Protein AF-0000000075408792 (afdb_homodimer)

Radius of gyration: 26.98 Å; Cα contacts (8 Å, |Δi|>4): 1187; chains: 2; bounding box: 41×78×59 Å

pLDDT: mean 95.24, std 8.14, range [31.41, 98.94]

Sequence (552 aa):
MAISDLHLSSAANRDALAALPGFADDWLIVAGDVAERFDHLALAFETFTRRFAQVIWVPGNHELWSVPEQDGQPPLRGAARYQAQVALARSFGVLTPEDSFPLWPGPGGPCVIAPLFLLYDYSFRPSAIAREDVVAWATEQRSVCADEMLLDPAPFASREDWCASRLDWTEQRLLALDPSLPTVLINHFPLRDDLIHIPRAPRFTPWCGTKATDDWHRRFRARVVVSGHLHVRRTDWRDGCRFEEVSLGHPRQWNHAQGMASYLRQILPNPPNGPTMAISDLHLSSAANRDALAALPGFADDWLIVAGDVAERFDHLALAFETFTRRFAQVIWVPGNHELWSVPEQDGQPPLRGAARYQAQVALARSFGVLTPEDSFPLWPGPGGPCVIAPLFLLYDYSFRPSAIAREDVVAWATEQRSVCADEMLLDPAPFASREDWCASRLDWTEQRLLALDPSLPTVLINHFPLRDDLIHIPRAPRFTPWCGTKATDDWHRRFRARVVVSGHLHVRRTDWRDGCRFEEVSLGHPRQWNHAQGMASYLRQILPNPPNGPT

Solvent-accessible surface area (backbone atoms only — not comparable to full-atom values): 29008 Å² total; per-residue (Å²): 60,31,34,14,22,44,41,41,83,36,65,68,42,41,52,36,57,72,65,44,76,74,41,64,87,37,46,35,38,36,28,13,24,45,21,58,43,68,70,50,40,48,50,49,48,55,52,47,50,74,22,25,63,41,38,37,37,24,62,24,68,42,47,38,30,47,52,73,43,96,82,65,48,81,48,57,44,18,56,61,32,48,51,51,49,50,52,52,37,47,75,61,66,31,45,40,51,87,49,84,67,47,72,41,78,54,72,74,46,69,28,37,42,38,46,33,60,47,66,32,52,42,55,44,36,60,86,88,53,53,80,91,43,45,61,65,61,11,43,77,71,40,20,25,62,60,52,80,74,31,47,45,38,40,92,38,94,34,50,47,51,42,18,50,54,29,44,54,57,50,48,55,57,61,69,68,48,67,86,86,50,38,22,33,42,33,26,11,41,42,48,42,69,90,73,66,68,44,86,87,47,69,63,41,39,24,77,41,9,36,64,88,35,59,54,45,50,68,77,54,41,24,53,34,37,43,20,18,86,66,60,50,64,44,78,48,77,56,95,86,17,38,36,37,32,29,24,50,33,54,76,92,63,50,66,72,89,65,39,56,64,71,56,51,37,75,62,65,41,70,65,84,84,50,93,130,61,30,34,14,22,44,43,40,83,36,64,69,40,42,52,36,57,70,65,45,75,75,41,64,87,36,47,35,38,38,28,13,24,45,20,59,43,69,68,50,41,49,49,49,46,56,53,47,50,74,21,24,64,41,38,37,39,25,64,24,67,42,47,38,29,46,52,73,44,94,83,65,48,81,49,55,45,18,54,61,33,47,52,52,48,51,52,52,36,47,76,60,64,32,44,37,52,86,49,83,69,49,70,42,77,53,72,73,46,68,28,35,42,37,45,32,59,47,65,32,51,42,55,44,36,58,87,89,52,52,81,90,42,46,62,65,60,13,41,78,71,39,21,24,62,59,52,82,72,32,47,46,36,40,90,38,93,34,50,47,51,41,18,51,52,30,44,54,58,50,48,56,56,60,67,68,47,68,86,86,50,38,22,33,41,31,26,10,40,41,48,42,67,90,72,67,68,44,86,85,46,72,61,42,40,25,75,40,9,36,64,90,37,58,56,47,49,67,77,56,40,25,52,33,37,41,20,19,84,65,61,51,64,45,79,48,77,57,95,86,19,38,36,37,34,30,24,50,31,55,75,92,63,50,66,72,90,66,39,57,66,71,57,50,37,72,64,65,40,70,66,84,85,49,93,128

Organism: Magnetospirillum gryphiswaldense (strain DSM 6361 / JCM 21280 / NBRC 15271 / MSR-1) (NCBI:txid431944)

Secondary structure (DSSP, 8-state):
-EEB---TTSHHHHHHHHT---EEEEEEEE-S---SSHHHHHHHHHHHHHHEEEEEE---HHHHB----TT-PPPP-HHHHHHHHHHHHHHTT-B-TTSPPPEE-STT--EEEEE------STTS-TTS-GGGHHHHHHTTT-B-THHHHB--TTSSSHHHHHHHHHHHHHHHHHTS-TTS-EEEE-SS-S-GGG---TT-GGGGGGS--GGGTTHHHHTTEEEEEE-SSS--EEEEETTEEEEE-B--SGGGS-GGG-GGGGPBP-SSPPS-S--/-EEB---TTSHHHHHHHHT---EEEEEEEE-S---SSHHHHHHHHHHHHHHEEEEEE---HHHHB----TT-PPPP-HHHHHHHHHHHHHHTT-B-TTSPPPEE-STT--EEEEE------STTS-TTS-GGGHHHHHHTTT-B-THHHHB--TTSSSHHHHHHHHHHHHHHHHHTS-TTS-EEEE-SS-S-GGG---TT-GGGGGGS--GGGTTHHHHTTEEEEEE-SS---EEEEETTEEEEE-B--SGGGS-GGG-GGGGPBP-SSPPS-S--

Foldseek 3Di:
DEEEQLAVVDVLSLVLLVVDAADAAAEYEYQENQALELVSLLSNLQSNLVRYNAYEYEYDQSQQFFDAYPVRDGGDHAPRSVVVSCVSNVVSVHHYQVDQFDFDDDFQDRATEHEAEQFAQLALADPVADPVCLQVVLVVLPQHDCCVPTHDNPPDPDSNRSNVVRCVVRVVSLVPDDLVHEYEYRHAADLASVPQDQVSRVSNSRRRHYPVRHCVCVVNRYQEYEYEDRLDFDWDDDPNHIYTHQYPHDPVSHDPVVGPNVSGDDDPPDDPVDPD/DEEEQLAVVDVLSLVLLVVDAADAAAEYEYQENQYLELVSLLSNLQSNLVRYNAYEYEYDQSQQFFDAYPVRDGGDHAPRSVVVSVVSNVVSPHHYQVDAFDFDDDFQDRATEHEAEQFAQLALADPVADPVCLQVVLVVLPQHDCCVPTHDNPPDPDSNRSNVVRCVVRVVSLVPDDQVHEYEYRHAADLASVPQDQVSRVSNSSRRHYPVRHCVCVVNRYQEYEYEDRLDFDWDDDPNHIYTHQYPHDPVSHDPVVGPNVSGDDDPPPDPVDPD

Structure (mmCIF, N/CA/C/O backbone):
data_AF-0000000075408792-model_v1
#
loop_
_entity.id
_entity.type
_entity.pdbx_description
1 polymer Metallophosphoesterase
#
loop_
_atom_site.group_PDB
_atom_site.id
_atom_site.type_symbol
_atom_site.label_atom_id
_atom_site.label_alt_id
_atom_site.label_comp_id
_atom_site.label_asym_id
_atom_site.label_entity_id
_atom_site.label_seq_id
_atom_site.pdbx_PDB_ins_code
_atom_site.Cartn_x
_atom_site.Cartn_y
_atom_site.Cartn_z
_atom_site.occupancy
_atom_site.B_iso_or_equiv
_atom_site.auth_seq_id
_atom_site.auth_comp_id
_atom_site.auth_asym_id
_atom_site.auth_atom_id
_atom_site.pdbx_PDB_model_num
ATOM 1 N N . MET A 1 1 ? -2.664 -26.344 -20 1 96.69 1 MET A N 1
ATOM 2 C CA . MET A 1 1 ? -3.219 -25 -19.844 1 96.69 1 MET A CA 1
ATOM 3 C C . MET A 1 1 ? -2.762 -24.375 -18.516 1 96.69 1 MET A C 1
ATOM 5 O O . MET A 1 1 ? -2.279 -25.094 -17.625 1 96.69 1 MET A O 1
ATOM 9 N N . ALA A 1 2 ? -2.828 -23.016 -18.438 1 98.69 2 ALA A N 1
ATOM 10 C CA . ALA A 1 2 ? -2.412 -22.359 -17.203 1 98.69 2 ALA A CA 1
ATOM 11 C C . ALA A 1 2 ? -3.287 -21.141 -16.906 1 98.69 2 ALA A C 1
ATOM 13 O O . ALA A 1 2 ? -3.727 -20.453 -17.828 1 98.69 2 ALA A O 1
ATOM 14 N N . ILE A 1 3 ? -3.539 -20.844 -15.664 1 98.81 3 ILE A N 1
ATOM 15 C CA . ILE A 1 3 ? -4.219 -19.656 -15.172 1 98.81 3 ILE A CA 1
ATOM 16 C C . ILE A 1 3 ? -3.783 -19.359 -13.742 1 98.81 3 ILE A C 1
ATOM 18 O O . ILE A 1 3 ? -3.275 -20.25 -13.047 1 98.81 3 ILE A O 1
ATOM 22 N N . SER A 1 4 ? -3.826 -18.141 -13.305 1 98.81 4 SER A N 1
ATOM 23 C CA . SER A 1 4 ? -3.484 -17.75 -11.945 1 98.81 4 SER A CA 1
ATOM 24 C C . SER A 1 4 ? -4.348 -16.594 -11.461 1 98.81 4 SER A C 1
ATOM 26 O O . SER A 1 4 ? -5.188 -16.078 -12.211 1 98.81 4 SER A O 1
ATOM 28 N N . ASP A 1 5 ? -4.207 -16.219 -10.203 1 98.56 5 ASP A N 1
ATOM 29 C CA . ASP A 1 5 ? -4.82 -15.031 -9.625 1 98.56 5 ASP A CA 1
ATOM 30 C C . ASP A 1 5 ? -6.332 -15.047 -9.82 1 98.56 5 ASP A C 1
ATOM 32 O O . ASP A 1 5 ? -6.91 -14.078 -10.32 1 98.56 5 ASP A O 1
ATOM 36 N N . LEU A 1 6 ? -6.902 -16.125 -9.367 1 98.69 6 LEU A N 1
ATOM 37 C CA . LEU A 1 6 ? -8.344 -16.281 -9.5 1 98.69 6 LEU A CA 1
ATOM 38 C C . LEU A 1 6 ? -9.078 -15.414 -8.484 1 98.69 6 LEU A C 1
ATOM 40 O O . LEU A 1 6 ? -10.211 -14.992 -8.727 1 98.69 6 LEU A O 1
ATOM 44 N N . HIS A 1 7 ? -8.43 -15.234 -7.305 1 97.38 7 HIS A N 1
ATOM 45 C CA . HIS A 1 7 ? -9.008 -14.375 -6.277 1 97.38 7 HIS A CA 1
ATOM 46 C C . HIS A 1 7 ? -10.461 -14.742 -6.008 1 97.38 7 HIS A C 1
ATOM 48 O O . HIS A 1 7 ? -11.352 -13.906 -6.125 1 97.38 7 HIS A O 1
ATOM 54 N N . LEU A 1 8 ? -10.688 -15.867 -5.445 1 97.62 8 LEU A N 1
ATOM 55 C CA . LEU A 1 8 ? -12.016 -16.469 -5.316 1 97.62 8 LEU A CA 1
ATOM 56 C C . LEU A 1 8 ? -12.742 -15.898 -4.102 1 97.62 8 LEU A C 1
ATOM 58 O O . LEU A 1 8 ? -13.859 -16.312 -3.793 1 97.62 8 LEU A O 1
ATOM 62 N N . SER A 1 9 ? -12.156 -15.023 -3.418 1 92.94 9 SER A N 1
ATOM 63 C CA . SER A 1 9 ? -12.93 -14.273 -2.438 1 92.94 9 SER A CA 1
ATOM 64 C C . SER A 1 9 ? -14.07 -13.516 -3.102 1 92.94 9 SER A C 1
ATOM 66 O O . SER A 1 9 ? -15.062 -13.172 -2.449 1 92.94 9 SER A O 1
ATOM 68 N N . SER A 1 10 ? -13.953 -13.242 -4.34 1 93.81 10 SER A N 1
ATOM 69 C CA . SER A 1 10 ? -14.992 -12.578 -5.121 1 93.81 10 SER A CA 1
ATOM 70 C C . SER A 1 10 ? -16.047 -13.562 -5.59 1 93.81 10 SER A C 1
ATOM 72 O O . SER A 1 10 ? -15.734 -14.57 -6.223 1 93.81 10 SER A O 1
ATOM 74 N N . ALA A 1 11 ? -17.234 -13.195 -5.418 1 94.88 11 ALA A N 1
ATOM 75 C CA . ALA A 1 11 ? -18.344 -14.047 -5.844 1 94.88 11 ALA A CA 1
ATOM 76 C C . ALA A 1 11 ? -18.375 -14.172 -7.363 1 94.88 11 ALA A C 1
ATOM 78 O O . ALA A 1 11 ? -18.672 -15.25 -7.895 1 94.88 11 ALA A O 1
ATOM 79 N N . ALA A 1 12 ? -18.094 -13.094 -7.984 1 96.06 12 ALA A N 1
ATOM 80 C CA . ALA A 1 12 ? -18.094 -13.102 -9.445 1 96.06 12 ALA A CA 1
ATOM 81 C C . ALA A 1 12 ? -17.094 -14.094 -10 1 96.06 12 ALA A C 1
ATOM 83 O O . ALA A 1 12 ? -17.375 -14.805 -10.969 1 96.06 12 ALA A O 1
ATOM 84 N N . ASN A 1 13 ? -15.938 -14.141 -9.383 1 98 13 ASN A N 1
ATOM 85 C CA . ASN A 1 13 ? -14.914 -15.07 -9.844 1 98 13 ASN A CA 1
ATOM 86 C C . ASN A 1 13 ? -15.273 -16.516 -9.492 1 98 13 ASN A C 1
ATOM 88 O O . ASN A 1 13 ? -14.961 -17.438 -10.242 1 98 13 ASN A O 1
ATOM 92 N N . ARG A 1 14 ? -15.961 -16.703 -8.391 1 98.25 14 ARG A N 1
ATOM 93 C CA . ARG A 1 14 ? -16.438 -18.047 -8.062 1 98.25 14 ARG A CA 1
ATOM 94 C C . ARG A 1 14 ? -17.484 -18.516 -9.062 1 98.25 14 ARG A C 1
ATOM 96 O O . ARG A 1 14 ? -17.484 -19.688 -9.469 1 98.25 14 ARG A O 1
ATOM 103 N N . ASP A 1 15 ? -18.328 -17.594 -9.43 1 98 15 ASP A N 1
ATOM 104 C CA . ASP A 1 15 ? -19.328 -17.938 -10.438 1 98 15 ASP A CA 1
ATOM 105 C C . ASP A 1 15 ? -18.672 -18.328 -11.758 1 98 15 ASP A C 1
ATOM 107 O O . ASP A 1 15 ? -19.094 -19.281 -12.406 1 98 15 ASP A O 1
ATOM 111 N N . ALA A 1 16 ? -17.703 -17.578 -12.133 1 98.19 16 ALA A N 1
ATOM 112 C CA . ALA A 1 16 ? -16.984 -17.875 -13.367 1 98.19 16 ALA A CA 1
ATOM 113 C C . ALA A 1 16 ? -16.312 -19.234 -13.297 1 98.19 16 ALA A C 1
ATOM 115 O O . ALA A 1 16 ? -16.312 -19.984 -14.273 1 98.19 16 ALA A O 1
ATOM 116 N N . LEU A 1 17 ? -15.758 -19.562 -12.156 1 98.56 17 LEU A N 1
ATOM 117 C CA . LEU A 1 17 ? -15.141 -20.859 -11.953 1 98.56 17 LEU A CA 1
ATOM 118 C C . LEU A 1 17 ? -16.172 -21.984 -12.109 1 98.56 17 LEU A C 1
ATOM 120 O O . LEU A 1 17 ? -15.898 -23 -12.758 1 98.56 17 LEU A O 1
ATOM 124 N N . ALA A 1 18 ? -17.297 -21.781 -11.531 1 97.88 18 ALA A N 1
ATOM 125 C CA . ALA A 1 18 ? -18.375 -22.781 -11.594 1 97.88 18 ALA A CA 1
ATOM 126 C C . ALA A 1 18 ? -18.797 -23.031 -13.031 1 97.88 18 ALA A C 1
ATOM 128 O O . ALA A 1 18 ? -19.203 -24.141 -13.375 1 97.88 18 ALA A O 1
ATOM 129 N N . ALA A 1 19 ? -18.672 -22.047 -13.82 1 97.75 19 ALA A N 1
ATOM 130 C CA . ALA A 1 19 ? -19.141 -22.125 -15.203 1 97.75 19 ALA A CA 1
ATOM 131 C C . ALA A 1 19 ? -18.047 -22.688 -16.125 1 97.75 19 ALA A C 1
ATOM 133 O O . ALA A 1 19 ? -18.281 -22.891 -17.312 1 97.75 19 ALA A O 1
ATOM 134 N N . LEU A 1 20 ? -16.922 -22.906 -15.648 1 97.62 20 LEU A N 1
ATOM 135 C CA . LEU A 1 20 ? -15.805 -23.422 -16.453 1 97.62 20 LEU A CA 1
ATOM 136 C C . LEU A 1 20 ? -16.156 -24.781 -17.062 1 97.62 20 LEU A C 1
ATOM 138 O O . LEU A 1 20 ? -16.547 -25.703 -16.344 1 97.62 20 LEU A O 1
ATOM 142 N N . PRO A 1 21 ? -16.031 -24.938 -18.344 1 96.94 21 PRO A N 1
ATOM 143 C CA . PRO A 1 21 ? -16.297 -26.25 -18.953 1 96.94 21 PRO A CA 1
ATOM 144 C C . PRO A 1 21 ? -15.211 -27.266 -18.641 1 96.94 21 PRO A C 1
ATOM 146 O O . PRO A 1 21 ? -14.203 -26.938 -18.016 1 96.94 21 PRO A O 1
ATOM 149 N N . GLY A 1 22 ? -15.391 -28.531 -19.141 1 96.19 22 GLY A N 1
ATOM 150 C CA . GLY A 1 22 ? -14.43 -29.594 -18.906 1 96.19 22 GLY A CA 1
ATOM 151 C C . GLY A 1 22 ? -13.359 -29.688 -19.984 1 96.19 22 GLY A C 1
ATOM 152 O O . GLY A 1 22 ? -13.641 -29.484 -21.172 1 96.19 22 GLY A O 1
ATOM 153 N N . PHE A 1 23 ? -12.195 -29.953 -19.516 1 95.69 23 PHE A N 1
ATOM 154 C CA . PHE A 1 23 ? -11.031 -30.219 -20.359 1 95.69 23 PHE A CA 1
ATOM 155 C C . PHE A 1 23 ? -10.344 -31.516 -19.938 1 95.69 23 PHE A C 1
ATOM 157 O O . PHE A 1 23 ? -9.172 -31.516 -19.578 1 95.69 23 PHE A O 1
ATOM 164 N N . ALA A 1 24 ? -10.953 -32.656 -20.125 1 93.94 24 ALA A N 1
ATOM 165 C CA . ALA A 1 24 ? -10.656 -33.906 -19.453 1 93.94 24 ALA A CA 1
ATOM 166 C C . ALA A 1 24 ? -9.297 -34.469 -19.875 1 93.94 24 ALA A C 1
ATOM 168 O O . ALA A 1 24 ? -8.688 -35.25 -19.156 1 93.94 24 ALA A O 1
ATOM 169 N N . ASP A 1 25 ? -8.789 -34.062 -21.016 1 94.38 25 ASP A N 1
ATOM 170 C CA . ASP A 1 25 ? -7.523 -34.594 -21.5 1 94.38 25 ASP A CA 1
ATOM 171 C C . ASP A 1 25 ? -6.367 -33.656 -21.203 1 94.38 25 ASP A C 1
ATOM 173 O O . ASP A 1 25 ? -5.211 -33.969 -21.484 1 94.38 25 ASP A O 1
ATOM 177 N N . ASP A 1 26 ? -6.676 -32.469 -20.688 1 96.12 26 ASP A N 1
ATOM 178 C CA . ASP A 1 26 ? -5.664 -31.453 -20.484 1 96.12 26 ASP A CA 1
ATOM 179 C C . ASP A 1 26 ? -5.219 -31.391 -19.031 1 96.12 26 ASP A C 1
ATOM 181 O O . ASP A 1 26 ? -5.98 -31.75 -18.125 1 96.12 26 ASP A O 1
ATOM 185 N N . TRP A 1 27 ? -3.912 -31.062 -18.859 1 98.44 27 TRP A N 1
ATOM 186 C CA . TRP A 1 27 ? -3.434 -30.672 -17.531 1 98.44 27 TRP A CA 1
ATOM 187 C C . TRP A 1 27 ? -3.658 -29.188 -17.297 1 98.44 27 TRP A C 1
ATOM 189 O O . TRP A 1 27 ? -3.738 -28.406 -18.234 1 98.44 27 TRP A O 1
ATOM 199 N N . LEU A 1 28 ? -3.814 -28.797 -16.047 1 98.75 28 LEU A N 1
ATOM 200 C CA . LEU A 1 28 ? -4.004 -27.406 -15.695 1 98.75 28 LEU A CA 1
ATOM 201 C C . LEU A 1 28 ? -2.975 -26.953 -14.664 1 98.75 28 LEU A C 1
ATOM 203 O O . LEU A 1 28 ? -2.842 -27.578 -13.602 1 98.75 28 LEU A O 1
ATOM 207 N N . ILE A 1 29 ? -2.23 -25.969 -15.039 1 98.88 29 ILE A N 1
ATOM 208 C CA . ILE A 1 29 ? -1.378 -25.25 -14.094 1 98.88 29 ILE A CA 1
ATOM 209 C C . ILE A 1 29 ? -2.176 -24.141 -13.422 1 98.88 29 ILE A C 1
ATOM 211 O O . ILE A 1 29 ? -2.709 -23.25 -14.094 1 98.88 29 ILE A O 1
ATOM 215 N N . VAL A 1 30 ? -2.293 -24.188 -12.141 1 98.94 30 VAL A N 1
ATOM 216 C CA . VAL A 1 30 ? -2.85 -23.109 -11.32 1 98.94 30 VAL A CA 1
ATOM 217 C C . VAL A 1 30 ? -1.724 -22.375 -10.594 1 98.94 30 VAL A C 1
ATOM 219 O O . VAL A 1 30 ? -1.256 -22.828 -9.547 1 98.94 30 VAL A O 1
ATOM 222 N N . ALA A 1 31 ? -1.373 -21.188 -11.086 1 98.88 31 ALA A N 1
ATOM 223 C CA . ALA A 1 31 ? -0.095 -20.578 -10.727 1 98.88 31 ALA A CA 1
ATOM 224 C C . ALA A 1 31 ? -0.27 -19.562 -9.602 1 98.88 31 ALA A C 1
ATOM 226 O O . ALA A 1 31 ? 0.251 -18.438 -9.688 1 98.88 31 ALA A O 1
ATOM 227 N N . GLY A 1 32 ? -1.076 -19.812 -8.664 1 98.75 32 GLY A N 1
ATOM 228 C CA . GLY A 1 32 ? -1.073 -19.094 -7.406 1 98.75 32 GLY A CA 1
ATOM 229 C C . GLY A 1 32 ? -2.104 -17.984 -7.359 1 98.75 32 GLY A C 1
ATOM 230 O O . GLY A 1 32 ? -2.688 -17.625 -8.383 1 98.75 32 GLY A O 1
ATOM 231 N N . ASP A 1 33 ? -2.342 -17.484 -6.121 1 98.62 33 ASP A N 1
ATOM 232 C CA . ASP A 1 33 ? -3.312 -16.438 -5.789 1 98.62 33 ASP A CA 1
ATOM 233 C C . ASP A 1 33 ? -4.727 -16.859 -6.191 1 98.62 33 ASP A C 1
ATOM 235 O O . ASP A 1 33 ? -5.438 -16.094 -6.852 1 98.62 33 ASP A O 1
ATOM 239 N N . VAL A 1 34 ? -5.027 -18.047 -5.77 1 98.75 34 VAL A N 1
ATOM 240 C CA . VAL A 1 34 ? -6.363 -18.609 -5.969 1 98.75 34 VAL A CA 1
ATOM 241 C C . VAL A 1 34 ? -7.332 -18 -4.961 1 98.75 34 VAL A C 1
ATOM 243 O O . VAL A 1 34 ? -8.383 -17.469 -5.336 1 98.75 34 VAL A O 1
ATOM 246 N N . ALA A 1 35 ? -6.918 -18.109 -3.719 1 97.06 35 ALA A N 1
ATOM 247 C CA . ALA A 1 35 ? -7.754 -17.609 -2.627 1 97.06 35 ALA A CA 1
ATOM 248 C C . ALA A 1 35 ? -6.945 -17.453 -1.345 1 97.06 35 ALA A C 1
ATOM 250 O O . ALA A 1 35 ? -5.879 -18.062 -1.199 1 97.06 35 ALA A O 1
ATOM 251 N N . GLU A 1 36 ? -7.504 -16.672 -0.418 1 94.44 36 GLU A N 1
ATOM 252 C CA . GLU A 1 36 ? -6.902 -16.516 0.901 1 94.44 36 GLU A CA 1
ATOM 253 C C . GLU A 1 36 ? -7.375 -17.594 1.865 1 94.44 36 GLU A C 1
ATOM 255 O O . GLU A 1 36 ? -6.609 -18.062 2.711 1 94.44 36 GLU A O 1
ATOM 260 N N . ARG A 1 37 ? -8.57 -18.016 1.655 1 94.06 37 ARG A N 1
ATOM 261 C CA . ARG A 1 37 ? -9.156 -18.953 2.604 1 94.06 37 ARG A CA 1
ATOM 262 C C . ARG A 1 37 ? -9.078 -20.391 2.086 1 94.06 37 ARG A C 1
ATOM 264 O O . ARG A 1 37 ? -9.188 -20.625 0.88 1 94.06 37 ARG A O 1
ATOM 271 N N . PHE A 1 38 ? -9.094 -21.328 3.01 1 96.25 38 PHE A N 1
ATOM 272 C CA . PHE A 1 38 ? -8.953 -22.75 2.686 1 96.25 38 PHE A CA 1
ATOM 273 C C . PHE A 1 38 ? -10.195 -23.266 1.978 1 96.25 38 PHE A C 1
ATOM 275 O O . PHE A 1 38 ? -10.102 -24.109 1.082 1 96.25 38 PHE A O 1
ATOM 282 N N . ASP A 1 39 ? -11.359 -22.766 2.385 1 95.94 39 ASP A N 1
ATOM 283 C CA . ASP A 1 39 ? -12.586 -23.266 1.773 1 95.94 39 ASP A CA 1
ATOM 284 C C . ASP A 1 39 ? -12.664 -22.875 0.298 1 95.94 39 ASP A C 1
ATOM 286 O O . ASP A 1 39 ? -13.086 -23.672 -0.539 1 95.94 39 ASP A O 1
ATOM 290 N N . HIS A 1 40 ? -12.242 -21.703 -0.003 1 97.31 40 HIS A N 1
ATOM 291 C CA . HIS A 1 40 ? -12.219 -21.266 -1.398 1 97.31 40 HIS A CA 1
ATOM 292 C C . HIS A 1 40 ? -11.156 -22.031 -2.189 1 97.31 40 HIS A C 1
ATOM 294 O O . HIS A 1 40 ? -11.359 -22.344 -3.365 1 97.31 40 HIS A O 1
ATOM 300 N N . LEU A 1 41 ? -10.062 -22.25 -1.571 1 98.31 41 LEU A N 1
ATOM 301 C CA . LEU A 1 41 ? -9.023 -23.062 -2.217 1 98.31 41 LEU A CA 1
ATOM 302 C C . LEU A 1 41 ? -9.531 -24.469 -2.498 1 98.31 41 LEU A C 1
ATOM 304 O O . LEU A 1 41 ? -9.32 -25 -3.59 1 98.31 41 LEU A O 1
ATOM 308 N N . ALA A 1 42 ? -10.188 -25.047 -1.557 1 98.56 42 ALA A N 1
ATOM 309 C CA . ALA A 1 42 ? -10.773 -26.375 -1.72 1 98.56 42 ALA A CA 1
ATOM 310 C C . ALA A 1 42 ? -11.789 -26.391 -2.861 1 98.56 42 ALA A C 1
ATOM 312 O O . ALA A 1 42 ? -11.828 -27.328 -3.654 1 98.56 42 ALA A O 1
ATOM 313 N N . LEU A 1 43 ? -12.547 -25.359 -2.873 1 98.62 43 LEU A N 1
ATOM 314 C CA . LEU A 1 43 ? -13.523 -25.219 -3.949 1 98.62 43 LEU A CA 1
ATOM 315 C C . LEU A 1 43 ? -12.836 -25.25 -5.312 1 98.62 43 LEU A C 1
ATOM 317 O O . LEU A 1 43 ? -13.312 -25.906 -6.242 1 98.62 43 LEU A O 1
ATOM 321 N N . ALA A 1 44 ? -11.82 -24.5 -5.41 1 98.88 44 ALA A N 1
ATOM 322 C CA . ALA A 1 44 ? -11.07 -24.469 -6.664 1 98.88 44 ALA A CA 1
ATOM 323 C C . ALA A 1 44 ? -10.531 -25.859 -7.012 1 98.88 44 ALA A C 1
ATOM 325 O O . ALA A 1 44 ? -10.688 -26.328 -8.141 1 98.88 44 ALA A O 1
ATOM 326 N N . PHE A 1 45 ? -9.859 -26.531 -6.062 1 98.88 45 PHE A N 1
ATOM 327 C CA . PHE A 1 45 ? -9.266 -27.844 -6.305 1 98.88 45 PHE A CA 1
ATOM 328 C C . PHE A 1 45 ? -10.328 -28.859 -6.707 1 98.88 45 PHE A C 1
ATOM 330 O O . PHE A 1 45 ? -10.148 -29.609 -7.668 1 98.88 45 PHE A O 1
ATOM 337 N N . GLU A 1 46 ? -11.422 -28.828 -6.008 1 98.75 46 GLU A N 1
ATOM 338 C CA . GLU A 1 46 ? -12.516 -29.734 -6.332 1 98.75 46 GLU A CA 1
ATOM 339 C C . GLU A 1 46 ? -13.008 -29.516 -7.762 1 98.75 46 GLU A C 1
ATOM 341 O O . GLU A 1 46 ? -13.188 -30.469 -8.516 1 98.75 46 GLU A O 1
ATOM 346 N N . THR A 1 47 ? -13.188 -28.312 -8.07 1 98.75 47 THR A N 1
ATOM 347 C CA . THR A 1 47 ? -13.703 -27.969 -9.398 1 98.75 47 THR A CA 1
ATOM 348 C C . THR A 1 47 ? -12.703 -28.359 -10.477 1 98.75 47 THR A C 1
ATOM 350 O O . THR A 1 47 ? -13.062 -29.031 -11.453 1 98.75 47 THR A O 1
ATOM 353 N N . PHE A 1 48 ? -11.469 -27.984 -10.305 1 98.81 48 PHE A N 1
ATOM 354 C CA . PHE A 1 48 ? -10.453 -28.188 -11.328 1 98.81 48 PHE A CA 1
ATOM 355 C C . PHE A 1 48 ? -10.188 -29.688 -11.523 1 98.81 48 PHE A C 1
ATOM 357 O O . PHE A 1 48 ? -10.016 -30.141 -12.648 1 98.81 48 PHE A O 1
ATOM 364 N N . THR A 1 49 ? -10.148 -30.484 -10.453 1 98.62 49 THR A N 1
ATOM 365 C CA . THR A 1 49 ? -9.789 -31.891 -10.57 1 98.62 49 THR A CA 1
ATOM 366 C C . THR A 1 49 ? -10.914 -32.688 -11.234 1 98.62 49 THR A C 1
ATOM 368 O O . THR A 1 49 ? -10.695 -33.781 -11.742 1 98.62 49 THR A O 1
ATOM 371 N N . ARG A 1 50 ? -12.094 -32.125 -11.289 1 98.12 50 ARG A N 1
ATOM 372 C CA . ARG A 1 50 ? -13.211 -32.75 -12 1 98.12 50 ARG A CA 1
ATOM 373 C C . ARG A 1 50 ? -13.172 -32.406 -13.484 1 98.12 50 ARG A C 1
ATOM 375 O O . ARG A 1 50 ? -13.789 -33.094 -14.297 1 98.12 50 ARG A O 1
ATOM 382 N N . ARG A 1 51 ? -12.445 -31.375 -13.789 1 98.06 51 ARG A N 1
ATOM 383 C CA . ARG A 1 51 ? -12.539 -30.844 -15.141 1 98.06 51 ARG A CA 1
ATOM 384 C C . ARG A 1 51 ? -11.258 -31.094 -15.93 1 98.06 51 ARG A C 1
ATOM 386 O O . ARG A 1 51 ? -11.242 -31 -17.156 1 98.06 51 ARG A O 1
ATOM 393 N N . PHE A 1 52 ? -10.156 -31.375 -15.336 1 98.44 52 PHE A N 1
ATOM 394 C CA . PHE A 1 52 ? -8.859 -31.578 -15.969 1 98.44 52 PHE A CA 1
ATOM 395 C C . PHE A 1 52 ? -8.258 -32.906 -15.562 1 98.44 52 PHE A C 1
ATOM 397 O O . PHE A 1 52 ? -8.562 -33.438 -14.492 1 98.44 52 PHE A O 1
ATOM 404 N N . ALA A 1 53 ? -7.367 -33.5 -16.438 1 98 53 ALA A N 1
ATOM 405 C CA . ALA A 1 53 ? -6.75 -34.781 -16.188 1 98 53 ALA A CA 1
ATOM 406 C C . ALA A 1 53 ? -5.785 -34.719 -15.008 1 98 53 ALA A C 1
ATOM 408 O O . ALA A 1 53 ? -5.656 -35.688 -14.25 1 98 53 ALA A O 1
ATOM 409 N N . GLN A 1 54 ? -5.082 -33.656 -14.883 1 98.5 54 GLN A N 1
ATOM 410 C CA . GLN A 1 54 ? -4.125 -33.406 -13.812 1 98.5 54 GLN A CA 1
ATOM 411 C C . GLN A 1 54 ? -4.043 -31.906 -13.492 1 98.5 54 GLN A C 1
ATOM 413 O O . GLN A 1 54 ? -3.99 -31.078 -14.398 1 98.5 54 GLN A O 1
ATOM 418 N N . VAL A 1 55 ? -4.125 -31.594 -12.234 1 98.81 55 VAL A N 1
ATOM 419 C CA . VAL A 1 55 ? -4 -30.203 -11.781 1 98.81 55 VAL A CA 1
ATOM 420 C C . VAL A 1 55 ? -2.678 -30.031 -11.039 1 98.81 55 VAL A C 1
ATOM 422 O O . VAL A 1 55 ? -2.295 -30.859 -10.227 1 98.81 55 VAL A O 1
ATOM 425 N N . ILE A 1 56 ? -1.904 -28.984 -11.352 1 98.94 56 ILE A N 1
ATOM 426 C CA . ILE A 1 56 ? -0.648 -28.594 -10.719 1 98.94 56 ILE A CA 1
ATOM 427 C C . ILE A 1 56 ? -0.786 -27.203 -10.109 1 98.94 56 ILE A C 1
ATOM 429 O O . ILE A 1 56 ? -1.172 -26.25 -10.805 1 98.94 56 ILE A O 1
ATOM 433 N N . TRP A 1 57 ? -0.464 -27.047 -8.852 1 98.94 57 TRP A N 1
ATOM 434 C CA . TRP A 1 57 ? -0.689 -25.797 -8.133 1 98.94 57 TRP A CA 1
ATOM 435 C C . TRP A 1 57 ? 0.598 -25.297 -7.477 1 98.94 57 TRP A C 1
ATOM 437 O O . TRP A 1 57 ? 1.377 -26.094 -6.949 1 98.94 57 TRP A O 1
ATOM 447 N N . VAL A 1 58 ? 0.809 -24.031 -7.527 1 98.94 58 VAL A N 1
ATOM 448 C CA . VAL A 1 58 ? 1.826 -23.375 -6.711 1 98.94 58 VAL A CA 1
ATOM 449 C C . VAL A 1 58 ? 1.188 -22.266 -5.883 1 98.94 58 VAL A C 1
ATOM 451 O O . VAL A 1 58 ? 0.183 -21.672 -6.289 1 98.94 58 VAL A O 1
ATOM 454 N N . PRO A 1 59 ? 1.72 -21.922 -4.707 1 98.88 59 PRO A N 1
ATOM 455 C CA . PRO A 1 59 ? 1.132 -20.859 -3.885 1 98.88 59 PRO A CA 1
ATOM 456 C C . PRO A 1 59 ? 1.515 -19.469 -4.363 1 98.88 59 PRO A C 1
ATOM 458 O O . PRO A 1 59 ? 2.617 -19.266 -4.879 1 98.88 59 PRO A O 1
ATOM 461 N N . GLY A 1 60 ? 0.611 -18.578 -4.285 1 98.62 60 GLY A N 1
ATOM 462 C CA . GLY A 1 60 ? 0.919 -17.156 -4.312 1 98.62 60 GLY A CA 1
ATOM 463 C C . GLY A 1 60 ? 0.855 -16.5 -2.943 1 98.62 60 GLY A C 1
ATOM 464 O O . GLY A 1 60 ? 0.688 -17.188 -1.932 1 98.62 60 GLY A O 1
ATOM 465 N N . ASN A 1 61 ? 1.05 -15.242 -2.873 1 97.94 61 ASN A N 1
ATOM 466 C CA . ASN A 1 61 ? 1.082 -14.586 -1.571 1 97.94 61 ASN A CA 1
ATOM 467 C C . ASN A 1 61 ? -0.292 -14.586 -0.908 1 97.94 61 ASN A C 1
ATOM 469 O O . ASN A 1 61 ? -0.393 -14.625 0.32 1 97.94 61 ASN A O 1
ATOM 473 N N . HIS A 1 62 ? -1.359 -14.578 -1.635 1 97.25 62 HIS A N 1
ATOM 474 C CA . HIS A 1 62 ? -2.691 -14.609 -1.042 1 97.25 62 HIS A CA 1
ATOM 475 C C . HIS A 1 62 ? -2.916 -15.898 -0.257 1 97.25 62 HIS A C 1
ATOM 477 O O . HIS A 1 62 ? -3.561 -15.883 0.795 1 97.25 62 HIS A O 1
ATOM 483 N N . GLU A 1 63 ? -2.414 -16.953 -0.767 1 97.81 63 GLU A N 1
ATOM 484 C CA . GLU A 1 63 ? -2.504 -18.219 -0.043 1 97.81 63 GLU A CA 1
ATOM 485 C C . GLU A 1 63 ? -1.734 -18.172 1.272 1 97.81 63 GLU A C 1
ATOM 487 O O . GLU A 1 63 ? -2.113 -18.812 2.25 1 97.81 63 GLU A O 1
ATOM 492 N N . LEU A 1 64 ? -0.732 -17.344 1.322 1 97.94 64 LEU A N 1
ATOM 493 C CA . LEU A 1 64 ? 0.183 -17.344 2.459 1 97.94 64 LEU A CA 1
ATOM 494 C C . LEU A 1 64 ? -0.247 -16.312 3.496 1 97.94 64 LEU A C 1
ATOM 496 O O . LEU A 1 64 ? 0.335 -16.234 4.582 1 97.94 64 LEU A O 1
ATOM 500 N N . TRP A 1 65 ? -1.213 -15.547 3.207 1 95.44 65 TRP A N 1
ATOM 501 C CA . TRP A 1 65 ? -1.692 -14.531 4.141 1 95.44 65 TRP A CA 1
ATOM 502 C C . TRP A 1 65 ? -2.348 -15.18 5.355 1 95.44 65 TRP A C 1
ATOM 504 O O . TRP A 1 65 ? -3.176 -16.078 5.215 1 95.44 65 TRP A O 1
ATOM 514 N N . SER A 1 66 ? -1.962 -14.703 6.508 1 92.94 66 SER A N 1
ATOM 515 C CA . SER A 1 66 ? -2.586 -15.133 7.754 1 92.94 66 SER A CA 1
ATOM 516 C C . SER A 1 66 ? -3.895 -14.391 8 1 92.94 66 SER A C 1
ATOM 518 O O . SER A 1 66 ? -3.906 -13.344 8.648 1 92.94 66 SER A O 1
ATOM 520 N N . VAL A 1 67 ? -4.969 -14.875 7.492 1 86.88 67 VAL A N 1
ATOM 521 C CA . VAL A 1 67 ? -6.281 -14.266 7.66 1 86.88 67 VAL A CA 1
ATOM 522 C C . VAL A 1 67 ? -7.211 -15.242 8.391 1 86.88 67 VAL A C 1
ATOM 524 O O . VAL A 1 67 ? -7.016 -16.453 8.328 1 86.88 67 VAL A O 1
ATOM 527 N N . PRO A 1 68 ? -8.125 -14.68 9.102 1 82.38 68 PRO A N 1
ATOM 528 C CA . PRO A 1 68 ? -9.055 -15.57 9.812 1 82.38 68 PRO A CA 1
ATOM 529 C C . PRO A 1 68 ? -9.859 -16.453 8.859 1 82.38 68 PRO A C 1
ATOM 531 O O . PRO A 1 68 ? -10.25 -16.016 7.777 1 82.38 68 PRO A O 1
ATOM 534 N N . GLU A 1 69 ? -10.047 -17.641 9.359 1 85.62 69 GLU A N 1
ATOM 535 C CA . GLU A 1 69 ? -10.891 -18.562 8.609 1 85.62 69 GLU A CA 1
ATOM 536 C C . GLU A 1 69 ? -12.359 -18.375 8.961 1 85.62 69 GLU A C 1
ATOM 538 O O . GLU A 1 69 ? -12.695 -17.578 9.836 1 85.62 69 GLU A O 1
ATOM 543 N N . GLN A 1 70 ? -13.242 -18.953 8.211 1 76.38 70 GLN A N 1
ATOM 544 C CA . GLN A 1 70 ? -14.672 -18.797 8.406 1 76.38 70 GLN A CA 1
ATOM 545 C C . GLN A 1 70 ? -15.086 -19.25 9.805 1 76.38 70 GLN A C 1
ATOM 547 O O . GLN A 1 70 ? -16 -18.672 10.398 1 76.38 70 GLN A O 1
ATOM 552 N N . ASP A 1 71 ? -14.453 -20.125 10.375 1 75.38 71 ASP A N 1
ATOM 553 C CA . ASP A 1 71 ? -14.875 -20.688 11.656 1 75.38 71 ASP A CA 1
ATOM 554 C C . ASP A 1 71 ? -14.281 -19.891 12.82 1 75.38 71 ASP A C 1
ATOM 556 O O . ASP A 1 71 ? -14.5 -20.234 13.984 1 75.38 71 ASP A O 1
ATOM 560 N N . GLY A 1 72 ? -13.617 -18.969 12.555 1 72.38 72 GLY A N 1
ATOM 561 C CA . GLY A 1 72 ? -13.102 -18.094 13.586 1 72.38 72 GLY A CA 1
ATOM 562 C C . GLY A 1 72 ? -11.812 -18.594 14.211 1 72.38 72 GLY A C 1
ATOM 563 O O . GLY A 1 72 ? -11.273 -17.953 15.125 1 72.38 72 GLY A O 1
ATOM 564 N N . GLN A 1 73 ? -11.375 -19.719 13.852 1 73.06 73 GLN A N 1
ATOM 565 C CA . GLN A 1 73 ? -10.125 -20.266 14.383 1 73.06 73 GLN A CA 1
ATOM 566 C C . GLN A 1 73 ? -8.945 -19.375 14.008 1 73.06 73 GLN A C 1
ATOM 568 O O . GLN A 1 73 ? -8.953 -18.719 12.969 1 73.06 73 GLN A O 1
ATOM 573 N N . PRO A 1 74 ? -7.973 -19.375 14.922 1 80.62 74 PRO A N 1
ATOM 574 C CA . PRO A 1 74 ? -6.77 -18.609 14.602 1 80.62 74 PRO A CA 1
ATOM 575 C C . PRO A 1 74 ? -6.113 -19.047 13.297 1 80.62 74 PRO A C 1
ATOM 577 O O . PRO A 1 74 ? -6.094 -20.234 12.984 1 80.62 74 PRO A O 1
ATOM 580 N N . PRO A 1 75 ? -5.719 -18.125 12.641 1 84.81 75 PRO A N 1
ATOM 581 C CA . PRO A 1 75 ? -5.133 -18.453 11.336 1 84.81 75 PRO A CA 1
ATOM 582 C C . PRO A 1 75 ? -3.791 -19.172 11.453 1 84.81 75 PRO A C 1
ATOM 584 O O . PRO A 1 75 ? -2.986 -18.844 12.336 1 84.81 75 PRO A O 1
ATOM 587 N N . LEU A 1 76 ? -3.615 -20.219 10.695 1 92.62 76 LEU A N 1
ATOM 588 C CA . LEU A 1 76 ? -2.264 -20.719 10.477 1 92.62 76 LEU A CA 1
ATOM 589 C C . LEU A 1 76 ? -1.383 -19.656 9.828 1 92.62 76 LEU A C 1
ATOM 591 O O . LEU A 1 76 ? -1.886 -18.75 9.164 1 92.62 76 LEU A O 1
ATOM 595 N N . ARG A 1 77 ? -0.102 -19.797 10.07 1 95.31 77 ARG A N 1
ATOM 596 C CA . ARG A 1 77 ? 0.814 -18.781 9.562 1 95.31 77 ARG A CA 1
ATOM 597 C C . ARG A 1 77 ? 2.045 -19.422 8.93 1 95.31 77 ARG A C 1
ATOM 599 O O . ARG A 1 77 ? 2.389 -20.562 9.25 1 95.31 77 ARG A O 1
ATOM 606 N N . GLY A 1 78 ? 2.68 -18.656 8.039 1 97.56 78 GLY A N 1
ATOM 607 C CA . GLY A 1 78 ? 3.99 -19 7.516 1 97.56 78 GLY A CA 1
ATOM 608 C C . GLY A 1 78 ? 4.039 -20.391 6.898 1 97.56 78 GLY A C 1
ATOM 609 O O . GLY A 1 78 ? 3.133 -20.781 6.152 1 97.56 78 GLY A O 1
ATOM 610 N N . ALA A 1 79 ? 5.141 -21.078 7.203 1 98.12 79 ALA A N 1
ATOM 611 C CA . ALA A 1 79 ? 5.398 -22.391 6.613 1 98.12 79 ALA A CA 1
ATOM 612 C C . ALA A 1 79 ? 4.312 -23.391 6.996 1 98.12 79 ALA A C 1
ATOM 614 O O . ALA A 1 79 ? 3.957 -24.266 6.207 1 98.12 79 ALA A O 1
ATOM 615 N N . ALA A 1 80 ? 3.762 -23.25 8.219 1 97.75 80 ALA A N 1
ATOM 616 C CA . ALA A 1 80 ? 2.705 -24.156 8.648 1 97.75 80 ALA A CA 1
ATOM 617 C C . ALA A 1 80 ? 1.453 -24 7.793 1 97.75 80 ALA A C 1
ATOM 619 O O . ALA A 1 80 ? 0.798 -24.984 7.449 1 97.75 80 ALA A O 1
ATOM 620 N N . ARG A 1 81 ? 1.129 -22.812 7.5 1 97.62 81 ARG A N 1
ATOM 621 C CA . ARG A 1 81 ? -0.013 -22.547 6.633 1 97.62 81 ARG A CA 1
ATOM 622 C C . ARG A 1 81 ? 0.207 -23.141 5.242 1 97.62 81 ARG A C 1
ATOM 624 O O . ARG A 1 81 ? -0.679 -23.797 4.695 1 97.62 81 ARG A O 1
ATOM 631 N N . TYR A 1 82 ? 1.383 -22.906 4.75 1 98.44 82 TYR A N 1
ATOM 632 C CA . TYR A 1 82 ? 1.728 -23.469 3.441 1 98.44 82 TYR A CA 1
ATOM 633 C C . TYR A 1 82 ? 1.595 -24.984 3.438 1 98.44 82 TYR A C 1
ATOM 635 O O . TYR A 1 82 ? 0.974 -25.562 2.539 1 98.44 82 TYR A O 1
ATOM 643 N N . GLN A 1 83 ? 2.109 -25.625 4.418 1 98.62 83 GLN A N 1
ATOM 644 C CA . GLN A 1 83 ? 2.076 -27.078 4.484 1 98.62 83 GLN A CA 1
ATOM 645 C C . GLN A 1 83 ? 0.644 -27.594 4.59 1 98.62 83 GLN A C 1
ATOM 647 O O . GLN A 1 83 ? 0.314 -28.641 4.039 1 98.62 83 GLN A O 1
ATOM 652 N N . ALA A 1 84 ? -0.165 -26.844 5.293 1 98.06 84 ALA A N 1
ATOM 653 C CA . ALA A 1 84 ? -1.572 -27.234 5.379 1 98.06 84 ALA A CA 1
ATOM 654 C C . ALA A 1 84 ? -2.246 -27.156 4.012 1 98.06 84 ALA A C 1
ATOM 656 O O . ALA A 1 84 ? -3.107 -27.969 3.688 1 98.06 84 ALA A O 1
ATOM 657 N N . GLN A 1 85 ? -1.86 -26.219 3.244 1 98.38 85 GLN A N 1
ATOM 658 C CA . GLN A 1 85 ? -2.418 -26.078 1.903 1 98.38 85 GLN A CA 1
ATOM 659 C C . GLN A 1 85 ? -1.906 -27.188 0.98 1 98.38 85 GLN A C 1
ATOM 661 O O . GLN A 1 85 ? -2.641 -27.672 0.118 1 98.38 85 GLN A O 1
ATOM 666 N N . VAL A 1 86 ? -0.671 -27.531 1.146 1 98.81 86 VAL A N 1
ATOM 667 C CA . VAL A 1 86 ? -0.114 -28.656 0.402 1 98.81 86 VAL A CA 1
ATOM 668 C C . VAL A 1 86 ? -0.913 -29.922 0.704 1 98.81 86 VAL A C 1
ATOM 670 O O . VAL A 1 86 ? -1.285 -30.656 -0.209 1 98.81 86 VAL A O 1
ATOM 673 N N . ALA A 1 87 ? -1.188 -30.109 1.973 1 98.81 87 ALA A N 1
ATOM 674 C CA . ALA A 1 87 ? -1.974 -31.266 2.371 1 98.81 87 ALA A CA 1
ATOM 675 C C . ALA A 1 87 ? -3.367 -31.234 1.753 1 98.81 87 ALA A C 1
ATOM 677 O O . ALA A 1 87 ? -3.873 -32.25 1.279 1 98.81 87 ALA A O 1
ATOM 678 N N . LEU A 1 88 ? -3.898 -30.078 1.781 1 98.62 88 LEU A N 1
ATOM 679 C CA . LEU A 1 88 ? -5.211 -29.906 1.167 1 98.62 88 LEU A CA 1
ATOM 680 C C . LEU A 1 88 ? -5.16 -30.234 -0.321 1 98.62 88 LEU A C 1
ATOM 682 O O . LEU A 1 88 ? -6.008 -30.969 -0.824 1 98.62 88 LEU A O 1
ATOM 686 N N . ALA A 1 89 ? -4.246 -29.672 -1.006 1 98.94 89 ALA A N 1
ATOM 687 C CA . ALA A 1 89 ? -4.09 -29.938 -2.434 1 98.94 89 ALA A CA 1
ATOM 688 C C . ALA A 1 89 ? -3.957 -31.438 -2.701 1 98.94 89 ALA A C 1
ATOM 690 O O . ALA A 1 89 ? -4.641 -31.984 -3.572 1 98.94 89 ALA A O 1
ATOM 691 N N . ARG A 1 90 ? -3.127 -32.125 -1.929 1 98.81 90 ARG A N 1
ATOM 692 C CA . ARG A 1 90 ? -2.873 -33.562 -2.082 1 98.81 90 ARG A CA 1
ATOM 693 C C . ARG A 1 90 ? -4.152 -34.375 -1.897 1 98.81 90 ARG A C 1
ATOM 695 O O . ARG A 1 90 ? -4.355 -35.375 -2.568 1 98.81 90 ARG A O 1
ATOM 702 N N . SER A 1 91 ? -4.98 -33.875 -1.032 1 98.75 91 SER A N 1
ATOM 703 C CA . SER A 1 91 ? -6.227 -34.594 -0.77 1 98.75 91 SER A CA 1
ATOM 704 C C . SER A 1 91 ? -7.137 -34.594 -1.991 1 98.75 91 SER A C 1
ATOM 706 O O . SER A 1 91 ? -8.039 -35.438 -2.107 1 98.75 91 SER A O 1
ATOM 708 N N . PHE A 1 92 ? -6.875 -33.719 -2.936 1 98.81 92 PHE A N 1
ATOM 709 C CA . PHE A 1 92 ? -7.652 -33.656 -4.168 1 98.81 92 PHE A CA 1
ATOM 710 C C . PHE A 1 92 ? -6.855 -34.219 -5.336 1 98.81 92 PHE A C 1
ATOM 712 O O . PHE A 1 92 ? -7.297 -34.156 -6.488 1 98.81 92 PHE A O 1
ATOM 719 N N . GLY A 1 93 ? -5.633 -34.719 -5.062 1 98.69 93 GLY A N 1
ATOM 720 C CA . GLY A 1 93 ? -4.781 -35.25 -6.121 1 98.69 93 GLY A CA 1
ATOM 721 C C . GLY A 1 93 ? -4.059 -34.156 -6.898 1 98.69 93 GLY A C 1
ATOM 722 O O . GLY A 1 93 ? -3.588 -34.375 -8.016 1 98.69 93 GLY A O 1
ATOM 723 N N . VAL A 1 94 ? -3.998 -32.969 -6.363 1 98.94 94 VAL A N 1
ATOM 724 C CA . VAL A 1 94 ? -3.312 -31.859 -6.988 1 98.94 94 VAL A CA 1
ATOM 725 C C . VAL A 1 94 ? -1.819 -31.922 -6.676 1 98.94 94 VAL A C 1
ATOM 727 O O . VAL A 1 94 ? -1.43 -32.156 -5.527 1 98.94 94 VAL A O 1
ATOM 730 N N . LEU A 1 95 ? -0.975 -31.797 -7.699 1 98.94 95 LEU A N 1
ATOM 731 C CA . LEU A 1 95 ? 0.47 -31.781 -7.5 1 98.94 95 LEU A CA 1
ATOM 732 C C . LEU A 1 95 ? 0.949 -30.422 -7.027 1 98.94 95 LEU A C 1
ATOM 734 O O . LEU A 1 95 ? 0.424 -29.391 -7.461 1 98.94 95 LEU A O 1
ATOM 738 N N . THR A 1 96 ? 1.959 -30.438 -6.168 1 98.94 96 THR A N 1
ATOM 739 C CA . THR A 1 96 ? 2.451 -29.234 -5.516 1 98.94 96 THR A CA 1
ATOM 740 C C . THR A 1 96 ? 3.969 -29.125 -5.637 1 98.94 96 THR A C 1
ATOM 742 O O . THR A 1 96 ? 4.625 -30.062 -6.102 1 98.94 96 THR A O 1
ATOM 745 N N . PRO A 1 97 ? 4.562 -27.984 -5.188 1 98.81 97 PRO A N 1
ATOM 746 C CA . PRO A 1 97 ? 6.02 -27.828 -5.215 1 98.81 97 PRO A CA 1
ATOM 747 C C . PRO A 1 97 ? 6.734 -28.844 -4.328 1 98.81 97 PRO A C 1
ATOM 749 O O . PRO A 1 97 ? 7.953 -29 -4.43 1 98.81 97 PRO A O 1
ATOM 752 N N . GLU A 1 98 ? 5.98 -29.516 -3.51 1 98.81 98 GLU A N 1
ATOM 753 C CA . GLU A 1 98 ? 6.59 -30.453 -2.57 1 98.81 98 GLU A CA 1
ATOM 754 C C . GLU A 1 98 ? 6.566 -31.875 -3.117 1 98.81 98 GLU A C 1
ATOM 756 O O . GLU A 1 98 ? 7.121 -32.781 -2.506 1 98.81 98 GLU A O 1
ATOM 761 N N . ASP A 1 99 ? 6.027 -32.094 -4.227 1 98.69 99 ASP A N 1
ATOM 762 C CA . ASP A 1 99 ? 5.898 -33.406 -4.84 1 98.69 99 ASP A CA 1
ATOM 763 C C . ASP A 1 99 ? 6.941 -33.625 -5.941 1 98.69 99 ASP A C 1
ATOM 765 O O . ASP A 1 99 ? 7.613 -32.656 -6.344 1 98.69 99 ASP A O 1
ATOM 769 N N . SER A 1 100 ? 7.062 -34.875 -6.406 1 98.12 100 SER A N 1
ATOM 770 C CA . SER A 1 100 ? 7.922 -35.156 -7.551 1 98.12 100 SER A CA 1
ATOM 771 C C . SER A 1 100 ? 7.422 -34.406 -8.797 1 98.12 100 SER A C 1
ATOM 773 O O . SER A 1 100 ? 6.215 -34.312 -9.023 1 98.12 100 SER A O 1
ATOM 775 N N . PHE A 1 101 ? 8.352 -33.969 -9.578 1 98.69 101 PHE A N 1
ATOM 776 C CA . PHE A 1 101 ? 7.984 -33.281 -10.812 1 98.69 101 PHE A CA 1
ATOM 777 C C . PHE A 1 101 ? 7.445 -34.281 -11.836 1 98.69 101 PHE A C 1
ATOM 779 O O . PHE A 1 101 ? 8.109 -35.281 -12.156 1 98.69 101 PHE A O 1
ATOM 786 N N . PRO A 1 102 ? 6.301 -34 -12.375 1 98.31 102 PRO A N 1
ATOM 787 C CA . PRO A 1 102 ? 5.77 -34.906 -13.383 1 98.31 102 PRO A CA 1
ATOM 788 C C . PRO A 1 102 ? 6.336 -34.656 -14.773 1 98.31 102 PRO A C 1
ATOM 790 O O . PRO A 1 102 ? 6.879 -33.562 -15.031 1 98.31 102 PRO A O 1
ATOM 793 N N . LEU A 1 103 ? 6.207 -35.688 -15.656 1 97.69 103 LEU A N 1
ATOM 794 C CA . LEU A 1 103 ? 6.582 -35.562 -17.062 1 97.69 103 LEU A CA 1
ATOM 795 C C . LEU A 1 103 ? 5.348 -35.438 -17.953 1 97.69 103 LEU A C 1
ATOM 797 O O . LEU A 1 103 ? 4.453 -36.281 -17.891 1 97.69 103 LEU A O 1
ATOM 801 N N . TRP A 1 104 ? 5.27 -34.375 -18.609 1 96.12 104 TRP A N 1
ATOM 802 C CA . TRP A 1 104 ? 4.215 -34.25 -19.609 1 96.12 104 TRP A CA 1
ATOM 803 C C . TRP A 1 104 ? 4.527 -35.062 -20.844 1 96.12 104 TRP A C 1
ATOM 805 O O . TRP A 1 104 ? 5.527 -34.844 -21.531 1 96.12 104 TRP A O 1
ATOM 815 N N . PRO A 1 105 ? 3.625 -35.969 -21.172 1 89.88 105 PRO A N 1
ATOM 816 C CA . PRO A 1 105 ? 3.908 -36.875 -22.297 1 89.88 105 PRO A CA 1
ATOM 817 C C . PRO A 1 105 ? 3.189 -36.469 -23.578 1 89.88 105 PRO A C 1
ATOM 819 O O . PRO A 1 105 ? 3.33 -37.156 -24.609 1 89.88 105 PRO A O 1
ATOM 822 N N . GLY A 1 106 ? 2.432 -35.438 -23.547 1 91.06 106 GLY A N 1
ATOM 823 C CA . GLY A 1 106 ? 1.57 -35.094 -24.656 1 91.06 106 GLY A CA 1
ATOM 824 C C . GLY A 1 106 ? 2.264 -34.219 -25.688 1 91.06 106 GLY A C 1
ATOM 825 O O . GLY A 1 106 ? 3.494 -34.188 -25.766 1 91.06 106 GLY A O 1
ATOM 826 N N . PRO A 1 107 ? 1.51 -33.656 -26.578 1 91.25 107 PRO A N 1
ATOM 827 C CA . PRO A 1 107 ? 2.082 -32.812 -27.625 1 91.25 107 PRO A CA 1
ATOM 828 C C . PRO A 1 107 ? 3.01 -31.734 -27.078 1 91.25 107 PRO A C 1
ATOM 830 O O . PRO A 1 107 ? 2.676 -31.078 -26.094 1 91.25 107 PRO A O 1
ATOM 833 N N . GLY A 1 108 ? 4.18 -31.625 -27.766 1 91.06 108 GLY A N 1
ATOM 834 C CA . GLY A 1 108 ? 5.156 -30.641 -27.328 1 91.06 108 GLY A CA 1
ATOM 835 C C . GLY A 1 108 ? 6.113 -31.188 -26.281 1 91.06 108 GLY A C 1
ATOM 836 O O . GLY A 1 108 ? 7.059 -30.5 -25.891 1 91.06 108 GLY A O 1
ATOM 837 N N . GLY A 1 109 ? 5.77 -32.406 -25.828 1 90.38 109 GLY A N 1
ATOM 838 C CA . GLY A 1 109 ? 6.641 -33.062 -24.875 1 90.38 109 GLY A CA 1
ATOM 839 C C . GLY A 1 109 ? 7.617 -34.031 -25.516 1 90.38 109 GLY A C 1
ATOM 840 O O . GLY A 1 109 ? 7.766 -34.031 -26.75 1 90.38 109 GLY A O 1
ATOM 841 N N . PRO A 1 110 ? 8.367 -34.719 -24.594 1 95.38 110 PRO A N 1
ATOM 842 C CA . PRO A 1 110 ? 8.305 -34.781 -23.141 1 95.38 110 PRO A CA 1
ATOM 843 C C . PRO A 1 110 ? 8.922 -33.531 -22.484 1 95.38 110 PRO A C 1
ATOM 845 O O . PRO A 1 110 ? 9.914 -33 -22.984 1 95.38 110 PRO A O 1
ATOM 848 N N . CYS A 1 111 ? 8.367 -33.031 -21.516 1 96.88 111 CYS A N 1
ATOM 849 C CA . CYS A 1 111 ? 8.828 -31.891 -20.734 1 96.88 111 CYS A CA 1
ATOM 850 C C . CYS A 1 111 ? 8.539 -32.094 -19.25 1 96.88 111 CYS A C 1
ATOM 852 O O . CYS A 1 111 ? 7.449 -32.531 -18.875 1 96.88 111 CYS A O 1
ATOM 854 N N . VAL A 1 112 ? 9.539 -31.859 -18.406 1 98.69 112 VAL A N 1
ATOM 855 C CA . VAL A 1 112 ? 9.32 -31.922 -16.969 1 98.69 112 VAL A CA 1
ATOM 856 C C . VAL A 1 112 ? 8.531 -30.703 -16.516 1 98.69 112 VAL A C 1
ATOM 858 O O . VAL A 1 112 ? 8.906 -29.562 -16.812 1 98.69 112 VAL A O 1
ATOM 861 N N . ILE A 1 113 ? 7.41 -30.875 -15.898 1 98.75 113 ILE A N 1
ATOM 862 C CA . ILE A 1 113 ? 6.629 -29.797 -15.312 1 98.75 113 ILE A CA 1
ATOM 863 C C . ILE A 1 113 ? 7.066 -29.562 -13.875 1 98.75 113 ILE A C 1
ATOM 865 O O . ILE A 1 113 ? 6.898 -30.438 -13.016 1 98.75 113 ILE A O 1
ATOM 869 N N . ALA A 1 114 ? 7.645 -28.406 -13.562 1 98.94 114 ALA A N 1
ATOM 870 C CA . ALA A 1 114 ? 8.258 -28.141 -12.258 1 98.94 114 ALA A CA 1
ATOM 871 C C . ALA A 1 114 ? 7.535 -27.031 -11.523 1 98.94 114 ALA A C 1
ATOM 873 O O . ALA A 1 114 ? 7.867 -25.844 -11.68 1 98.94 114 ALA A O 1
ATOM 874 N N . PRO A 1 115 ? 6.488 -27.344 -10.727 1 98.94 115 PRO A N 1
ATOM 875 C CA . PRO A 1 115 ? 5.934 -26.344 -9.82 1 98.94 115 PRO A CA 1
ATOM 876 C C . PRO A 1 115 ? 6.926 -25.922 -8.742 1 98.94 115 PRO A C 1
ATOM 878 O O . PRO A 1 115 ? 7.504 -26.766 -8.062 1 98.94 115 PRO A O 1
ATOM 881 N N . LEU A 1 116 ? 7.102 -24.609 -8.609 1 98.94 116 LEU A N 1
ATOM 882 C CA . LEU A 1 116 ? 8.062 -24.047 -7.664 1 98.94 116 LEU A CA 1
ATOM 883 C C . LEU A 1 116 ? 7.363 -23.156 -6.645 1 98.94 116 LEU A C 1
ATOM 885 O O . LEU A 1 116 ? 6.32 -22.562 -6.938 1 98.94 116 LEU A O 1
ATOM 889 N N . PHE A 1 117 ? 7.867 -23.109 -5.461 1 98.88 117 PHE A N 1
ATOM 890 C CA . PHE A 1 117 ? 7.559 -22.094 -4.461 1 98.88 117 PHE A CA 1
ATOM 891 C C . PHE A 1 117 ? 8.828 -21.391 -3.986 1 98.88 117 PHE A C 1
ATOM 893 O O . PHE A 1 117 ? 9.57 -21.938 -3.17 1 98.88 117 PHE A O 1
ATOM 900 N N . LEU A 1 118 ? 8.977 -20.125 -4.48 1 98.75 118 LEU A N 1
ATOM 901 C CA . LEU A 1 118 ? 10.242 -19.438 -4.203 1 98.75 118 LEU A CA 1
ATOM 902 C C . LEU A 1 118 ? 10 -18.188 -3.369 1 98.75 118 LEU A C 1
ATOM 904 O O . LEU A 1 118 ? 10.93 -17.672 -2.738 1 98.75 118 LEU A O 1
ATOM 908 N N . LEU A 1 119 ? 8.836 -17.719 -3.363 1 98.25 119 LEU A N 1
ATOM 909 C CA . LEU A 1 119 ? 8.531 -16.469 -2.662 1 98.25 119 LEU A CA 1
ATOM 910 C C . LEU A 1 119 ? 9.281 -15.297 -3.279 1 98.25 119 LEU A C 1
ATOM 912 O O . LEU A 1 119 ? 9.281 -15.125 -4.5 1 98.25 119 LEU A O 1
ATOM 916 N N . TYR A 1 120 ? 9.711 -14.289 -2.467 1 98.75 120 TYR A N 1
ATOM 917 C CA . TYR A 1 120 ? 10.484 -13.133 -2.895 1 98.75 120 TYR A CA 1
ATOM 918 C C . TYR A 1 120 ? 11.414 -12.656 -1.785 1 98.75 120 TYR A C 1
ATOM 920 O O . TYR A 1 120 ? 11.305 -13.102 -0.64 1 98.75 120 TYR A O 1
ATOM 928 N N . ASP A 1 121 ? 12.398 -11.734 -2.158 1 98.75 121 ASP A N 1
ATOM 929 C CA . ASP A 1 121 ? 13.367 -11.305 -1.155 1 98.75 121 ASP A CA 1
ATOM 930 C C . ASP A 1 121 ? 13.664 -9.812 -1.287 1 98.75 121 ASP A C 1
ATOM 932 O O . ASP A 1 121 ? 14.766 -9.359 -0.962 1 98.75 121 ASP A O 1
ATOM 936 N N . TYR A 1 122 ? 12.828 -9.078 -1.947 1 98.44 122 TYR A N 1
ATOM 937 C CA . TYR A 1 122 ? 12.867 -7.625 -2.094 1 98.44 122 TYR A CA 1
ATOM 938 C C . TYR A 1 122 ? 13.984 -7.203 -3.043 1 98.44 122 TYR A C 1
ATOM 940 O O . TYR A 1 122 ? 14.227 -6.008 -3.234 1 98.44 122 TYR A O 1
ATOM 948 N N . SER A 1 123 ? 14.688 -8.117 -3.627 1 98.56 123 SER A N 1
ATOM 949 C CA . SER A 1 123 ? 15.875 -7.785 -4.402 1 98.56 123 SER A CA 1
ATOM 950 C C . SER A 1 123 ? 15.5 -7.18 -5.754 1 98.56 123 SER A C 1
ATOM 952 O O . SER A 1 123 ? 16.359 -6.609 -6.441 1 98.56 123 SER A O 1
ATOM 954 N N . PHE A 1 124 ? 14.203 -7.273 -6.156 1 98.44 124 PHE A N 1
ATOM 955 C CA . PHE A 1 124 ? 13.773 -6.605 -7.379 1 98.44 124 PHE A CA 1
ATOM 956 C C . PHE A 1 124 ? 13.609 -5.109 -7.148 1 98.44 124 PHE A C 1
ATOM 958 O O . PHE A 1 124 ? 13.242 -4.371 -8.062 1 98.44 124 PHE A O 1
ATOM 965 N N . ARG A 1 125 ? 13.898 -4.602 -5.945 1 97.5 125 ARG A N 1
ATOM 966 C CA . ARG A 1 125 ? 13.898 -3.166 -5.684 1 97.5 125 ARG A CA 1
ATOM 967 C C . ARG A 1 125 ? 14.992 -2.465 -6.484 1 97.5 125 ARG A C 1
ATOM 969 O O . ARG A 1 125 ? 16 -3.074 -6.832 1 97.5 125 ARG A O 1
ATOM 976 N N . PRO A 1 126 ? 14.805 -1.158 -6.832 1 95.5 126 PRO A N 1
ATOM 977 C CA . PRO A 1 126 ? 15.922 -0.433 -7.453 1 95.5 126 PRO A CA 1
ATOM 978 C C . PRO A 1 126 ? 17.188 -0.439 -6.594 1 95.5 126 PRO A C 1
ATOM 980 O O . PRO A 1 126 ? 17.094 -0.367 -5.363 1 95.5 126 PRO A O 1
ATOM 983 N N . SER A 1 127 ? 18.281 -0.469 -7.254 1 95 127 SER A N 1
ATOM 984 C CA . SER A 1 127 ? 19.562 -0.588 -6.562 1 95 127 SER A CA 1
ATOM 985 C C . SER A 1 127 ? 19.797 0.592 -5.625 1 95 127 SER A C 1
ATOM 987 O O . SER A 1 127 ? 20.469 0.453 -4.598 1 95 127 SER A O 1
ATOM 989 N N . ALA A 1 128 ? 19.234 1.721 -5.934 1 94.31 128 ALA A N 1
ATOM 990 C CA . ALA A 1 128 ? 19.453 2.945 -5.168 1 94.31 128 ALA A CA 1
ATOM 991 C C . ALA A 1 128 ? 18.641 2.934 -3.875 1 94.31 128 ALA A C 1
ATOM 993 O O . ALA A 1 128 ? 18.875 3.752 -2.982 1 94.31 128 ALA A O 1
ATOM 994 N N . ILE A 1 129 ? 17.766 1.952 -3.725 1 95.19 129 ILE A N 1
ATOM 995 C CA . ILE A 1 129 ? 16.906 1.898 -2.555 1 95.19 129 ILE A CA 1
ATOM 996 C C . ILE A 1 129 ? 17.391 0.808 -1.602 1 95.19 129 ILE A C 1
ATOM 998 O O . ILE A 1 129 ? 17.406 -0.373 -1.957 1 95.19 129 ILE A O 1
ATOM 1002 N N . ALA A 1 130 ? 17.797 1.205 -0.438 1 94.5 130 ALA A N 1
ATOM 1003 C CA . ALA A 1 130 ? 18.188 0.228 0.577 1 94.5 130 ALA A CA 1
ATOM 1004 C C . ALA A 1 130 ? 16.984 -0.61 1.015 1 94.5 130 ALA A C 1
ATOM 1006 O O . ALA A 1 130 ? 15.852 -0.141 0.98 1 94.5 130 ALA A O 1
ATOM 1007 N N . ARG A 1 131 ? 17.266 -1.844 1.445 1 95.5 131 ARG A N 1
ATOM 1008 C CA . ARG A 1 131 ? 16.219 -2.768 1.858 1 95.5 131 ARG A CA 1
ATOM 1009 C C . ARG A 1 131 ? 15.336 -2.148 2.939 1 95.5 131 ARG A C 1
ATOM 1011 O O . ARG A 1 131 ? 14.109 -2.264 2.891 1 95.5 131 ARG A O 1
ATOM 1018 N N . GLU A 1 132 ? 15.914 -1.481 3.891 1 89.56 132 GLU A N 1
ATOM 1019 C CA . GLU A 1 132 ? 15.195 -0.925 5.035 1 89.56 132 GLU A CA 1
ATOM 1020 C C . GLU A 1 132 ? 14.32 0.253 4.617 1 89.56 132 GLU A C 1
ATOM 1022 O O . GLU A 1 132 ? 13.438 0.672 5.367 1 89.56 132 GLU A O 1
ATOM 1027 N N . ASP A 1 133 ? 14.547 0.766 3.385 1 90.69 133 ASP A N 1
ATOM 1028 C CA . ASP A 1 133 ? 13.844 1.956 2.926 1 90.69 133 ASP A CA 1
ATOM 1029 C C . ASP A 1 133 ? 12.703 1.585 1.981 1 90.69 133 ASP A C 1
ATOM 1031 O O . ASP A 1 133 ? 11.953 2.455 1.534 1 90.69 133 ASP A O 1
ATOM 1035 N N . VAL A 1 134 ? 12.492 0.317 1.696 1 94.62 134 VAL A N 1
ATOM 1036 C CA . VAL A 1 134 ? 11.578 -0.148 0.661 1 94.62 134 VAL A CA 1
ATOM 1037 C C . VAL A 1 134 ? 10.156 0.317 0.98 1 94.62 134 VAL A C 1
ATOM 1039 O O . VAL A 1 134 ? 9.469 0.872 0.119 1 94.62 134 VAL A O 1
ATOM 1042 N N . VAL A 1 135 ? 9.727 0.133 2.172 1 92.62 135 VAL A N 1
ATOM 1043 C CA . VAL A 1 135 ? 8.359 0.472 2.549 1 92.62 135 VAL A CA 1
ATOM 1044 C C . VAL A 1 135 ? 8.156 1.98 2.441 1 92.62 135 VAL A C 1
ATOM 1046 O O . VAL A 1 135 ? 7.172 2.438 1.849 1 92.62 135 VAL A O 1
ATOM 1049 N N . ALA A 1 136 ? 9.086 2.742 3.021 1 87.5 136 ALA A N 1
ATOM 1050 C CA . ALA A 1 136 ? 9 4.199 2.936 1 87.5 136 ALA A CA 1
ATOM 1051 C C . ALA A 1 136 ? 8.992 4.66 1.482 1 87.5 136 ALA A C 1
ATOM 1053 O O . ALA A 1 136 ? 8.211 5.543 1.112 1 87.5 136 ALA A O 1
ATOM 1054 N N . TRP A 1 137 ? 9.859 4.082 0.656 1 91.94 137 TRP A N 1
ATOM 1055 C CA . TRP A 1 137 ? 9.953 4.414 -0.762 1 91.94 137 TRP A CA 1
ATOM 1056 C C . TRP A 1 137 ? 8.641 4.129 -1.478 1 91.94 137 TRP A C 1
ATOM 1058 O O . TRP A 1 137 ? 8.133 4.973 -2.221 1 91.94 137 TRP A O 1
ATOM 1068 N N . ALA A 1 138 ? 8.062 2.979 -1.23 1 94 138 ALA A N 1
ATOM 1069 C CA . ALA A 1 138 ? 6.805 2.592 -1.867 1 94 138 ALA A CA 1
ATOM 1070 C C . ALA A 1 138 ? 5.656 3.479 -1.396 1 94 138 ALA A C 1
ATOM 1072 O O . ALA A 1 138 ? 4.734 3.768 -2.162 1 94 138 ALA A O 1
ATOM 1073 N N . THR A 1 139 ? 5.719 3.932 -0.168 1 91 139 THR A N 1
ATOM 1074 C CA . THR A 1 139 ? 4.691 4.773 0.434 1 91 139 THR A CA 1
ATOM 1075 C C . THR A 1 139 ? 4.539 6.078 -0.34 1 91 139 THR A C 1
ATOM 1077 O O . THR A 1 139 ? 3.439 6.625 -0.438 1 91 139 THR A O 1
ATOM 1080 N N . GLU A 1 140 ? 5.637 6.555 -0.911 1 89.25 140 GLU A N 1
ATOM 1081 C CA . GLU A 1 140 ? 5.613 7.816 -1.646 1 89.25 140 GLU A CA 1
ATOM 1082 C C . GLU A 1 140 ? 4.566 7.785 -2.758 1 89.25 140 GLU A C 1
ATOM 1084 O O . GLU A 1 140 ? 4.051 8.828 -3.162 1 89.25 140 GLU A O 1
ATOM 1089 N N . GLN A 1 141 ? 4.258 6.598 -3.184 1 88.25 141 GLN A N 1
ATOM 1090 C CA . GLN A 1 141 ? 3.242 6.465 -4.223 1 88.25 141 GLN A CA 1
ATOM 1091 C C . GLN A 1 141 ? 2.08 5.594 -3.75 1 88.25 141 GLN A C 1
ATOM 1093 O O . GLN A 1 141 ? 1.357 5.02 -4.566 1 88.25 141 GLN A O 1
ATOM 1098 N N . ARG A 1 142 ? 1.995 5.395 -2.465 1 89.12 142 ARG A N 1
ATOM 1099 C CA . ARG A 1 142 ? 0.882 4.691 -1.836 1 89.12 142 ARG A CA 1
ATOM 1100 C C . ARG A 1 142 ? 0.764 3.268 -2.369 1 89.12 142 ARG A C 1
ATOM 1102 O O . ARG A 1 142 ? -0.338 2.797 -2.66 1 89.12 142 ARG A O 1
ATOM 1109 N N . SER A 1 143 ? 1.93 2.568 -2.525 1 89.44 143 SER A N 1
ATOM 1110 C CA . SER A 1 143 ? 1.967 1.265 -3.182 1 89.44 143 SER A CA 1
ATOM 1111 C C . SER A 1 143 ? 2.57 0.203 -2.27 1 89.44 143 SER A C 1
ATOM 1113 O O . SER A 1 143 ? 3.348 -0.641 -2.719 1 89.44 143 SER A O 1
ATOM 1115 N N . VAL A 1 144 ? 2.264 0.253 -1.032 1 93.44 144 VAL A N 1
ATOM 1116 C CA . VAL A 1 144 ? 2.826 -0.75 -0.134 1 93.44 144 VAL A CA 1
ATOM 1117 C C . VAL A 1 144 ? 2.055 -2.061 -0.274 1 93.44 144 VAL A C 1
ATOM 1119 O O . VAL A 1 144 ? 0.828 -2.055 -0.405 1 93.44 144 VAL A O 1
ATOM 1122 N N . CYS A 1 145 ? 2.783 -3.127 -0.267 1 95.69 145 CYS A N 1
ATOM 1123 C CA . CYS A 1 145 ? 2.197 -4.453 -0.414 1 95.69 145 CYS A CA 1
ATOM 1124 C C . CYS A 1 145 ? 1.604 -4.938 0.904 1 95.69 145 CYS A C 1
ATOM 1126 O O . CYS A 1 145 ? 2.234 -4.809 1.956 1 95.69 145 CYS A O 1
ATOM 1128 N N . ALA A 1 146 ? 0.453 -5.539 0.854 1 94.62 146 ALA A N 1
ATOM 1129 C CA . ALA A 1 146 ? -0.224 -6.07 2.035 1 94.62 146 ALA A CA 1
ATOM 1130 C C . ALA A 1 146 ? 0.594 -7.184 2.68 1 94.62 146 ALA A C 1
ATOM 1132 O O . ALA A 1 146 ? 0.393 -7.512 3.852 1 94.62 146 ALA A O 1
ATOM 1133 N N . ASP A 1 147 ? 1.521 -7.742 1.945 1 96.81 147 ASP A N 1
ATOM 1134 C CA . ASP A 1 147 ? 2.387 -8.797 2.471 1 96.81 147 ASP A CA 1
ATOM 1135 C C . ASP A 1 147 ? 3.105 -8.336 3.736 1 96.81 147 ASP A C 1
ATOM 1137 O O . ASP A 1 147 ? 3.402 -9.141 4.617 1 96.81 147 ASP A O 1
ATOM 1141 N N . GLU A 1 148 ? 3.365 -7.09 3.785 1 94.31 148 GLU A N 1
ATOM 1142 C CA . GLU A 1 148 ? 4.098 -6.543 4.926 1 94.31 148 GLU A CA 1
ATOM 1143 C C . GLU A 1 148 ? 3.33 -6.758 6.227 1 94.31 148 GLU A C 1
ATOM 1145 O O . GLU A 1 148 ? 3.932 -6.871 7.297 1 94.31 148 GLU A O 1
ATOM 1150 N N . MET A 1 149 ? 2.033 -6.898 6.109 1 91.19 149 MET A N 1
ATOM 1151 C CA . MET A 1 149 ? 1.182 -7.051 7.285 1 91.19 149 MET A CA 1
ATOM 1152 C C . MET A 1 149 ? 0.693 -8.484 7.422 1 91.19 149 MET A C 1
ATOM 1154 O O . MET A 1 149 ? 0.558 -9 8.531 1 91.19 149 MET A O 1
ATOM 1158 N N . LEU A 1 150 ? 0.483 -9.117 6.258 1 94.25 150 LEU A N 1
ATOM 1159 C CA . LEU A 1 150 ? -0.356 -10.312 6.297 1 94.25 150 LEU A CA 1
ATOM 1160 C C . LEU A 1 150 ? 0.476 -11.57 6.07 1 94.25 150 LEU A C 1
ATOM 1162 O O . LEU A 1 150 ? 0.015 -12.68 6.344 1 94.25 150 LEU A O 1
ATOM 1166 N N . LEU A 1 151 ? 1.652 -11.406 5.52 1 97.06 151 LEU A N 1
ATOM 1167 C CA . LEU A 1 151 ? 2.473 -12.57 5.215 1 97.06 151 LEU A CA 1
ATOM 1168 C C . LEU A 1 151 ? 3.531 -12.789 6.293 1 97.06 151 LEU A C 1
ATOM 1170 O O . LEU A 1 151 ? 4.562 -12.109 6.301 1 97.06 151 LEU A O 1
ATOM 1174 N N . ASP A 1 152 ? 3.268 -13.766 7.16 1 96.31 152 ASP A N 1
ATOM 1175 C CA . ASP A 1 152 ? 4.152 -14.117 8.266 1 96.31 152 ASP A CA 1
ATOM 1176 C C . ASP A 1 152 ? 5.211 -15.125 7.828 1 96.31 152 ASP A C 1
ATOM 1178 O O . ASP A 1 152 ? 4.879 -16.188 7.305 1 96.31 152 ASP A O 1
ATOM 1182 N N . PRO A 1 153 ? 6.461 -14.82 8 1 97.62 153 PRO A N 1
ATOM 1183 C CA . PRO A 1 153 ? 7.523 -15.711 7.523 1 97.62 153 PRO A CA 1
ATOM 1184 C C . PRO A 1 153 ? 7.828 -16.844 8.5 1 97.62 153 PRO A C 1
ATOM 1186 O O . PRO A 1 153 ? 8.711 -17.672 8.234 1 97.62 153 PRO A O 1
ATOM 1189 N N . ALA A 1 154 ? 7.094 -17.016 9.594 1 97.38 154 ALA A N 1
ATOM 1190 C CA . ALA A 1 154 ? 7.398 -18.016 10.609 1 97.38 154 ALA A CA 1
ATOM 1191 C C . ALA A 1 154 ? 7.555 -19.406 9.969 1 97.38 154 ALA A C 1
ATOM 1193 O O . ALA A 1 154 ? 6.785 -19.766 9.078 1 97.38 154 ALA A O 1
ATOM 1194 N N . PRO A 1 155 ? 8.5 -20.188 10.398 1 97.94 155 PRO A N 1
ATOM 1195 C CA . PRO A 1 155 ? 9.391 -19.984 11.539 1 97.94 155 PRO A CA 1
ATOM 1196 C C . PRO A 1 155 ? 10.672 -19.234 11.164 1 97.94 155 PRO A C 1
ATOM 1198 O O . PRO A 1 155 ? 11.578 -19.094 11.992 1 97.94 155 PRO A O 1
ATOM 1201 N N . PHE A 1 156 ? 10.828 -18.812 9.945 1 98.44 156 PHE A N 1
ATOM 1202 C CA . PHE A 1 156 ? 12.016 -18.094 9.508 1 98.44 156 PHE A CA 1
ATOM 1203 C C . PHE A 1 156 ? 12.062 -16.703 10.102 1 98.44 156 PHE A C 1
ATOM 1205 O O . PHE A 1 156 ? 11.016 -16.109 10.406 1 98.44 156 PHE A O 1
ATOM 1212 N N . ALA A 1 157 ? 13.188 -16.141 10.227 1 97.69 157 ALA A N 1
ATOM 1213 C CA . ALA A 1 157 ? 13.359 -14.82 10.828 1 97.69 157 ALA A CA 1
ATOM 1214 C C . ALA A 1 157 ? 12.797 -13.719 9.93 1 97.69 157 ALA A C 1
ATOM 1216 O O . ALA A 1 157 ? 12.359 -12.672 10.414 1 97.69 157 ALA A O 1
ATOM 1217 N N . SER A 1 158 ? 12.828 -13.914 8.617 1 97.69 158 SER A N 1
ATOM 1218 C CA . SER A 1 158 ? 12.359 -12.93 7.645 1 97.69 158 SER A CA 1
ATOM 1219 C C . SER A 1 158 ? 11.844 -13.602 6.375 1 97.69 158 SER A C 1
ATOM 1221 O O . SER A 1 158 ? 12.055 -14.805 6.176 1 97.69 158 SER A O 1
ATOM 1223 N N . ARG A 1 159 ? 11.141 -12.883 5.566 1 98.25 159 ARG A N 1
ATOM 1224 C CA . ARG A 1 159 ? 10.711 -13.391 4.266 1 98.25 159 ARG A CA 1
ATOM 1225 C C . ARG A 1 159 ? 11.906 -13.68 3.369 1 98.25 159 ARG A C 1
ATOM 1227 O O . ARG A 1 159 ? 11.883 -14.625 2.58 1 98.25 159 ARG A O 1
ATOM 1234 N N . GLU A 1 160 ? 12.914 -12.891 3.52 1 98.69 160 GLU A N 1
ATOM 1235 C CA . GLU A 1 160 ? 14.164 -13.125 2.799 1 98.69 160 GLU A CA 1
ATOM 1236 C C . GLU A 1 160 ? 14.758 -14.484 3.164 1 98.69 160 GLU A C 1
ATOM 1238 O O . GLU A 1 160 ? 15.219 -15.219 2.289 1 98.69 160 GLU A O 1
ATOM 1243 N N . ASP A 1 161 ? 14.727 -14.781 4.469 1 98.75 161 ASP A N 1
ATOM 1244 C CA . ASP A 1 161 ? 15.258 -16.062 4.922 1 98.75 161 ASP A CA 1
ATOM 1245 C C . ASP A 1 161 ? 14.414 -17.219 4.398 1 98.75 161 ASP A C 1
ATOM 1247 O O . ASP A 1 161 ? 14.945 -18.281 4.035 1 98.75 161 ASP A O 1
ATOM 1251 N N . TRP A 1 162 ? 13.148 -17.047 4.441 1 98.81 162 TRP A N 1
ATOM 1252 C CA . TRP A 1 162 ? 12.266 -18.062 3.885 1 98.81 162 TRP A CA 1
ATOM 1253 C C . TRP A 1 162 ? 12.531 -18.266 2.398 1 98.81 162 TRP A C 1
ATOM 1255 O O . TRP A 1 162 ? 12.648 -19.406 1.935 1 98.81 162 TRP A O 1
ATOM 1265 N N . CYS A 1 163 ? 12.688 -17.203 1.646 1 98.88 163 CYS A N 1
ATOM 1266 C CA . CYS A 1 163 ? 13 -17.266 0.224 1 98.88 163 CYS A CA 1
ATOM 1267 C C . CYS A 1 163 ? 14.305 -18.016 -0.018 1 98.88 163 CYS A C 1
ATOM 1269 O O . CYS A 1 163 ? 14.383 -18.875 -0.894 1 98.88 163 CYS A O 1
ATOM 1271 N N . ALA A 1 164 ? 15.273 -17.672 0.782 1 98.88 164 ALA A N 1
ATOM 1272 C CA . ALA A 1 164 ? 16.562 -18.328 0.642 1 98.88 164 ALA A CA 1
ATOM 1273 C C . ALA A 1 164 ? 16.438 -19.844 0.835 1 98.88 164 ALA A C 1
ATOM 1275 O O . ALA A 1 164 ? 17.031 -20.625 0.083 1 98.88 164 ALA A O 1
ATOM 1276 N N . SER A 1 165 ? 15.734 -20.203 1.838 1 98.81 165 SER A N 1
ATOM 1277 C CA . SER A 1 165 ? 15.523 -21.625 2.1 1 98.81 165 SER A CA 1
ATOM 1278 C C . SER A 1 165 ? 14.82 -22.297 0.927 1 98.81 165 SER A C 1
ATOM 1280 O O . SER A 1 165 ? 15.195 -23.406 0.53 1 98.81 165 SER A O 1
ATOM 1282 N N . ARG A 1 166 ? 13.859 -21.672 0.393 1 98.88 166 ARG A N 1
ATOM 1283 C CA . ARG A 1 166 ? 13.102 -22.219 -0.731 1 98.88 166 ARG A CA 1
ATOM 1284 C C . ARG A 1 166 ? 13.969 -22.312 -1.979 1 98.88 166 ARG A C 1
ATOM 1286 O O . ARG A 1 166 ? 13.867 -23.281 -2.74 1 98.88 166 ARG A O 1
ATOM 1293 N N . LEU A 1 167 ? 14.773 -21.297 -2.197 1 98.88 167 LEU A N 1
ATOM 1294 C CA . LEU A 1 167 ? 15.695 -21.297 -3.328 1 98.88 167 LEU A CA 1
ATOM 1295 C C . LEU A 1 167 ? 16.625 -22.516 -3.26 1 98.88 167 LEU A C 1
ATOM 1297 O O . LEU A 1 167 ? 16.766 -23.234 -4.242 1 98.88 167 LEU A O 1
ATOM 1301 N N . ASP A 1 168 ? 17.188 -22.688 -2.1 1 98.69 168 ASP A N 1
ATOM 1302 C CA . ASP A 1 168 ? 18.125 -23.797 -1.917 1 98.69 168 ASP A CA 1
ATOM 1303 C C . ASP A 1 168 ? 17.453 -25.141 -2.176 1 98.69 168 ASP A C 1
ATOM 1305 O O . ASP A 1 168 ? 17.969 -25.953 -2.939 1 98.69 168 ASP A O 1
ATOM 1309 N N . TRP A 1 169 ? 16.344 -25.312 -1.564 1 98.44 169 TRP A N 1
ATOM 1310 C CA . TRP A 1 169 ? 15.586 -26.547 -1.691 1 98.44 169 TRP A CA 1
ATOM 1311 C C . TRP A 1 169 ? 15.211 -26.812 -3.146 1 98.44 169 TRP A C 1
ATOM 1313 O O . TRP A 1 169 ? 15.414 -27.922 -3.654 1 98.44 169 TRP A O 1
ATOM 1323 N N . THR A 1 170 ? 14.727 -25.859 -3.818 1 98.75 170 THR A N 1
ATOM 1324 C CA . THR A 1 170 ? 14.234 -25.984 -5.184 1 98.75 170 THR A CA 1
ATOM 1325 C C . THR A 1 170 ? 15.383 -26.203 -6.164 1 98.75 170 THR A C 1
ATOM 1327 O O . THR A 1 170 ? 15.281 -27 -7.09 1 98.75 170 THR A O 1
ATOM 1330 N N . GLU A 1 171 ? 16.422 -25.453 -5.969 1 98.69 171 GLU A N 1
ATOM 1331 C CA . GLU A 1 171 ? 17.562 -25.578 -6.855 1 98.69 171 GLU A CA 1
ATOM 1332 C C . GLU A 1 171 ? 18.109 -27 -6.855 1 98.69 171 GLU A C 1
ATOM 1334 O O . GLU A 1 171 ? 18.422 -27.547 -7.914 1 98.69 171 GLU A O 1
ATOM 1339 N N . GLN A 1 172 ? 18.266 -27.594 -5.723 1 98.5 172 GLN A N 1
ATOM 1340 C CA . GLN A 1 172 ? 18.766 -28.953 -5.613 1 98.5 172 GLN A CA 1
ATOM 1341 C C . GLN A 1 172 ? 17.875 -29.938 -6.375 1 98.5 172 GLN A C 1
ATOM 1343 O O . GLN A 1 172 ? 18.375 -30.828 -7.051 1 98.5 172 GLN A O 1
ATOM 1348 N N . ARG A 1 173 ? 16.656 -29.766 -6.281 1 98.56 173 ARG A N 1
ATOM 1349 C CA . ARG A 1 173 ? 15.711 -30.641 -6.957 1 98.56 173 ARG A CA 1
ATOM 1350 C C . ARG A 1 173 ? 15.805 -30.484 -8.469 1 98.56 173 ARG A C 1
ATOM 1352 O O . ARG A 1 173 ? 15.719 -31.469 -9.211 1 98.56 173 ARG A O 1
ATOM 1359 N N . LEU A 1 174 ? 15.938 -29.266 -8.898 1 98.75 174 LEU A N 1
ATOM 1360 C CA . LEU A 1 174 ? 16.047 -29.016 -10.328 1 98.75 174 LEU A CA 1
ATOM 1361 C C . LEU A 1 174 ? 17.359 -29.562 -10.875 1 98.75 174 LEU A C 1
ATOM 1363 O O . LEU A 1 174 ? 17.406 -30.078 -12 1 98.75 174 LEU A O 1
ATOM 1367 N N . LEU A 1 175 ? 18.406 -29.453 -10.102 1 98.12 175 LEU A N 1
ATOM 1368 C CA . LEU A 1 175 ? 19.719 -29.938 -10.508 1 98.12 175 LEU A CA 1
ATOM 1369 C C . LEU A 1 175 ? 19.719 -31.469 -10.664 1 98.12 175 LEU A C 1
ATOM 1371 O O . LEU A 1 175 ? 20.5 -32 -11.438 1 98.12 175 LEU A O 1
ATOM 1375 N N . ALA A 1 176 ? 18.844 -32.125 -9.977 1 98.19 176 ALA A N 1
ATOM 1376 C CA . ALA A 1 176 ? 18.797 -33.594 -9.977 1 98.19 176 ALA A CA 1
ATOM 1377 C C . ALA A 1 176 ? 18.047 -34.125 -11.203 1 98.19 176 ALA A C 1
ATOM 1379 O O . ALA A 1 176 ? 18.047 -35.312 -11.469 1 98.19 176 ALA A O 1
ATOM 1380 N N . LEU A 1 177 ? 17.469 -33.281 -11.938 1 98 177 LEU A N 1
ATOM 1381 C CA . LEU A 1 177 ? 16.688 -33.688 -13.109 1 98 177 LEU A CA 1
ATOM 1382 C C . LEU A 1 177 ? 17.594 -34.188 -14.211 1 98 177 LEU A C 1
ATOM 1384 O O . LEU A 1 177 ? 18.766 -33.812 -14.297 1 98 177 LEU A O 1
ATOM 1388 N N . ASP A 1 178 ? 17.047 -35.156 -15.062 1 96.88 178 ASP A N 1
ATOM 1389 C CA . ASP A 1 178 ? 17.719 -35.562 -16.281 1 96.88 178 ASP A CA 1
ATOM 1390 C C . ASP A 1 178 ? 18.078 -34.344 -17.156 1 96.88 178 ASP A C 1
ATOM 1392 O O . ASP A 1 178 ? 17.188 -33.625 -17.609 1 96.88 178 ASP A O 1
ATOM 1396 N N . PRO A 1 179 ? 19.344 -34.062 -17.391 1 96 179 PRO A N 1
ATOM 1397 C CA . PRO A 1 179 ? 19.766 -32.875 -18.125 1 96 179 PRO A CA 1
ATOM 1398 C C . PRO A 1 179 ? 19.328 -32.875 -19.578 1 96 179 PRO A C 1
ATOM 1400 O O . PRO A 1 179 ? 19.453 -31.875 -20.281 1 96 179 PRO A O 1
ATOM 1403 N N . SER A 1 180 ? 18.844 -33.969 -20.031 1 96.94 180 SER A N 1
ATOM 1404 C CA . SER A 1 180 ? 18.422 -34.031 -21.438 1 96.94 180 SER A CA 1
ATOM 1405 C C . SER A 1 180 ? 16.984 -33.562 -21.609 1 96.94 180 SER A C 1
ATOM 1407 O O . SER A 1 180 ? 16.531 -33.344 -22.734 1 96.94 180 SER A O 1
ATOM 1409 N N . LEU A 1 181 ? 16.297 -33.406 -20.5 1 97.31 181 LEU A N 1
ATOM 1410 C CA . LEU A 1 181 ? 14.875 -33.094 -20.578 1 97.31 181 LEU A CA 1
ATOM 1411 C C . LEU A 1 181 ? 14.656 -31.578 -20.391 1 97.31 181 LEU A C 1
ATOM 1413 O O . LEU A 1 181 ? 15.227 -30.984 -19.484 1 97.31 181 LEU A O 1
ATOM 1417 N N . PRO A 1 182 ? 13.867 -30.969 -21.266 1 97.75 182 PRO A N 1
ATOM 1418 C CA . PRO A 1 182 ? 13.43 -29.594 -21.016 1 97.75 182 PRO A CA 1
ATOM 1419 C C . PRO A 1 182 ? 12.422 -29.484 -19.875 1 97.75 182 PRO A C 1
ATOM 1421 O O . PRO A 1 182 ? 11.898 -30.5 -19.406 1 97.75 182 PRO A O 1
ATOM 1424 N N . THR A 1 183 ? 12.234 -28.25 -19.406 1 98.69 183 THR A N 1
ATOM 1425 C CA . THR A 1 183 ? 11.328 -28.062 -18.281 1 98.69 183 THR A CA 1
ATOM 1426 C C . THR A 1 183 ? 10.289 -27 -18.594 1 98.69 183 THR A C 1
ATOM 1428 O O . THR A 1 183 ? 10.438 -26.234 -19.531 1 98.69 183 THR A O 1
ATOM 1431 N N . VAL A 1 184 ? 9.18 -27.016 -17.938 1 98.75 184 VAL A N 1
ATOM 1432 C CA . VAL A 1 184 ? 8.289 -25.891 -17.672 1 98.75 184 VAL A CA 1
ATOM 1433 C C . VAL A 1 184 ? 8.398 -25.469 -16.219 1 98.75 184 VAL A C 1
ATOM 1435 O O . VAL A 1 184 ? 8.086 -26.25 -15.312 1 98.75 184 VAL A O 1
ATOM 1438 N N . LEU A 1 185 ? 8.961 -24.297 -15.977 1 98.94 185 LEU A N 1
ATOM 1439 C CA . LEU A 1 185 ? 9.07 -23.797 -14.617 1 98.94 185 LEU A CA 1
ATOM 1440 C C . LEU A 1 185 ? 7.84 -22.969 -14.234 1 98.94 185 LEU A C 1
ATOM 1442 O O . LEU A 1 185 ? 7.453 -22.047 -14.961 1 98.94 185 LEU A O 1
ATOM 1446 N N . ILE A 1 186 ? 7.188 -23.344 -13.164 1 98.94 186 ILE A N 1
ATOM 1447 C CA . ILE A 1 186 ? 5.973 -22.672 -12.711 1 98.94 186 ILE A CA 1
ATOM 1448 C C . ILE A 1 186 ? 6.223 -22.016 -11.352 1 98.94 186 ILE A C 1
ATOM 1450 O O . ILE A 1 186 ? 6.551 -22.688 -10.383 1 98.94 186 ILE A O 1
ATOM 1454 N N . ASN A 1 187 ? 6.141 -20.75 -11.258 1 98.94 187 ASN A N 1
ATOM 1455 C CA . ASN A 1 187 ? 6.266 -19.984 -10.023 1 98.94 187 ASN A CA 1
ATOM 1456 C C . ASN A 1 187 ? 5.348 -18.766 -10.031 1 98.94 187 ASN A C 1
ATOM 1458 O O . ASN A 1 187 ? 5.281 -18.031 -11.023 1 98.94 187 ASN A O 1
ATOM 1462 N N . HIS A 1 188 ? 4.648 -18.594 -8.953 1 98.88 188 HIS A N 1
ATOM 1463 C CA . HIS A 1 188 ? 3.695 -17.484 -8.914 1 98.88 188 HIS A CA 1
ATOM 1464 C C . HIS A 1 188 ? 4.387 -16.156 -9.188 1 98.88 188 HIS A C 1
ATOM 1466 O O . HIS A 1 188 ? 3.902 -15.352 -9.984 1 98.88 188 HIS A O 1
ATOM 1472 N N . PHE A 1 189 ? 5.484 -15.961 -8.547 1 98.69 189 PHE A N 1
ATOM 1473 C CA . PHE A 1 189 ? 6.273 -14.742 -8.711 1 98.69 189 PHE A CA 1
ATOM 1474 C C . PHE A 1 189 ? 7.152 -14.828 -9.953 1 98.69 189 PHE A C 1
ATOM 1476 O O . PHE A 1 189 ? 7.738 -15.875 -10.234 1 98.69 189 PHE A O 1
ATOM 1483 N N . PRO A 1 190 ? 7.246 -13.766 -10.688 1 98.5 190 PRO A N 1
ATOM 1484 C CA . PRO A 1 190 ? 8.133 -13.773 -11.852 1 98.5 190 PRO A CA 1
ATOM 1485 C C . PRO A 1 190 ? 9.562 -14.18 -11.492 1 98.5 190 PRO A C 1
ATOM 1487 O O . PRO A 1 190 ? 10.055 -13.844 -10.414 1 98.5 190 PRO A O 1
ATOM 1490 N N . LEU A 1 191 ? 10.25 -14.789 -12.438 1 98.69 191 LEU A N 1
ATOM 1491 C CA . LEU A 1 191 ? 11.609 -15.25 -12.18 1 98.69 191 LEU A CA 1
ATOM 1492 C C . LEU A 1 191 ? 12.625 -14.18 -12.555 1 98.69 191 LEU A C 1
ATOM 1494 O O . LEU A 1 191 ? 13.805 -14.281 -12.203 1 98.69 191 LEU A O 1
ATOM 1498 N N . ARG A 1 192 ? 12.086 -13.172 -13.281 1 98.44 192 ARG A N 1
ATOM 1499 C CA . ARG A 1 192 ? 13 -12.133 -13.75 1 98.44 192 ARG A CA 1
ATOM 1500 C C . ARG A 1 192 ? 12.43 -10.742 -13.5 1 98.44 192 ARG A C 1
ATOM 1502 O O . ARG A 1 192 ? 11.234 -10.508 -13.703 1 98.44 192 ARG A O 1
ATOM 1509 N N . ASP A 1 193 ? 13.336 -9.82 -13.148 1 97.69 193 ASP A N 1
ATOM 1510 C CA . ASP A 1 193 ? 12.875 -8.477 -12.805 1 97.69 193 ASP A CA 1
ATOM 1511 C C . ASP A 1 193 ? 12.633 -7.645 -14.07 1 97.69 193 ASP A C 1
ATOM 1513 O O . ASP A 1 193 ? 11.789 -6.746 -14.07 1 97.69 193 ASP A O 1
ATOM 1517 N N . ASP A 1 194 ? 13.312 -7.953 -15.18 1 97.19 194 ASP A N 1
ATOM 1518 C CA . ASP A 1 194 ? 13.188 -7.148 -16.391 1 97.19 194 ASP A CA 1
ATOM 1519 C C . ASP A 1 194 ? 11.867 -7.426 -17.094 1 97.19 194 ASP A C 1
ATOM 1521 O O . ASP A 1 194 ? 11.523 -6.758 -18.078 1 97.19 194 ASP A O 1
ATOM 1525 N N . LEU A 1 195 ? 11.102 -8.375 -16.641 1 95.94 195 LEU A N 1
ATOM 1526 C CA . LEU A 1 195 ? 9.828 -8.719 -17.266 1 95.94 195 LEU A CA 1
ATOM 1527 C C . LEU A 1 195 ? 8.664 -8.148 -16.469 1 95.94 195 LEU A C 1
ATOM 1529 O O . LEU A 1 195 ? 7.5 -8.359 -16.828 1 95.94 195 LEU A O 1
ATOM 1533 N N . ILE A 1 196 ? 8.938 -7.504 -15.398 1 96.38 196 ILE A N 1
ATOM 1534 C CA . ILE A 1 196 ? 7.887 -6.902 -14.586 1 96.38 196 ILE A CA 1
ATOM 1535 C C . ILE A 1 196 ? 7.336 -5.664 -15.289 1 96.38 196 ILE A C 1
ATOM 1537 O O . ILE A 1 196 ? 8.078 -4.715 -15.555 1 96.38 196 ILE A O 1
ATOM 1541 N N . HIS A 1 197 ? 6.094 -5.719 -15.609 1 93.12 197 HIS A N 1
ATOM 1542 C CA . HIS A 1 197 ? 5.391 -4.59 -16.219 1 93.12 197 HIS A CA 1
ATOM 1543 C C . HIS A 1 197 ? 4.117 -4.258 -15.438 1 93.12 197 HIS A C 1
ATOM 1545 O O . HIS A 1 197 ? 3.057 -4.82 -15.711 1 93.12 197 HIS A O 1
ATOM 1551 N N . ILE A 1 198 ? 4.199 -3.314 -14.57 1 92.56 198 ILE A N 1
ATOM 1552 C CA . ILE A 1 198 ? 3.084 -2.877 -13.742 1 92.56 198 ILE A CA 1
ATOM 1553 C C . ILE A 1 198 ? 3.027 -1.351 -13.719 1 92.56 198 ILE A C 1
ATOM 1555 O O . ILE A 1 198 ? 3.258 -0.731 -12.68 1 92.56 198 ILE A O 1
ATOM 1559 N N . PRO A 1 199 ? 2.598 -0.78 -14.766 1 88.38 199 PRO A N 1
ATOM 1560 C CA . PRO A 1 199 ? 2.689 0.673 -14.922 1 88.38 199 PRO A CA 1
ATOM 1561 C C . PRO A 1 199 ? 1.87 1.435 -13.883 1 88.38 199 PRO A C 1
ATOM 1563 O O . PRO A 1 199 ? 2.189 2.582 -13.562 1 88.38 199 PRO A O 1
ATOM 1566 N N . ARG A 1 200 ? 0.882 0.879 -13.281 1 86.38 200 ARG A N 1
ATOM 1567 C CA . ARG A 1 200 ? 0.017 1.584 -12.336 1 86.38 200 ARG A CA 1
ATOM 1568 C C . ARG A 1 200 ? 0.588 1.531 -10.922 1 86.38 200 ARG A C 1
ATOM 1570 O O . ARG A 1 200 ? 0.145 2.27 -10.039 1 86.38 200 ARG A O 1
ATOM 1577 N N . ALA A 1 201 ? 1.512 0.698 -10.727 1 90.06 201 ALA A N 1
ATOM 1578 C CA . ALA A 1 201 ? 2.148 0.558 -9.422 1 90.06 201 ALA A CA 1
ATOM 1579 C C . ALA A 1 201 ? 3.629 0.214 -9.562 1 90.06 201 ALA A C 1
ATOM 1581 O O . ALA A 1 201 ? 4.078 -0.83 -9.086 1 90.06 201 ALA A O 1
ATOM 1582 N N . PRO A 1 202 ? 4.367 1.141 -10.078 1 90.56 202 PRO A N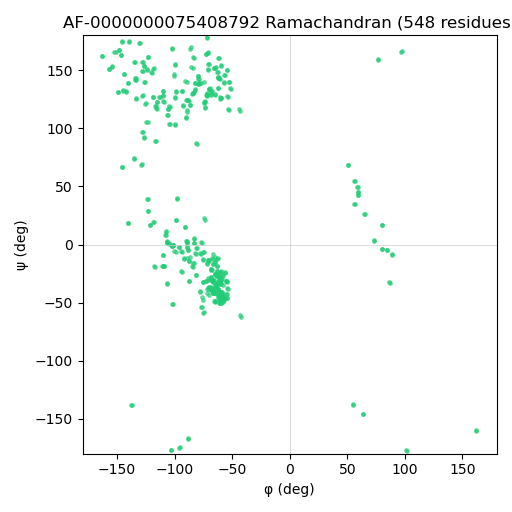 1
ATOM 1583 C CA . PRO A 1 202 ? 5.75 0.832 -10.453 1 90.56 202 PRO A CA 1
ATOM 1584 C C . PRO A 1 202 ? 6.645 0.569 -9.242 1 90.56 202 PRO A C 1
ATOM 1586 O O . PRO A 1 202 ? 7.707 -0.04 -9.375 1 90.56 202 PRO A O 1
ATOM 1589 N N . ARG A 1 203 ? 6.258 1.053 -8.086 1 93.44 203 ARG A N 1
ATOM 1590 C CA . ARG A 1 203 ? 7.117 0.883 -6.918 1 93.44 203 ARG A CA 1
ATOM 1591 C C . ARG A 1 203 ? 6.781 -0.404 -6.172 1 93.44 203 ARG A C 1
ATOM 1593 O O . ARG A 1 203 ? 7.312 -0.656 -5.086 1 93.44 203 ARG A O 1
ATOM 1600 N N . PHE A 1 204 ? 6.043 -1.293 -6.816 1 96.12 204 PHE A N 1
ATOM 1601 C CA . PHE A 1 204 ? 5.617 -2.549 -6.211 1 96.12 204 PHE A CA 1
ATOM 1602 C C . PHE A 1 204 ? 6.648 -3.645 -6.453 1 96.12 204 PHE A C 1
ATOM 1604 O O . PHE A 1 204 ? 6.578 -4.715 -5.848 1 96.12 204 PHE A O 1
ATOM 1611 N N . THR A 1 205 ? 7.703 -3.484 -7.121 1 97.38 205 THR A N 1
ATOM 1612 C CA . THR A 1 205 ? 8.609 -4.484 -7.68 1 97.38 205 THR A CA 1
ATOM 1613 C C . THR A 1 205 ? 9.336 -5.23 -6.566 1 97.38 205 THR A C 1
ATOM 1615 O O . THR A 1 205 ? 9.609 -6.43 -6.688 1 97.38 205 THR A O 1
ATOM 1618 N N . PRO A 1 206 ? 9.594 -4.559 -5.426 1 98 206 PRO A N 1
ATOM 1619 C CA . PRO A 1 206 ? 10.344 -5.277 -4.391 1 98 206 PRO A CA 1
ATOM 1620 C C . PRO A 1 206 ? 9.641 -6.559 -3.943 1 98 206 PRO A C 1
ATOM 1622 O O . PRO A 1 206 ? 10.297 -7.488 -3.461 1 98 206 PRO A O 1
ATOM 1625 N N . TRP A 1 207 ? 8.398 -6.637 -4.047 1 98.12 207 TRP A N 1
ATOM 1626 C CA . TRP A 1 207 ? 7.633 -7.781 -3.555 1 98.12 207 TRP A CA 1
ATOM 1627 C C . TRP A 1 207 ? 7.312 -8.75 -4.688 1 98.12 207 TRP A C 1
ATOM 1629 O O . TRP A 1 207 ? 6.41 -9.578 -4.566 1 98.12 207 TRP A O 1
ATOM 1639 N N . CYS A 1 208 ? 8.062 -8.727 -5.82 1 98.31 208 CYS A N 1
ATOM 1640 C CA . CYS A 1 208 ? 7.637 -9.461 -7.008 1 98.31 208 CYS A CA 1
ATOM 1641 C C . CYS A 1 208 ? 8.547 -10.656 -7.27 1 98.31 208 CYS A C 1
ATOM 1643 O O . CYS A 1 208 ? 8.281 -11.453 -8.164 1 98.31 208 CYS A O 1
ATOM 1645 N N . GLY A 1 209 ? 9.641 -10.781 -6.562 1 98.62 209 GLY A N 1
ATOM 1646 C CA . GLY A 1 209 ? 10.5 -11.93 -6.812 1 98.62 209 GLY A CA 1
ATOM 1647 C C . GLY A 1 209 ? 11.906 -11.758 -6.273 1 98.62 209 GLY A C 1
ATOM 1648 O O . GLY A 1 209 ? 12.117 -11.023 -5.309 1 98.62 209 GLY A O 1
ATOM 1649 N N . THR A 1 210 ? 12.844 -12.516 -6.773 1 98.81 210 THR A N 1
ATOM 1650 C CA . THR A 1 210 ? 14.242 -12.5 -6.359 1 98.81 210 THR A CA 1
ATOM 1651 C C . THR A 1 210 ? 15.164 -12.5 -7.574 1 98.81 210 THR A C 1
ATOM 1653 O O . THR A 1 210 ? 14.898 -13.188 -8.562 1 98.81 210 THR A O 1
ATOM 1656 N N . LYS A 1 211 ? 16.219 -11.789 -7.496 1 98.56 211 LYS A N 1
ATOM 1657 C CA . LYS A 1 211 ? 17.188 -11.711 -8.578 1 98.56 211 LYS A CA 1
ATOM 1658 C C . LYS A 1 211 ? 17.969 -13.023 -8.719 1 98.56 211 LYS A C 1
ATOM 1660 O O . LYS A 1 211 ? 18.609 -13.266 -9.742 1 98.56 211 LYS A O 1
ATOM 1665 N N . ALA A 1 212 ? 17.844 -13.875 -7.688 1 98.69 212 ALA A N 1
ATOM 1666 C CA . ALA A 1 212 ? 18.578 -15.141 -7.664 1 98.69 212 ALA A CA 1
ATOM 1667 C C . ALA A 1 212 ? 18.109 -16.062 -8.789 1 98.69 212 ALA A C 1
ATOM 1669 O O . ALA A 1 212 ? 18.797 -17.031 -9.141 1 98.69 212 ALA A O 1
ATOM 1670 N N . THR A 1 213 ? 16.984 -15.789 -9.406 1 98.81 213 THR A N 1
ATOM 1671 C CA . THR A 1 213 ? 16.438 -16.734 -10.375 1 98.81 213 THR A CA 1
ATOM 1672 C C . THR A 1 213 ? 16.594 -16.203 -11.797 1 98.81 213 THR A C 1
ATOM 1674 O O . THR A 1 213 ? 16.047 -16.781 -12.742 1 98.81 213 THR A O 1
ATOM 1677 N N . ASP A 1 214 ? 17.328 -15.195 -12 1 98.56 214 ASP A N 1
ATOM 1678 C CA . ASP A 1 214 ? 17.438 -14.492 -13.273 1 98.56 214 ASP A CA 1
ATOM 1679 C C . ASP A 1 214 ? 17.781 -15.453 -14.406 1 98.56 214 ASP A C 1
ATOM 1681 O O . ASP A 1 214 ? 17.266 -15.312 -15.523 1 98.56 214 ASP A O 1
ATOM 1685 N N . ASP A 1 215 ? 18.609 -16.391 -14.148 1 98.5 215 ASP A N 1
ATOM 1686 C CA . ASP A 1 215 ? 19.094 -17.266 -15.219 1 98.5 215 ASP A CA 1
ATOM 1687 C C . ASP A 1 215 ? 18.484 -18.656 -15.117 1 98.5 215 ASP A C 1
ATOM 1689 O O . ASP A 1 215 ? 18.922 -19.578 -15.805 1 98.5 215 ASP A O 1
ATOM 1693 N N . TRP A 1 216 ? 17.516 -18.859 -14.234 1 98.88 216 TRP A N 1
ATOM 1694 C CA . TRP A 1 216 ? 17.016 -20.203 -13.984 1 98.88 216 TRP A CA 1
ATOM 1695 C C . TRP A 1 216 ? 16.406 -20.797 -15.25 1 98.88 216 TRP A C 1
ATOM 1697 O O . TRP A 1 216 ? 16.469 -22.016 -15.461 1 98.88 216 TRP A O 1
ATOM 1707 N N . HIS A 1 217 ? 15.836 -19.953 -16.125 1 98.75 217 HIS A N 1
ATOM 1708 C CA . HIS A 1 217 ? 15.273 -20.5 -17.359 1 98.75 217 HIS A CA 1
ATOM 1709 C C . HIS A 1 217 ? 16.359 -21.125 -18.234 1 98.75 217 HIS A C 1
ATOM 1711 O O . HIS A 1 217 ? 16.125 -22.156 -18.859 1 98.75 217 HIS A O 1
ATOM 1717 N N . ARG A 1 218 ? 17.531 -20.5 -18.234 1 98.31 218 ARG A N 1
ATOM 1718 C CA . ARG A 1 218 ? 18.656 -21.062 -18.984 1 98.31 218 ARG A CA 1
ATOM 1719 C C . ARG A 1 218 ? 19.25 -22.266 -18.266 1 98.31 218 ARG A C 1
ATOM 1721 O O . ARG A 1 218 ? 19.469 -23.312 -18.875 1 98.31 218 ARG A O 1
ATOM 1728 N N . ARG A 1 219 ? 19.484 -22.125 -17 1 98.31 219 ARG A N 1
ATOM 1729 C CA . ARG A 1 219 ? 20.172 -23.141 -16.188 1 98.31 219 ARG A CA 1
ATOM 1730 C C . ARG A 1 219 ? 19.391 -24.438 -16.172 1 98.31 219 ARG A C 1
ATOM 1732 O O . ARG A 1 219 ? 19.984 -25.531 -16.141 1 98.31 219 ARG A O 1
ATOM 1739 N N . PHE A 1 220 ? 18.094 -24.297 -16.234 1 98.75 220 PHE A N 1
ATOM 1740 C CA . PHE A 1 220 ? 17.281 -25.5 -16.047 1 98.75 220 PHE A CA 1
ATOM 1741 C C . PHE A 1 220 ? 16.453 -25.781 -17.297 1 98.75 220 PHE A C 1
ATOM 1743 O O . PHE A 1 220 ? 15.414 -26.438 -17.234 1 98.75 220 PHE A O 1
ATOM 1750 N N . ARG A 1 221 ? 16.859 -25.203 -18.438 1 98.25 221 ARG A N 1
ATOM 1751 C CA . ARG A 1 221 ? 16.422 -25.562 -19.781 1 98.25 221 ARG A CA 1
ATOM 1752 C C . ARG A 1 221 ? 14.906 -25.406 -19.922 1 98.25 221 ARG A C 1
ATOM 1754 O O . ARG A 1 221 ? 14.234 -26.312 -20.406 1 98.25 221 ARG A O 1
ATOM 1761 N N . ALA A 1 222 ? 14.406 -24.328 -19.438 1 98.56 222 ALA A N 1
ATOM 1762 C CA . ALA A 1 222 ? 12.969 -24.078 -19.5 1 98.56 222 ALA A CA 1
ATOM 1763 C C . ALA A 1 222 ? 12.531 -23.766 -20.922 1 98.56 222 ALA A C 1
ATOM 1765 O O . ALA A 1 222 ? 13.125 -22.906 -21.594 1 98.56 222 ALA A O 1
ATOM 1766 N N . ARG A 1 223 ? 11.539 -24.453 -21.391 1 97.44 223 ARG A N 1
ATOM 1767 C CA . ARG A 1 223 ? 10.836 -24.062 -22.609 1 97.44 223 ARG A CA 1
ATOM 1768 C C . ARG A 1 223 ? 9.867 -22.922 -22.328 1 97.44 223 ARG A C 1
ATOM 1770 O O . ARG A 1 223 ? 9.711 -22.016 -23.156 1 97.44 223 ARG A O 1
ATOM 1777 N N . VAL A 1 224 ? 9.242 -23.031 -21.25 1 98.44 224 VAL A N 1
ATOM 1778 C CA . VAL A 1 224 ? 8.273 -22.016 -20.844 1 98.44 224 VAL A CA 1
ATOM 1779 C C . VAL A 1 224 ? 8.398 -21.766 -19.344 1 98.44 224 VAL A C 1
ATOM 1781 O O . VAL A 1 224 ? 8.625 -22.703 -18.562 1 98.44 224 VAL A O 1
ATOM 1784 N N . VAL A 1 225 ? 8.32 -20.562 -18.953 1 98.81 225 VAL A N 1
ATOM 1785 C CA . VAL A 1 225 ? 8.141 -20.156 -17.562 1 98.81 225 VAL A CA 1
ATOM 1786 C C . VAL A 1 225 ? 6.738 -19.578 -17.375 1 98.81 225 VAL A C 1
ATOM 1788 O O . VAL A 1 225 ? 6.305 -18.734 -18.156 1 98.81 225 VAL A O 1
ATOM 1791 N N . VAL A 1 226 ? 6.02 -20.062 -16.406 1 98.81 226 VAL A N 1
ATOM 1792 C CA . VAL A 1 226 ? 4.66 -19.625 -16.125 1 98.81 226 VAL A CA 1
ATOM 1793 C C . VAL A 1 226 ? 4.617 -18.906 -14.781 1 98.81 226 VAL A C 1
ATOM 1795 O O . VAL A 1 226 ? 5.121 -19.422 -13.781 1 98.81 226 VAL A O 1
ATOM 1798 N N . SER A 1 227 ? 4.086 -17.703 -14.758 1 98.81 227 SER A N 1
ATOM 1799 C CA . SER A 1 227 ? 3.949 -16.938 -13.531 1 98.81 227 SER A CA 1
ATOM 1800 C C . SER A 1 227 ? 2.613 -16.203 -13.484 1 98.81 227 SER A C 1
ATOM 1802 O O . SER A 1 227 ? 1.797 -16.312 -14.398 1 98.81 227 SER A O 1
ATOM 1804 N N . GLY A 1 228 ? 2.281 -15.539 -12.383 1 98.44 228 GLY A N 1
ATOM 1805 C CA . GLY A 1 228 ? 1.177 -14.617 -12.156 1 98.44 228 GLY A CA 1
ATOM 1806 C C . GLY A 1 228 ? 1.573 -13.398 -11.352 1 98.44 228 GLY A C 1
ATOM 1807 O O . GLY A 1 228 ? 2.568 -12.734 -11.664 1 98.44 228 GLY A O 1
ATOM 1808 N N . HIS A 1 229 ? 0.83 -12.953 -10.445 1 97.75 229 HIS A N 1
ATOM 1809 C CA . HIS A 1 229 ? 1.166 -11.984 -9.406 1 97.75 229 HIS A CA 1
ATOM 1810 C C . HIS A 1 229 ? 0.97 -10.555 -9.898 1 97.75 229 HIS A C 1
ATOM 1812 O O . HIS A 1 229 ? 0.512 -9.688 -9.148 1 97.75 229 HIS A O 1
ATOM 1818 N N . LEU A 1 230 ? 1.202 -10.312 -11.203 1 96.81 230 LEU A N 1
ATOM 1819 C CA . LEU A 1 230 ? 1.303 -8.938 -11.688 1 96.81 230 LEU A CA 1
ATOM 1820 C C . LEU A 1 230 ? -0.042 -8.453 -12.219 1 96.81 230 LEU A C 1
ATOM 1822 O O . LEU A 1 230 ? -0.266 -7.242 -12.336 1 96.81 230 LEU A O 1
ATOM 1826 N N . HIS A 1 231 ? -0.921 -9.281 -12.609 1 96.12 231 HIS A N 1
ATOM 1827 C CA . HIS A 1 231 ? -2.236 -8.969 -13.156 1 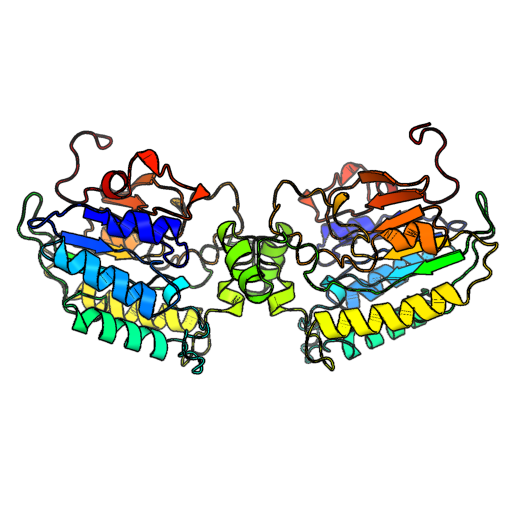96.12 231 HIS A CA 1
ATOM 1828 C C . HIS A 1 231 ? -2.121 -8.242 -14.492 1 96.12 231 HIS A C 1
ATOM 1830 O O . HIS A 1 231 ? -2.953 -7.391 -14.812 1 96.12 231 HIS A O 1
ATOM 1836 N N . VAL A 1 232 ? -1.082 -8.43 -15.188 1 94.75 232 VAL A N 1
ATOM 1837 C CA . VAL A 1 232 ? -0.873 -7.953 -16.547 1 94.75 232 VAL A CA 1
ATOM 1838 C C . VAL A 1 232 ? -0.48 -9.125 -17.453 1 94.75 232 VAL A C 1
ATOM 1840 O O . VAL A 1 232 ? 0.703 -9.453 -17.562 1 94.75 232 VAL A O 1
ATOM 1843 N N . ARG A 1 233 ? -1.435 -9.695 -18.031 1 94.88 233 ARG A N 1
ATOM 1844 C CA . ARG A 1 233 ? -1.191 -10.844 -18.906 1 94.88 233 ARG A CA 1
ATOM 1845 C C . ARG A 1 233 ? -0.273 -10.477 -20.062 1 94.88 233 ARG A C 1
ATOM 1847 O O . ARG A 1 233 ? -0.497 -9.469 -20.734 1 94.88 233 ARG A O 1
ATOM 1854 N N . ARG A 1 234 ? 0.764 -11.25 -20.172 1 94.94 234 ARG A N 1
ATOM 1855 C CA . ARG A 1 234 ? 1.75 -10.953 -21.203 1 94.94 234 ARG A CA 1
ATOM 1856 C C . ARG A 1 234 ? 2.543 -12.203 -21.562 1 94.94 234 ARG A C 1
ATOM 1858 O O . ARG A 1 234 ? 2.621 -13.148 -20.781 1 94.94 234 ARG A O 1
ATOM 1865 N N . THR A 1 235 ? 2.996 -12.227 -22.797 1 96.75 235 THR A N 1
ATOM 1866 C CA . THR A 1 235 ? 3.967 -13.203 -23.281 1 96.75 235 THR A CA 1
ATOM 1867 C C . THR A 1 235 ? 5.273 -12.516 -23.672 1 96.75 235 THR A C 1
ATOM 1869 O O . THR A 1 235 ? 5.273 -11.57 -24.453 1 96.75 235 THR A O 1
ATOM 1872 N N . ASP A 1 236 ? 6.305 -12.953 -23.062 1 96.62 236 ASP A N 1
ATOM 1873 C CA . ASP A 1 236 ? 7.637 -12.461 -23.391 1 96.62 236 ASP A CA 1
ATOM 1874 C C . ASP A 1 236 ? 8.57 -13.602 -23.781 1 96.62 236 ASP A C 1
ATOM 1876 O O . ASP A 1 236 ? 8.25 -14.773 -23.578 1 96.62 236 ASP A O 1
ATOM 1880 N N . TRP A 1 237 ? 9.648 -13.227 -24.453 1 96.38 237 TRP A N 1
ATOM 1881 C CA . TRP A 1 237 ? 10.672 -14.203 -24.828 1 96.38 237 TRP A CA 1
ATOM 1882 C C . TRP A 1 237 ? 12.055 -13.742 -24.375 1 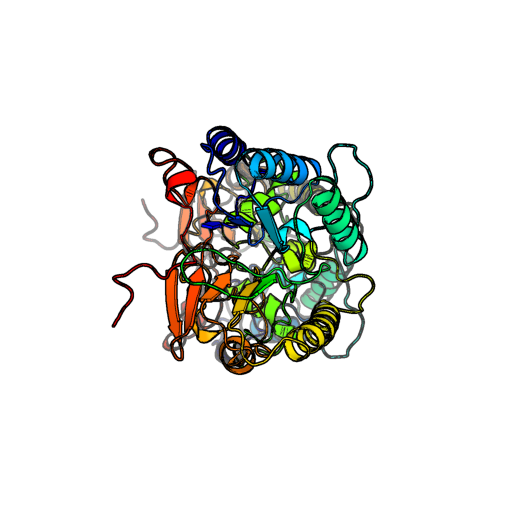96.38 237 TRP A C 1
ATOM 1884 O O . TRP A 1 237 ? 12.406 -12.57 -24.531 1 96.38 237 TRP A O 1
ATOM 1894 N N . ARG A 1 238 ? 12.719 -14.625 -23.688 1 96.75 238 ARG A N 1
ATOM 1895 C CA . ARG A 1 238 ? 14.117 -14.445 -23.328 1 96.75 238 ARG A CA 1
ATOM 1896 C C . ARG A 1 238 ? 14.922 -15.711 -23.609 1 96.75 238 ARG A C 1
ATOM 1898 O O . ARG A 1 238 ? 14.516 -16.797 -23.188 1 96.75 238 ARG A O 1
ATOM 1905 N N . ASP A 1 239 ? 16 -15.633 -24.375 1 96.56 239 ASP A N 1
ATOM 1906 C CA . ASP A 1 239 ? 16.906 -16.75 -24.609 1 96.56 239 ASP A CA 1
ATOM 1907 C C . ASP A 1 239 ? 16.172 -17.953 -25.172 1 96.56 239 ASP A C 1
ATOM 1909 O O . ASP A 1 239 ? 16.422 -19.094 -24.766 1 96.56 239 ASP A O 1
ATOM 1913 N N . GLY A 1 240 ? 15.188 -17.703 -25.984 1 95 240 GLY A N 1
ATOM 1914 C CA . GLY A 1 240 ? 14.43 -18.781 -26.594 1 95 240 GLY A CA 1
ATOM 1915 C C . GLY A 1 240 ? 13.383 -19.375 -25.672 1 95 240 GLY A C 1
ATOM 1916 O O . GLY A 1 240 ? 12.656 -20.297 -26.062 1 95 240 GLY A O 1
ATOM 1917 N N . CYS A 1 241 ? 13.359 -18.922 -24.484 1 97.25 241 CYS A N 1
ATOM 1918 C CA . CYS A 1 241 ? 12.375 -19.375 -23.516 1 97.25 241 CYS A CA 1
ATOM 1919 C C . CYS A 1 241 ? 11.156 -18.453 -23.5 1 97.25 241 CYS A C 1
ATOM 1921 O O . CYS A 1 241 ? 11.297 -17.234 -23.469 1 97.25 241 CYS A O 1
ATOM 1923 N N . ARG A 1 242 ? 10 -19.047 -23.547 1 97.88 242 ARG A N 1
ATOM 1924 C CA . ARG A 1 242 ? 8.75 -18.297 -23.453 1 97.88 242 ARG A CA 1
ATOM 1925 C C . ARG A 1 242 ? 8.367 -18.031 -22 1 97.88 242 ARG A C 1
ATOM 1927 O O . ARG A 1 242 ? 8.438 -18.938 -21.172 1 97.88 242 ARG A O 1
ATOM 1934 N N . PHE A 1 243 ? 8.055 -16.797 -21.656 1 98.25 243 PHE A N 1
ATOM 1935 C CA . PHE A 1 243 ? 7.562 -16.406 -20.328 1 98.25 243 PHE A CA 1
ATOM 1936 C C . PHE A 1 243 ? 6.098 -16 -20.406 1 98.25 243 PHE A C 1
ATOM 1938 O O . PHE A 1 243 ? 5.727 -15.102 -21.172 1 98.25 243 PHE A O 1
ATOM 1945 N N . GLU A 1 244 ? 5.277 -16.656 -19.625 1 98.31 244 GLU A N 1
ATOM 1946 C CA . GLU A 1 244 ? 3.838 -16.406 -19.656 1 98.31 244 GLU A CA 1
ATOM 1947 C C . GLU A 1 244 ? 3.348 -15.859 -18.312 1 98.31 244 GLU A C 1
ATOM 1949 O O . GLU A 1 244 ? 3.549 -16.484 -17.266 1 98.31 244 GLU A O 1
ATOM 1954 N N . GLU A 1 245 ? 2.812 -14.703 -18.328 1 98.44 245 GLU A N 1
ATOM 1955 C CA . GLU A 1 245 ? 2.027 -14.195 -17.203 1 98.44 245 GLU A CA 1
ATOM 1956 C C . GLU A 1 245 ? 0.543 -14.5 -17.391 1 98.44 245 GLU A C 1
ATOM 1958 O O . GLU A 1 245 ? -0.092 -13.977 -18.312 1 98.44 245 GLU A O 1
ATOM 1963 N N . VAL A 1 246 ? -0.044 -15.258 -16.453 1 98.44 246 VAL A N 1
ATOM 1964 C CA . VAL A 1 246 ? -1.307 -15.891 -16.828 1 98.44 246 VAL A CA 1
ATOM 1965 C C . VAL A 1 246 ? -2.398 -15.484 -15.836 1 98.44 246 VAL A C 1
ATOM 1967 O O . VAL A 1 246 ? -3.365 -16.219 -15.625 1 98.44 246 VAL A O 1
ATOM 1970 N N . SER A 1 247 ? -2.324 -14.32 -15.234 1 98.31 247 SER A N 1
ATOM 1971 C CA . SER A 1 247 ? -3.27 -13.867 -14.219 1 98.31 247 SER A CA 1
ATOM 1972 C C . SER A 1 247 ? -4.633 -13.562 -14.828 1 98.31 247 SER A C 1
ATOM 1974 O O . SER A 1 247 ? -4.723 -12.93 -15.883 1 98.31 247 SER A O 1
ATOM 1976 N N . LEU A 1 248 ? -5.652 -14.062 -14.164 1 98 248 LEU A N 1
ATOM 1977 C CA . LEU A 1 248 ? -7.004 -13.586 -14.453 1 98 248 LEU A CA 1
ATOM 1978 C C . LEU A 1 248 ? -7.223 -12.188 -13.875 1 98 248 LEU A C 1
ATOM 1980 O O . LEU A 1 248 ? -7.516 -11.25 -14.609 1 98 248 LEU A O 1
ATOM 1984 N N . GLY A 1 249 ? -7.023 -12.18 -12.531 1 96.25 249 GLY A N 1
ATOM 1985 C CA . GLY A 1 249 ? -7.164 -10.898 -11.852 1 96.25 249 GLY A CA 1
ATOM 1986 C C . GLY A 1 249 ? -8.5 -10.75 -11.141 1 96.25 249 GLY A C 1
ATOM 1987 O O . GLY A 1 249 ? -9.289 -11.695 -11.086 1 96.25 249 GLY A O 1
ATOM 1988 N N . HIS A 1 250 ? -8.75 -9.625 -10.555 1 93.69 250 HIS A N 1
ATOM 1989 C CA . HIS A 1 250 ? -10.008 -9.289 -9.914 1 93.69 250 HIS A CA 1
ATOM 1990 C C . HIS A 1 250 ? -11.109 -9.023 -10.938 1 93.69 250 HIS A C 1
ATOM 1992 O O . HIS A 1 250 ? -10.812 -8.797 -12.117 1 93.69 250 HIS A O 1
ATOM 1998 N N . PRO A 1 251 ? -12.328 -9.031 -10.469 1 92.25 251 PRO A N 1
ATOM 1999 C CA . PRO A 1 251 ? -13.445 -8.977 -11.414 1 92.25 251 PRO A CA 1
ATOM 2000 C C . PRO A 1 251 ? -13.352 -7.793 -12.367 1 92.25 251 PRO A C 1
ATOM 2002 O O . PRO A 1 251 ? -13.68 -7.918 -13.555 1 92.25 251 PRO A O 1
ATOM 2005 N N . ARG A 1 252 ? -12.781 -6.66 -11.961 1 89.88 252 ARG A N 1
ATOM 2006 C CA . ARG A 1 252 ? -12.742 -5.473 -12.812 1 89.88 252 ARG A CA 1
ATOM 2007 C C . ARG A 1 252 ? -11.602 -5.559 -13.82 1 89.88 252 ARG A C 1
ATOM 2009 O O . ARG A 1 252 ? -11.5 -4.73 -14.727 1 89.88 252 ARG A O 1
ATOM 2016 N N . GLN A 1 253 ? -10.836 -6.598 -13.727 1 93.44 253 GLN A N 1
ATOM 2017 C CA . GLN A 1 253 ? -9.602 -6.656 -14.5 1 93.44 253 GLN A CA 1
ATOM 2018 C C . GLN A 1 253 ? -9.734 -7.633 -15.664 1 93.44 253 GLN A C 1
ATOM 2020 O O . GLN A 1 253 ? -8.758 -7.895 -16.375 1 93.44 253 GLN A O 1
ATOM 2025 N N . TRP A 1 254 ? -10.883 -8.25 -15.859 1 95.69 254 TRP A N 1
ATOM 2026 C CA . TRP A 1 254 ? -11.094 -9.148 -16.984 1 95.69 254 TRP A CA 1
ATOM 2027 C C . TRP A 1 254 ? -12.531 -9.086 -17.469 1 95.69 254 TRP A C 1
ATOM 2029 O O . TRP A 1 254 ? -13.398 -8.523 -16.797 1 95.69 254 TRP A O 1
ATOM 2039 N N . ASN A 1 255 ? -12.836 -9.562 -18.672 1 96.5 255 ASN A N 1
ATOM 2040 C CA . ASN A 1 255 ? -14.156 -9.523 -19.297 1 96.5 255 ASN A CA 1
ATOM 2041 C C . ASN A 1 255 ? -14.969 -10.773 -18.969 1 96.5 255 ASN A C 1
ATOM 2043 O O . ASN A 1 255 ? -14.773 -11.82 -19.578 1 96.5 255 ASN A O 1
ATOM 2047 N N . HIS A 1 256 ? -15.953 -10.617 -18.188 1 95 256 HIS A N 1
ATOM 2048 C CA . HIS A 1 256 ? -16.75 -11.734 -17.688 1 95 256 HIS A CA 1
ATOM 2049 C C . HIS A 1 256 ? -17.562 -12.383 -18.812 1 95 256 HIS A C 1
ATOM 2051 O O . HIS A 1 256 ? -17.859 -13.578 -18.75 1 95 256 HIS A O 1
ATOM 2057 N N . ALA A 1 257 ? -17.875 -11.602 -19.766 1 95.62 257 ALA A N 1
ATOM 2058 C CA . ALA A 1 257 ? -18.703 -12.102 -20.859 1 95.62 257 ALA A CA 1
ATOM 2059 C C . ALA A 1 257 ? -17.969 -13.195 -21.641 1 95.62 257 ALA A C 1
ATOM 2061 O O . ALA A 1 257 ? -18.609 -14.07 -22.234 1 95.62 257 ALA A O 1
ATOM 2062 N N . GLN A 1 258 ? -16.719 -13.195 -21.625 1 96.25 258 GLN A N 1
ATOM 2063 C CA . GLN A 1 258 ? -15.93 -14.172 -22.359 1 96.25 258 GLN A CA 1
ATOM 2064 C C . GLN A 1 258 ? -15.789 -15.469 -21.562 1 96.25 258 GLN A C 1
ATOM 2066 O O . GLN A 1 258 ? -15.398 -16.5 -22.125 1 96.25 258 GLN A O 1
ATOM 2071 N N . GLY A 1 259 ? -16.078 -15.383 -20.297 1 96.44 259 GLY A N 1
ATOM 2072 C CA . GLY A 1 259 ? -15.898 -16.531 -19.422 1 96.44 259 GLY A CA 1
ATOM 2073 C C . GLY A 1 259 ? -14.453 -16.781 -19.047 1 96.44 259 GLY A C 1
ATOM 2074 O O . GLY A 1 259 ? -13.539 -16.391 -19.781 1 96.44 259 GLY A O 1
ATOM 2075 N N . MET A 1 260 ? -14.227 -17.484 -17.984 1 97.44 260 MET A N 1
ATOM 2076 C CA . MET A 1 260 ? -12.891 -17.766 -17.453 1 97.44 260 MET A CA 1
ATOM 2077 C C . MET A 1 260 ? -12.094 -18.641 -18.406 1 97.44 260 MET A C 1
ATOM 2079 O O . MET A 1 260 ? -10.867 -18.5 -18.516 1 97.44 260 MET A O 1
ATOM 2083 N N . ALA A 1 261 ? -12.805 -19.531 -19.188 1 97.69 261 ALA A N 1
ATOM 2084 C CA . ALA A 1 261 ? -12.148 -20.469 -20.094 1 97.69 261 ALA A CA 1
ATOM 2085 C C . ALA A 1 261 ? -11.312 -19.719 -21.125 1 97.69 261 ALA A C 1
ATOM 2087 O O . ALA A 1 261 ? -10.258 -20.203 -21.562 1 97.69 261 ALA A O 1
ATOM 2088 N N . SER A 1 262 ? -11.781 -18.578 -21.516 1 97.19 262 SER A N 1
ATOM 2089 C CA . SER A 1 262 ? -11.102 -17.781 -22.531 1 97.19 262 SER A CA 1
ATOM 2090 C C . SER A 1 262 ? -9.766 -17.266 -22.031 1 97.19 262 SER A C 1
ATOM 2092 O O . SER A 1 262 ? -8.938 -16.797 -22.812 1 97.19 262 SER A O 1
ATOM 2094 N N . TYR A 1 263 ? -9.484 -17.359 -20.766 1 97.81 263 TYR A N 1
ATOM 2095 C CA . TYR A 1 263 ? -8.258 -16.828 -20.156 1 97.81 263 TYR A CA 1
ATOM 2096 C C . TYR A 1 263 ? -7.285 -17.953 -19.828 1 97.81 263 TYR A C 1
ATOM 2098 O O . TYR A 1 263 ? -6.207 -17.719 -19.297 1 97.81 263 TYR A O 1
ATOM 2106 N N . LEU A 1 264 ? -7.656 -19.203 -20.141 1 97.75 264 LEU A N 1
ATOM 2107 C CA . LEU A 1 264 ? -6.695 -20.297 -20.062 1 97.75 264 LEU A CA 1
ATOM 2108 C C . LEU A 1 264 ? -5.613 -20.156 -21.125 1 97.75 264 LEU A C 1
ATOM 2110 O O . LEU A 1 264 ? -5.918 -19.938 -22.297 1 97.75 264 LEU A O 1
ATOM 2114 N N . ARG A 1 265 ? -4.41 -20.234 -20.688 1 97.56 265 ARG A N 1
ATOM 2115 C CA . ARG A 1 265 ? -3.283 -20.125 -21.609 1 97.56 265 ARG A CA 1
ATOM 2116 C C . ARG A 1 265 ? -2.732 -21.5 -21.969 1 97.56 265 ARG A C 1
ATOM 2118 O O . ARG A 1 265 ? -2.414 -22.297 -21.078 1 97.56 265 ARG A O 1
ATOM 2125 N N . GLN A 1 266 ? -2.65 -21.75 -23.25 1 96.69 266 GLN A N 1
ATOM 2126 C CA . GLN A 1 266 ? -1.967 -22.984 -23.656 1 96.69 266 GLN A CA 1
ATOM 2127 C C . GLN A 1 266 ? -0.46 -22.859 -23.438 1 96.69 266 GLN A C 1
ATOM 2129 O O . GLN A 1 266 ? 0.17 -21.906 -23.906 1 96.69 266 GLN A O 1
ATOM 2134 N N . ILE A 1 267 ? 0.115 -23.812 -22.812 1 97.38 267 ILE A N 1
ATOM 2135 C CA . ILE A 1 267 ? 1.533 -23.781 -22.469 1 97.38 267 ILE A CA 1
ATOM 2136 C C . ILE A 1 267 ? 2.316 -24.672 -23.438 1 97.38 267 ILE A C 1
ATOM 2138 O O . ILE A 1 267 ? 3.328 -24.25 -24 1 97.38 267 ILE A O 1
ATOM 2142 N N . LEU A 1 268 ? 1.854 -25.891 -23.594 1 95.44 268 LEU A N 1
ATOM 2143 C CA . LEU A 1 268 ? 2.434 -26.797 -24.578 1 95.44 268 LEU A CA 1
ATOM 2144 C C . LEU A 1 268 ? 1.354 -27.391 -25.484 1 95.44 268 LEU A C 1
ATOM 2146 O O . LEU A 1 268 ? 0.235 -27.641 -25.031 1 95.44 268 LEU A O 1
ATOM 2150 N N . PRO A 1 269 ? 1.555 -27.734 -26.719 1 93.12 269 PRO A N 1
ATOM 2151 C CA . PRO A 1 269 ? 2.717 -27.25 -27.469 1 93.12 269 PRO A CA 1
ATOM 2152 C C . PRO A 1 269 ? 2.732 -25.719 -27.609 1 93.12 269 PRO A C 1
ATOM 2154 O O . PRO A 1 269 ? 1.71 -25.062 -27.391 1 93.12 269 PRO A O 1
ATOM 2157 N N . ASN A 1 270 ? 3.906 -25.219 -27.891 1 85.12 270 ASN A N 1
ATOM 2158 C CA . ASN A 1 270 ? 4.008 -23.781 -28.172 1 85.12 270 ASN A CA 1
ATOM 2159 C C . ASN A 1 270 ? 3.039 -23.344 -29.266 1 85.12 270 ASN A C 1
ATOM 2161 O O . ASN A 1 270 ? 2.914 -24.016 -30.281 1 85.12 270 ASN A O 1
ATOM 2165 N N . PRO A 1 271 ? 2.309 -22.375 -28.922 1 75.5 271 PRO A N 1
ATOM 2166 C CA . PRO A 1 271 ? 1.446 -21.922 -30 1 75.5 271 PRO A CA 1
ATOM 2167 C C . PRO A 1 271 ? 2.236 -21.406 -31.203 1 75.5 271 PRO A C 1
ATOM 2169 O O . PRO A 1 271 ? 3.373 -20.953 -31.047 1 75.5 271 PRO A O 1
ATOM 2172 N N . PRO A 1 272 ? 1.901 -21.781 -32.5 1 60.25 272 PRO A N 1
ATOM 2173 C CA . PRO A 1 272 ? 2.637 -21.422 -33.719 1 60.25 272 PRO A CA 1
ATOM 2174 C C . PRO A 1 272 ? 3.098 -19.969 -33.719 1 60.25 272 PRO A C 1
ATOM 2176 O O . PRO A 1 272 ? 4.184 -19.656 -34.219 1 60.25 272 PRO A O 1
ATOM 2179 N N . ASN A 1 273 ? 2.402 -18.906 -33.688 1 50.38 273 ASN A N 1
ATOM 2180 C CA . ASN A 1 273 ? 2.799 -17.531 -34 1 50.38 273 ASN A CA 1
ATOM 2181 C C . ASN A 1 273 ? 3.672 -16.938 -32.875 1 50.38 273 ASN A C 1
ATOM 2183 O O . ASN A 1 273 ? 3.318 -15.93 -32.281 1 50.38 273 ASN A O 1
ATOM 2187 N N . GLY A 1 274 ? 4.301 -17.609 -32.094 1 45.28 274 GLY A N 1
ATOM 2188 C CA . GLY A 1 274 ? 5.141 -16.875 -31.172 1 45.28 274 GLY A CA 1
ATOM 2189 C C . GLY A 1 274 ? 6.211 -16.047 -31.875 1 45.28 274 GLY A C 1
ATOM 2190 O O . GLY A 1 274 ? 6.426 -16.203 -33.094 1 45.28 274 GLY A O 1
ATOM 2191 N N . PRO A 1 275 ? 6.609 -14.844 -31.484 1 38.75 275 PRO A N 1
ATOM 2192 C CA . PRO A 1 275 ? 7.598 -14.219 -32.375 1 38.75 275 PRO A CA 1
ATOM 2193 C C . PRO A 1 275 ? 8.68 -15.195 -32.812 1 38.75 275 PRO A C 1
ATOM 2195 O O . PRO A 1 275 ? 9.039 -16.109 -32.094 1 38.75 275 PRO A O 1
ATOM 2198 N N . THR A 1 276 ? 8.836 -15.555 -34.281 1 31.86 276 THR A N 1
ATOM 2199 C CA . THR A 1 276 ? 10.016 -16.047 -34.969 1 31.86 276 THR A CA 1
ATOM 2200 C C . THR A 1 276 ? 11.258 -15.258 -34.562 1 31.86 276 THR A C 1
ATOM 2202 O O . THR A 1 276 ? 11.211 -14.023 -34.5 1 31.86 276 THR A O 1
ATOM 2205 N N . MET B 1 1 ? 0.462 31.906 6.676 1 96.75 1 MET B N 1
ATOM 2206 C CA . MET B 1 1 ? 0.852 30.984 5.609 1 96.75 1 MET B CA 1
ATOM 2207 C C . MET B 1 1 ? 0.72 29.531 6.07 1 96.75 1 MET B C 1
ATOM 2209 O O . MET B 1 1 ? 0.615 29.266 7.266 1 96.75 1 MET B O 1
ATOM 2213 N N . ALA B 1 2 ? 0.632 28.594 5.086 1 98.69 2 ALA B N 1
ATOM 2214 C CA . ALA B 1 2 ? 0.51 27.188 5.449 1 98.69 2 ALA B CA 1
ATOM 2215 C C . ALA B 1 2 ? 1.26 26.297 4.465 1 98.69 2 ALA B C 1
ATOM 2217 O O . ALA B 1 2 ? 1.312 26.594 3.268 1 98.69 2 ALA B O 1
ATOM 2218 N N . ILE B 1 3 ? 1.814 25.219 4.914 1 98.81 3 ILE B N 1
ATOM 2219 C CA . ILE B 1 3 ? 2.439 24.172 4.117 1 98.81 3 ILE B CA 1
ATOM 2220 C C . ILE B 1 3 ? 2.404 22.844 4.883 1 98.81 3 ILE B C 1
ATOM 2222 O O . ILE B 1 3 ? 2.246 22.828 6.105 1 98.81 3 ILE B O 1
ATOM 2226 N N . SER B 1 4 ? 2.41 21.734 4.203 1 98.81 4 SER B N 1
ATOM 2227 C CA . SER B 1 4 ? 2.436 20.406 4.832 1 98.81 4 SER B CA 1
ATOM 2228 C C . SER B 1 4 ? 3.232 19.422 3.998 1 98.81 4 SER B C 1
ATOM 2230 O O . SER B 1 4 ? 3.746 19.766 2.932 1 98.81 4 SER B O 1
ATOM 2232 N N . ASP B 1 5 ? 3.416 18.219 4.516 1 98.56 5 ASP B N 1
ATOM 2233 C CA . ASP B 1 5 ? 3.998 17.094 3.789 1 98.56 5 ASP B CA 1
ATOM 2234 C C . ASP B 1 5 ? 5.379 17.453 3.24 1 98.56 5 ASP B C 1
ATOM 2236 O O . ASP B 1 5 ? 5.637 17.281 2.047 1 98.56 5 ASP B O 1
ATOM 2240 N N . LEU B 1 6 ? 6.195 17.891 4.156 1 98.69 6 LEU B N 1
ATOM 2241 C CA . LEU B 1 6 ? 7.547 18.281 3.773 1 98.69 6 LEU B CA 1
ATOM 2242 C C . LEU B 1 6 ? 8.414 17.062 3.512 1 98.69 6 LEU B C 1
ATOM 2244 O O . LEU B 1 6 ? 9.367 17.125 2.727 1 98.69 6 LEU B O 1
ATOM 2248 N N . HIS B 1 7 ? 8.117 15.977 4.273 1 97.38 7 HIS B N 1
ATOM 2249 C CA . HIS B 1 7 ? 8.852 14.734 4.074 1 97.38 7 HIS B CA 1
ATOM 2250 C C . HIS B 1 7 ? 10.359 14.969 4.09 1 97.38 7 HIS B C 1
ATOM 2252 O O . HIS B 1 7 ? 11.055 14.625 3.127 1 97.38 7 HIS B O 1
ATOM 2258 N N . LEU B 1 8 ? 10.883 15.312 5.203 1 97.69 8 LEU B N 1
ATOM 2259 C CA . LEU B 1 8 ? 12.258 15.781 5.332 1 97.69 8 LEU B CA 1
ATOM 2260 C C . LEU B 1 8 ? 13.227 14.602 5.426 1 97.69 8 LEU B C 1
ATOM 2262 O O . LEU B 1 8 ? 14.438 14.797 5.59 1 97.69 8 LEU B O 1
ATOM 2266 N N . SER B 1 9 ? 12.75 13.445 5.352 1 93 9 SER B N 1
ATOM 2267 C CA . SER B 1 9 ? 13.672 12.336 5.145 1 93 9 SER B CA 1
ATOM 2268 C C . SER B 1 9 ? 14.445 12.492 3.844 1 93 9 SER B C 1
ATOM 2270 O O . SER B 1 9 ? 15.523 11.914 3.686 1 93 9 SER B O 1
ATOM 2272 N N . SER B 1 10 ? 13.945 13.219 2.945 1 93.81 10 SER B N 1
ATOM 2273 C CA . SER B 1 10 ? 14.609 13.516 1.677 1 93.81 10 SER B CA 1
ATOM 2274 C C . SER B 1 10 ? 15.609 14.648 1.827 1 93.81 10 SER B C 1
ATOM 2276 O O . SER B 1 10 ? 15.266 15.734 2.295 1 93.81 10 SER B O 1
ATOM 2278 N N . ALA B 1 11 ? 16.719 14.438 1.296 1 94.94 11 ALA B N 1
ATOM 2279 C CA . ALA B 1 11 ? 17.75 15.461 1.354 1 94.94 11 ALA B CA 1
ATOM 2280 C C . ALA B 1 11 ? 17.359 16.688 0.526 1 94.94 11 ALA B C 1
ATOM 2282 O O . ALA B 1 11 ? 17.641 17.812 0.92 1 94.94 11 ALA B O 1
ATOM 2283 N N . ALA B 1 12 ? 16.766 16.406 -0.56 1 96.12 12 ALA B N 1
ATOM 2284 C CA . ALA B 1 12 ? 16.344 17.5 -1.438 1 96.12 12 ALA B CA 1
ATOM 2285 C C . ALA B 1 12 ? 15.367 18.422 -0.73 1 96.12 12 ALA B C 1
ATOM 2287 O O . ALA B 1 12 ? 15.445 19.656 -0.87 1 96.12 12 ALA B O 1
ATOM 2288 N N . ASN B 1 13 ? 14.469 17.844 0.004 1 98 13 ASN B N 1
ATOM 2289 C CA . ASN B 1 13 ? 13.492 18.656 0.726 1 98 13 ASN B CA 1
ATOM 2290 C C . ASN B 1 13 ? 14.133 19.375 1.905 1 98 13 ASN B C 1
ATOM 2292 O O . ASN B 1 13 ? 13.742 20.5 2.238 1 98 13 ASN B O 1
ATOM 2296 N N . ARG B 1 14 ? 15.133 18.781 2.512 1 98.25 14 ARG B N 1
ATOM 2297 C CA . ARG B 1 14 ? 15.867 19.469 3.568 1 98.25 14 ARG B CA 1
ATOM 2298 C C . ARG B 1 14 ? 16.625 20.656 3.014 1 98.25 14 ARG B C 1
ATOM 2300 O O . ARG B 1 14 ? 16.672 21.719 3.641 1 98.25 14 ARG B O 1
ATOM 2307 N N . ASP B 1 15 ? 17.188 20.453 1.862 1 98 15 ASP B N 1
ATOM 2308 C CA . ASP B 1 15 ? 17.891 21.562 1.219 1 98 15 ASP B CA 1
ATOM 2309 C C . A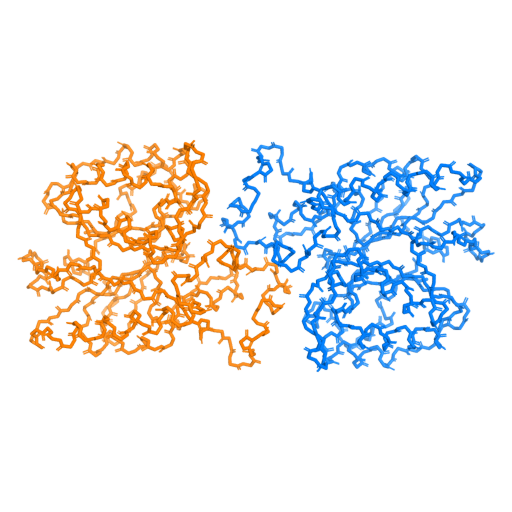SP B 1 15 ? 16.938 22.719 0.917 1 98 15 ASP B C 1
ATOM 2311 O O . ASP B 1 15 ? 17.281 23.875 1.111 1 98 15 ASP B O 1
ATOM 2315 N N . ALA B 1 16 ? 15.805 22.375 0.419 1 98.19 16 ALA B N 1
ATOM 2316 C CA . ALA B 1 16 ? 14.805 23.391 0.115 1 98.19 16 ALA B CA 1
ATOM 2317 C C . ALA B 1 16 ? 14.383 24.141 1.377 1 98.19 16 ALA B C 1
ATOM 2319 O O . ALA B 1 16 ? 14.188 25.359 1.351 1 98.19 16 ALA B O 1
ATOM 2320 N N . LEU B 1 17 ? 14.227 23.406 2.457 1 98.56 17 LEU B N 1
ATOM 2321 C CA . LEU B 1 17 ? 13.883 24.016 3.734 1 98.56 17 LEU B CA 1
ATOM 2322 C C . LEU B 1 17 ? 14.961 25 4.172 1 98.56 17 LEU B C 1
ATOM 2324 O O . LEU B 1 17 ? 14.656 26.109 4.621 1 98.56 17 LEU B O 1
ATOM 2328 N N . ALA B 1 18 ? 16.172 24.609 4.039 1 97.88 18 ALA B N 1
ATOM 2329 C CA . ALA B 1 18 ? 17.297 25.453 4.43 1 97.88 18 ALA B CA 1
ATOM 2330 C C . ALA B 1 18 ? 17.328 26.75 3.635 1 97.88 18 ALA B C 1
ATOM 2332 O O . ALA B 1 18 ? 17.75 27.781 4.141 1 97.88 18 ALA B O 1
ATOM 2333 N N . ALA B 1 19 ? 16.828 26.672 2.463 1 97.75 19 ALA B N 1
ATOM 2334 C CA . ALA B 1 19 ? 16.875 27.828 1.561 1 97.75 19 ALA B CA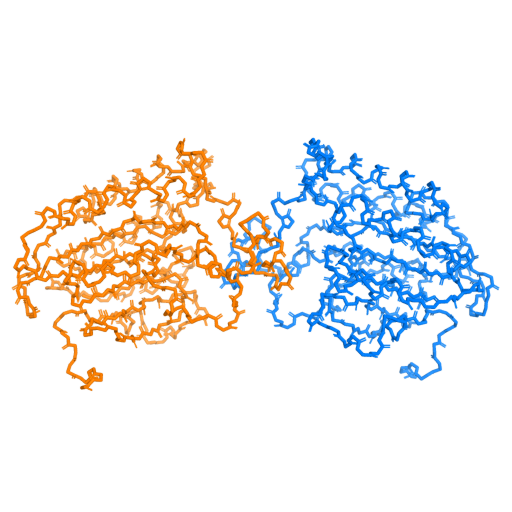 1
ATOM 2335 C C . ALA B 1 19 ? 15.664 28.734 1.75 1 97.75 19 ALA B C 1
ATOM 2337 O O . ALA B 1 19 ? 15.562 29.781 1.122 1 97.75 19 ALA B O 1
ATOM 2338 N N . LEU B 1 20 ? 14.758 28.359 2.539 1 97.62 20 LEU B N 1
ATOM 2339 C CA . LEU B 1 20 ? 13.539 29.141 2.764 1 97.62 20 LEU B CA 1
ATOM 2340 C C . LEU B 1 20 ? 13.875 30.516 3.316 1 97.62 20 LEU B C 1
ATOM 2342 O O . LEU B 1 20 ? 14.578 30.641 4.316 1 97.62 20 LEU B O 1
ATOM 2346 N N . PRO B 1 21 ? 13.414 31.578 2.686 1 96.88 21 PRO B N 1
ATOM 2347 C CA . PRO B 1 21 ? 13.664 32.906 3.223 1 96.88 21 PRO B CA 1
ATOM 2348 C C . PRO B 1 21 ? 12.859 33.219 4.488 1 96.88 21 PRO B C 1
ATOM 2350 O O . PRO B 1 21 ? 12.039 32.375 4.906 1 96.88 21 PRO B O 1
ATOM 2353 N N . GLY B 1 22 ? 13.055 34.406 5.102 1 96.12 22 GLY B N 1
ATOM 2354 C CA . GLY B 1 22 ? 12.359 34.812 6.316 1 96.12 22 GLY B CA 1
ATOM 2355 C C . GLY B 1 22 ? 11.047 35.531 6.055 1 96.12 22 GLY B C 1
ATOM 2356 O O . GLY B 1 22 ? 10.945 36.312 5.113 1 96.12 22 GLY B O 1
ATOM 2357 N N . PHE B 1 23 ? 10.117 35.188 6.871 1 95.69 23 PHE B N 1
ATOM 2358 C CA . PHE B 1 23 ? 8.812 35.844 6.902 1 95.69 23 PHE B CA 1
ATOM 2359 C C . PHE B 1 23 ? 8.461 36.281 8.32 1 95.69 23 PHE B C 1
ATOM 2361 O O . PHE B 1 23 ? 7.449 35.844 8.875 1 95.69 23 PHE B O 1
ATOM 2368 N N . ALA B 1 24 ? 9.133 37.25 8.883 1 93.81 24 ALA B N 1
ATOM 2369 C CA . ALA B 1 24 ? 9.219 37.531 10.305 1 93.81 24 ALA B CA 1
ATOM 2370 C C . ALA B 1 24 ? 7.875 38 10.852 1 93.81 24 ALA B C 1
ATOM 2372 O O . ALA B 1 24 ? 7.613 37.906 12.055 1 93.81 24 ALA B O 1
ATOM 2373 N N . ASP B 1 25 ? 7.016 38.5 10.016 1 94.25 25 ASP B N 1
ATOM 2374 C CA . ASP B 1 25 ? 5.75 39.062 10.5 1 94.25 25 ASP B CA 1
ATOM 2375 C C . ASP B 1 25 ? 4.609 38.062 10.305 1 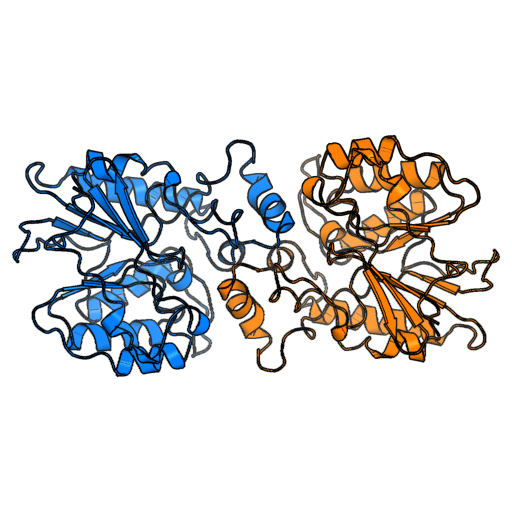94.25 25 ASP B C 1
ATOM 2377 O O . ASP B 1 25 ? 3.479 38.312 10.727 1 94.25 25 ASP B O 1
ATOM 2381 N N . ASP B 1 26 ? 4.898 36.969 9.656 1 96.06 26 ASP B N 1
ATOM 2382 C CA . ASP B 1 26 ? 3.861 36 9.305 1 96.06 26 ASP B CA 1
ATOM 2383 C C . ASP B 1 26 ? 3.859 34.812 10.266 1 96.06 26 ASP B C 1
ATOM 2385 O O . ASP B 1 26 ? 4.895 34.469 10.844 1 96.06 26 ASP B O 1
ATOM 2389 N N . TRP B 1 27 ? 2.629 34.312 10.523 1 98.44 27 TRP B N 1
ATOM 2390 C CA . TRP B 1 27 ? 2.512 33 11.164 1 98.44 27 TRP B CA 1
ATOM 2391 C C . TRP B 1 27 ? 2.592 31.875 10.133 1 98.44 27 TRP B C 1
ATOM 2393 O O . TRP B 1 27 ? 2.285 32.094 8.953 1 98.44 27 TRP B O 1
ATOM 2403 N N . LEU B 1 28 ? 3.055 30.719 10.547 1 98.75 28 LEU B N 1
ATOM 2404 C CA . LEU B 1 28 ? 3.143 29.562 9.656 1 98.75 28 LEU B CA 1
ATOM 2405 C C . LEU B 1 28 ? 2.412 28.359 10.242 1 98.75 28 LEU B C 1
ATOM 2407 O O . LEU B 1 28 ? 2.682 27.953 11.375 1 98.75 28 LEU B O 1
ATOM 2411 N N . ILE B 1 29 ? 1.466 27.891 9.492 1 98.88 29 ILE B N 1
ATOM 2412 C CA . ILE B 1 29 ? 0.84 26.594 9.773 1 98.88 29 ILE B CA 1
ATOM 2413 C C . ILE B 1 29 ? 1.639 25.484 9.109 1 98.88 29 ILE B C 1
ATOM 2415 O O . ILE B 1 29 ? 1.826 25.484 7.891 1 98.88 29 ILE B O 1
ATOM 2419 N N . VAL B 1 30 ? 2.133 24.578 9.875 1 98.94 30 VAL B N 1
ATOM 2420 C CA . VAL B 1 30 ? 2.752 23.344 9.398 1 98.94 30 VAL B CA 1
ATOM 2421 C C . VAL B 1 30 ? 1.797 22.172 9.609 1 98.94 30 VAL B C 1
ATOM 2423 O O . VAL B 1 30 ? 1.724 21.609 10.711 1 98.94 30 VAL B O 1
ATOM 2426 N N . ALA B 1 31 ? 1.159 21.719 8.531 1 98.88 31 ALA B N 1
ATOM 2427 C CA . ALA B 1 31 ? -0.027 20.875 8.664 1 98.88 31 ALA B CA 1
ATOM 2428 C C . ALA B 1 31 ? 0.327 19.391 8.516 1 98.88 31 ALA B C 1
ATOM 2430 O O . ALA B 1 31 ? -0.343 18.656 7.785 1 98.88 31 ALA B O 1
ATOM 2431 N N . GLY B 1 32 ? 1.396 18.969 9.039 1 98.75 32 GLY B N 1
ATOM 2432 C CA . GLY B 1 32 ? 1.66 17.562 9.242 1 98.75 32 GLY B CA 1
ATOM 2433 C C . GLY B 1 32 ? 2.502 16.938 8.141 1 98.75 32 GLY B C 1
ATOM 2434 O O . GLY B 1 32 ? 2.703 17.562 7.094 1 98.75 32 GLY B O 1
ATOM 2435 N N . ASP B 1 33 ? 3.021 15.719 8.43 1 98.62 33 ASP B N 1
ATOM 2436 C CA . ASP B 1 33 ? 3.896 14.93 7.57 1 98.62 33 ASP B CA 1
ATOM 2437 C C . ASP B 1 33 ? 5.172 15.695 7.234 1 98.62 33 ASP B C 1
ATOM 2439 O O . ASP B 1 33 ? 5.551 15.797 6.062 1 98.62 33 ASP B O 1
ATOM 2443 N N . VAL B 1 34 ? 5.742 16.203 8.297 1 98.75 34 VAL B N 1
ATOM 2444 C CA . VAL B 1 34 ? 7.023 16.891 8.203 1 98.75 34 VAL B CA 1
ATOM 2445 C C . VAL B 1 34 ? 8.148 15.875 8.062 1 98.75 34 VAL B C 1
ATOM 2447 O O . VAL B 1 34 ? 8.961 15.961 7.133 1 98.75 34 VAL B O 1
ATOM 2450 N N . ALA B 1 35 ? 8.133 14.969 9.008 1 97.06 35 ALA B N 1
ATOM 2451 C CA . ALA B 1 35 ? 9.18 13.945 9.039 1 97.06 35 ALA B CA 1
ATOM 2452 C C . ALA B 1 35 ? 8.766 12.766 9.922 1 97.06 35 ALA B C 1
ATOM 2454 O O . ALA B 1 35 ? 7.879 12.898 10.766 1 97.06 35 ALA B O 1
ATOM 2455 N N . GLU B 1 36 ? 9.469 11.633 9.719 1 94.44 36 GLU B N 1
ATOM 2456 C CA . GLU B 1 36 ? 9.258 10.461 10.555 1 94.44 36 GLU B CA 1
ATOM 2457 C C . GLU B 1 36 ? 10.133 10.508 11.805 1 94.44 36 GLU B C 1
ATOM 2459 O O . GLU B 1 36 ? 9.727 10.055 12.875 1 94.44 36 GLU B O 1
ATOM 2464 N N . ARG B 1 37 ? 11.258 11.109 11.648 1 94.06 37 ARG B N 1
ATOM 2465 C CA . ARG B 1 37 ? 12.227 11.094 12.742 1 94.06 37 ARG B CA 1
ATOM 2466 C C . ARG B 1 37 ? 12.188 12.398 13.531 1 94.06 37 ARG B C 1
ATOM 2468 O O . ARG B 1 37 ? 11.969 13.469 12.953 1 94.06 37 ARG B O 1
ATOM 2475 N N . PHE B 1 38 ? 12.594 12.328 14.789 1 96.31 38 PHE B N 1
ATOM 2476 C CA . PHE B 1 38 ? 12.562 13.469 15.695 1 96.31 38 PHE B CA 1
ATOM 2477 C C . PHE B 1 38 ? 13.609 14.508 15.297 1 96.31 38 PHE B C 1
ATOM 2479 O O . PHE B 1 38 ? 13.375 15.711 15.414 1 96.31 38 PHE B O 1
ATOM 2486 N N . ASP B 1 39 ? 14.766 14.039 14.828 1 96 39 ASP B N 1
ATOM 2487 C CA . ASP B 1 39 ? 15.812 14.984 14.469 1 96 39 ASP B CA 1
ATOM 2488 C C . ASP B 1 39 ? 15.398 15.844 13.281 1 96 39 ASP B C 1
ATOM 2490 O O . ASP B 1 39 ? 15.664 17.047 13.258 1 96 39 ASP B O 1
ATOM 2494 N N . HIS B 1 40 ? 14.758 15.25 12.336 1 97.31 40 HIS B N 1
ATOM 2495 C CA . HIS B 1 40 ? 14.266 16.016 11.195 1 97.31 40 HIS B CA 1
ATOM 2496 C C . HIS B 1 40 ? 13.141 16.953 11.602 1 97.31 40 HIS B C 1
ATOM 2498 O O . HIS B 1 40 ? 13.031 18.062 11.078 1 97.31 40 HIS B O 1
ATOM 2504 N N . LEU B 1 41 ? 12.312 16.484 12.461 1 98.31 41 LEU B N 1
ATOM 2505 C CA . LEU B 1 41 ? 11.258 17.344 12.977 1 98.31 41 LEU B CA 1
ATOM 2506 C C . LEU B 1 41 ? 11.844 18.547 13.719 1 98.31 41 LEU B C 1
ATOM 2508 O O . LEU B 1 41 ? 11.398 19.672 13.531 1 98.31 41 LEU B O 1
ATOM 2512 N N . ALA B 1 42 ? 12.812 18.312 14.523 1 98.56 42 ALA B N 1
ATOM 2513 C CA . ALA B 1 42 ? 13.5 19.375 15.242 1 98.56 42 ALA B CA 1
ATOM 2514 C C . ALA B 1 42 ? 14.133 20.375 14.273 1 98.56 42 ALA B C 1
ATOM 2516 O O . ALA B 1 42 ? 14.062 21.578 14.5 1 98.56 42 ALA B O 1
ATOM 2517 N N . LEU B 1 43 ? 14.711 19.812 13.273 1 98.62 43 LEU B N 1
ATOM 2518 C CA . LEU B 1 43 ? 15.297 20.672 12.25 1 98.62 43 LEU B CA 1
ATOM 2519 C C . LEU B 1 43 ? 14.25 21.609 11.648 1 98.62 43 LEU B C 1
ATOM 2521 O O . LEU B 1 43 ? 14.516 22.797 11.445 1 98.62 43 LEU B O 1
ATOM 2525 N N . ALA B 1 44 ? 13.156 21.062 11.344 1 98.88 44 ALA B N 1
ATOM 2526 C CA . ALA B 1 44 ? 12.078 21.875 10.789 1 98.88 44 ALA B CA 1
ATOM 2527 C C . ALA B 1 44 ? 11.648 22.953 11.766 1 98.88 44 ALA B C 1
ATOM 2529 O O . ALA B 1 44 ? 11.531 24.125 11.398 1 98.88 44 ALA B O 1
ATOM 2530 N N . PHE B 1 45 ? 11.391 22.594 13.031 1 98.88 45 PHE B N 1
ATOM 2531 C CA . PHE B 1 45 ? 10.938 23.547 14.039 1 98.88 45 PHE B CA 1
ATOM 2532 C C . PHE B 1 45 ? 11.961 24.656 14.242 1 98.88 45 PHE B C 1
ATOM 2534 O O . PHE B 1 45 ? 11.609 25.828 14.281 1 98.88 45 PHE B O 1
ATOM 2541 N N . GLU B 1 46 ? 13.195 24.25 14.312 1 98.75 46 GLU B N 1
ATOM 2542 C CA . GLU B 1 46 ? 14.266 25.234 14.477 1 98.75 46 GLU B CA 1
ATOM 2543 C C . GLU B 1 46 ? 14.273 26.234 13.312 1 98.75 46 GLU B C 1
ATOM 2545 O O . GLU B 1 46 ? 14.359 27.438 13.531 1 98.75 46 GLU B O 1
ATOM 2550 N N . THR B 1 47 ? 14.195 25.703 12.18 1 98.75 47 THR B N 1
ATOM 2551 C CA . THR B 1 47 ? 14.25 26.547 10.992 1 98.75 47 THR B CA 1
ATOM 2552 C C . THR B 1 47 ? 13.039 27.469 10.922 1 98.75 47 THR B C 1
ATOM 2554 O O . THR B 1 47 ? 13.188 28.672 10.734 1 98.75 47 THR B O 1
ATOM 2557 N N . PHE B 1 48 ? 11.867 26.922 11.094 1 98.81 48 PHE B N 1
ATOM 2558 C CA . PHE B 1 48 ? 10.633 27.688 10.945 1 98.81 48 PHE B CA 1
ATOM 2559 C C . PHE B 1 48 ? 10.531 28.766 12.016 1 98.81 48 PHE B C 1
ATOM 2561 O O . PHE B 1 48 ? 10.102 29.875 11.734 1 98.81 48 PHE B O 1
ATOM 2568 N N . THR B 1 49 ? 10.914 28.484 13.266 1 98.62 49 THR B N 1
ATOM 2569 C CA . THR B 1 49 ? 10.734 29.438 14.352 1 98.62 49 THR B CA 1
ATOM 2570 C C . THR B 1 49 ? 11.711 30.594 14.211 1 98.62 49 THR B C 1
ATOM 2572 O O . THR B 1 49 ? 11.5 31.672 14.797 1 98.62 49 THR B O 1
ATOM 2575 N N . ARG B 1 50 ? 12.734 30.438 13.422 1 98.12 50 ARG B N 1
ATOM 2576 C CA . ARG B 1 50 ? 13.664 31.516 13.133 1 98.12 50 ARG B CA 1
ATOM 2577 C C . ARG B 1 50 ? 13.141 32.406 12 1 98.12 50 ARG B C 1
ATOM 2579 O O . ARG B 1 50 ? 13.57 33.562 11.844 1 98.12 50 ARG B O 1
ATOM 2586 N N . ARG B 1 51 ? 12.227 31.859 11.266 1 98.06 51 ARG B N 1
ATOM 2587 C CA . ARG B 1 51 ? 11.852 32.531 10.023 1 98.06 51 ARG B CA 1
ATOM 2588 C C . ARG B 1 51 ? 10.438 33.125 10.125 1 98.06 51 ARG B C 1
ATOM 2590 O O . ARG B 1 51 ? 10.055 33.969 9.328 1 98.06 51 ARG B O 1
ATOM 2597 N N . PHE B 1 52 ? 9.617 32.719 11.016 1 98.44 52 PHE B N 1
ATOM 2598 C CA . PHE B 1 52 ? 8.234 33.125 11.164 1 98.44 52 PHE B CA 1
ATOM 2599 C C . PHE B 1 52 ? 7.965 33.625 12.578 1 98.44 52 PHE B C 1
ATOM 2601 O O . PHE B 1 52 ? 8.648 33.219 13.523 1 98.44 52 PHE B O 1
ATOM 2608 N N . ALA B 1 53 ? 6.941 34.531 12.75 1 98 53 ALA B N 1
ATOM 2609 C CA . ALA B 1 53 ? 6.609 35.094 14.047 1 98 53 ALA B CA 1
ATOM 2610 C C . ALA B 1 53 ? 6.031 34.062 14.984 1 98 53 ALA B C 1
ATOM 2612 O O . ALA B 1 53 ? 6.258 34.094 16.203 1 98 53 ALA B O 1
ATOM 2613 N N . GLN B 1 54 ? 5.254 33.156 14.469 1 98.44 54 GLN B N 1
ATOM 2614 C CA . GLN B 1 54 ? 4.625 32.062 15.195 1 98.44 54 GLN B CA 1
ATOM 2615 C C . GLN B 1 54 ? 4.438 30.844 14.305 1 98.44 54 GLN B C 1
ATOM 2617 O O . GLN B 1 54 ? 4.008 30.969 13.156 1 98.44 54 GLN B O 1
ATOM 2622 N N . VAL B 1 55 ? 4.84 29.719 14.797 1 98.81 55 VAL B N 1
ATOM 2623 C CA . VAL B 1 55 ? 4.664 28.469 14.07 1 98.81 55 VAL B CA 1
ATOM 2624 C C . VAL B 1 55 ? 3.605 27.609 14.766 1 98.81 55 VAL B C 1
ATOM 2626 O O . VAL B 1 55 ? 3.6 27.5 15.992 1 98.81 55 VAL B O 1
ATOM 2629 N N . ILE B 1 56 ? 2.646 27.062 14.039 1 98.94 56 ILE B N 1
ATOM 2630 C CA . ILE B 1 56 ? 1.588 26.156 14.492 1 98.94 56 ILE B CA 1
ATOM 2631 C C . ILE B 1 56 ? 1.703 24.828 13.773 1 98.94 56 ILE B C 1
ATOM 2633 O O . ILE B 1 56 ? 1.731 24.766 12.539 1 98.94 56 ILE B O 1
ATOM 2637 N N . TRP B 1 57 ? 1.752 23.719 14.5 1 98.94 57 TRP B N 1
ATOM 2638 C CA . TRP B 1 57 ? 2.006 22.406 13.93 1 98.94 57 TRP B CA 1
ATOM 2639 C C . TRP B 1 57 ? 0.909 21.422 14.328 1 98.94 57 TRP B C 1
ATOM 2641 O O . TRP B 1 57 ? 0.43 21.438 15.461 1 98.94 57 TRP B O 1
ATOM 2651 N N . VAL B 1 58 ? 0.521 20.609 13.414 1 98.94 58 VAL B N 1
ATOM 2652 C CA . VAL B 1 58 ? -0.294 19.438 13.703 1 98.94 58 VAL B CA 1
ATOM 2653 C C . VAL B 1 58 ? 0.402 18.172 13.18 1 98.94 58 VAL B C 1
ATOM 2655 O O . VAL B 1 58 ? 1.149 18.234 12.203 1 98.94 58 VAL B O 1
ATOM 2658 N N . PRO B 1 59 ? 0.201 17 13.797 1 98.88 59 PRO B N 1
ATOM 2659 C CA . PRO B 1 59 ? 0.853 15.781 13.32 1 98.88 59 PRO B CA 1
ATOM 2660 C C . PRO B 1 59 ? 0.16 15.172 12.102 1 98.88 59 PRO B C 1
ATOM 2662 O O . PRO B 1 59 ? -1.062 15.273 11.969 1 98.88 59 PRO B O 1
ATOM 2665 N N . GLY B 1 60 ? 0.917 14.656 11.219 1 98.62 60 GLY B N 1
ATOM 2666 C CA . GLY B 1 60 ? 0.424 13.711 10.227 1 98.62 60 GLY B CA 1
ATOM 2667 C C . GLY B 1 60 ? 0.797 12.273 10.547 1 98.62 60 GLY B C 1
ATOM 2668 O O . GLY B 1 60 ? 1.348 11.984 11.609 1 98.62 60 GLY B O 1
ATOM 2669 N N . ASN B 1 61 ? 0.46 11.367 9.695 1 98 61 ASN B N 1
ATOM 2670 C CA . ASN B 1 61 ? 0.719 9.969 9.992 1 98 61 ASN B CA 1
ATOM 2671 C C . ASN B 1 61 ? 2.215 9.656 9.992 1 98 61 ASN B C 1
ATOM 2673 O O . ASN B 1 61 ? 2.672 8.781 10.727 1 98 61 ASN B O 1
ATOM 2677 N N . HIS B 1 62 ? 3.008 10.336 9.234 1 97.25 62 HIS B N 1
ATOM 2678 C CA . HIS B 1 62 ? 4.445 10.094 9.219 1 97.25 62 HIS B CA 1
ATOM 2679 C C . HIS B 1 62 ? 5.066 10.375 10.586 1 97.25 62 HIS B C 1
ATOM 2681 O O . HIS B 1 62 ? 5.98 9.672 11.016 1 97.25 62 HIS B O 1
ATOM 2687 N N . GLU B 1 63 ? 4.586 11.391 11.227 1 97.81 63 GLU B N 1
ATOM 2688 C CA . GLU B 1 63 ? 5.055 11.688 12.57 1 97.81 63 GLU B CA 1
ATOM 2689 C C . GLU B 1 63 ? 4.703 10.562 13.539 1 97.81 63 GLU B C 1
ATOM 2691 O O . GLU B 1 63 ? 5.438 10.305 14.5 1 97.81 63 GLU B O 1
ATOM 2696 N N . LEU B 1 64 ? 3.662 9.852 13.25 1 97.94 64 LEU B N 1
ATOM 2697 C CA . LEU B 1 64 ? 3.127 8.875 14.195 1 97.94 64 LEU B CA 1
ATOM 2698 C C . LEU B 1 64 ? 3.695 7.488 13.922 1 97.94 64 LEU B C 1
ATOM 2700 O O . LEU B 1 64 ? 3.447 6.551 14.68 1 97.94 64 LEU B O 1
ATOM 2704 N N . TRP B 1 65 ? 4.418 7.336 12.891 1 95.44 65 TRP B N 1
ATOM 2705 C CA . TRP B 1 65 ? 5.008 6.043 12.547 1 95.44 65 TRP B CA 1
ATOM 2706 C C . TRP B 1 65 ? 6.07 5.645 13.57 1 95.44 65 TRP B C 1
ATOM 2708 O O . TRP B 1 65 ? 6.938 6.445 13.914 1 95.44 65 TRP B O 1
ATOM 2718 N N . SER B 1 66 ? 5.98 4.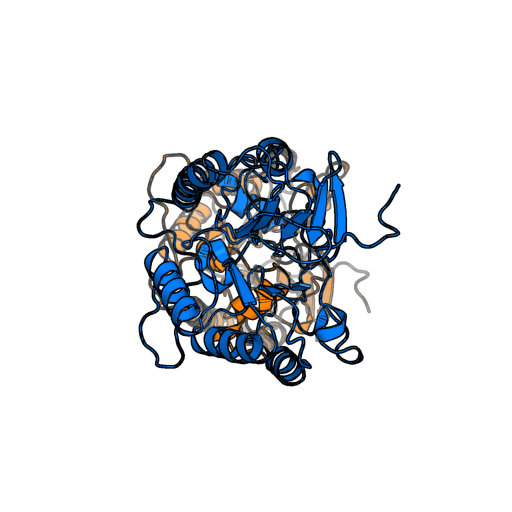426 14.023 1 93 66 SER B N 1
ATOM 2719 C CA . SER B 1 66 ? 6.992 3.861 14.906 1 93 66 SER B CA 1
ATOM 2720 C C . SER B 1 66 ? 8.203 3.375 14.125 1 93 66 SER B C 1
ATOM 2722 O O . SER B 1 66 ? 8.266 2.207 13.727 1 93 66 SER B O 1
ATOM 2724 N N . VAL B 1 67 ? 9.125 4.219 13.859 1 87 67 VAL B N 1
ATOM 2725 C CA . VAL B 1 67 ? 10.336 3.879 13.117 1 87 67 VAL B CA 1
ATOM 2726 C C . VAL B 1 67 ? 11.562 4.098 14.008 1 87 67 VAL B C 1
ATOM 2728 O O . VAL B 1 67 ? 11.523 4.898 14.938 1 87 67 VAL B O 1
ATOM 2731 N N . PRO B 1 68 ? 12.578 3.336 13.734 1 82.69 68 PRO B N 1
ATOM 2732 C CA . PRO B 1 68 ? 13.789 3.518 14.547 1 82.69 68 PRO B CA 1
ATOM 2733 C C . PRO B 1 68 ? 14.383 4.914 14.406 1 82.69 68 PRO B C 1
ATOM 2735 O O . PRO B 1 68 ? 14.367 5.488 13.312 1 82.69 68 PRO B O 1
ATOM 2738 N N . GLU B 1 69 ? 14.867 5.344 15.539 1 85.94 69 GLU B N 1
ATOM 2739 C CA . GLU B 1 69 ? 15.57 6.625 15.531 1 85.94 69 GLU B CA 1
ATOM 2740 C C . GLU B 1 69 ? 17.031 6.445 15.156 1 85.94 69 GLU B C 1
ATOM 2742 O O . GLU B 1 69 ? 17.5 5.316 14.984 1 85.94 69 GLU B O 1
ATOM 2747 N N . GLN B 1 70 ? 17.734 7.508 14.906 1 76.44 70 GLN B N 1
ATOM 2748 C CA . GLN B 1 70 ? 19.125 7.461 14.492 1 76.44 70 GLN B CA 1
ATOM 2749 C C . GLN B 1 70 ? 19.984 6.762 15.539 1 76.44 70 GLN B C 1
ATOM 2751 O O . GLN B 1 70 ? 20.953 6.082 15.195 1 76.44 70 GLN B O 1
ATOM 2756 N N . ASP B 1 71 ? 19.672 6.832 16.719 1 75.81 71 ASP B N 1
ATOM 2757 C CA . ASP B 1 71 ? 20.531 6.301 17.781 1 75.81 71 ASP B CA 1
ATOM 2758 C C . ASP B 1 71 ? 20.203 4.832 18.062 1 75.81 71 ASP B C 1
ATOM 2760 O O . ASP B 1 71 ? 20.797 4.215 18.938 1 75.81 71 ASP B O 1
ATOM 2764 N N . GLY B 1 72 ? 19.375 4.34 17.391 1 72.69 72 GLY B N 1
ATOM 2765 C CA . GLY B 1 72 ? 19.078 2.92 17.5 1 72.69 72 GLY B CA 1
ATOM 2766 C C . GLY B 1 72 ? 18.094 2.6 18.625 1 72.69 72 GLY B C 1
ATOM 2767 O O . GLY B 1 72 ? 17.766 1.435 18.844 1 72.69 72 GLY B O 1
ATOM 2768 N N . GLN B 1 73 ? 17.734 3.557 19.375 1 73.69 73 GLN B N 1
ATOM 2769 C CA . GLN B 1 73 ? 16.797 3.332 20.469 1 73.69 73 GLN B CA 1
ATOM 2770 C C . GLN B 1 73 ? 15.438 2.865 19.922 1 73.69 73 GLN B C 1
ATOM 2772 O O . GLN B 1 73 ? 15.055 3.217 18.812 1 73.69 73 GLN B O 1
ATOM 2777 N N . PRO B 1 74 ? 14.789 2.039 20.766 1 80.88 74 PRO B N 1
ATOM 2778 C CA . PRO B 1 74 ? 13.461 1.604 20.344 1 80.88 74 PRO B CA 1
ATOM 2779 C C . PRO B 1 74 ? 12.508 2.773 20.078 1 80.88 74 PRO B C 1
ATOM 2781 O O . PRO B 1 74 ? 12.555 3.777 20.797 1 80.88 74 PRO B O 1
ATOM 2784 N N . PRO B 1 75 ? 11.805 2.605 19.109 1 84.88 75 PRO B N 1
ATOM 2785 C CA . PRO B 1 75 ? 10.914 3.707 18.75 1 84.88 75 PRO B CA 1
ATOM 2786 C C . PRO B 1 75 ? 9.773 3.896 19.75 1 84.88 75 PRO B C 1
ATOM 2788 O O . PRO B 1 75 ? 9.234 2.916 20.266 1 84.88 75 PRO B O 1
ATOM 2791 N N . LEU B 1 76 ? 9.531 5.125 20.141 1 92.5 76 LEU B N 1
ATOM 2792 C CA . LEU B 1 76 ? 8.258 5.43 20.781 1 92.5 76 LEU B CA 1
ATOM 2793 C C . LEU B 1 76 ? 7.09 5.105 19.859 1 92.5 76 LEU B C 1
ATOM 2795 O O . LEU B 1 76 ? 7.242 5.082 18.641 1 92.5 76 LEU B O 1
ATOM 2799 N N . ARG B 1 77 ? 5.961 4.82 20.484 1 95.31 77 ARG B N 1
ATOM 2800 C CA . ARG B 1 77 ? 4.805 4.422 19.688 1 95.31 77 ARG B CA 1
ATOM 2801 C C . ARG B 1 77 ? 3.545 5.141 20.141 1 95.31 77 ARG B C 1
ATOM 2803 O O . ARG B 1 77 ? 3.467 5.594 21.297 1 95.31 77 ARG B O 1
ATOM 2810 N N . GLY B 1 78 ? 2.584 5.219 19.234 1 97.5 78 GLY B N 1
ATOM 2811 C CA . GLY B 1 78 ? 1.236 5.66 19.562 1 97.5 78 GLY B CA 1
ATOM 2812 C C . GLY B 1 78 ? 1.199 7.012 20.234 1 97.5 78 GLY B C 1
ATOM 2813 O O . GLY B 1 78 ? 1.886 7.945 19.812 1 97.5 78 GLY B O 1
ATOM 2814 N N . ALA B 1 79 ? 0.344 7.082 21.266 1 98.12 79 ALA B N 1
ATOM 2815 C CA . ALA B 1 79 ? 0.105 8.344 21.969 1 98.12 79 ALA B CA 1
ATOM 2816 C C . ALA B 1 79 ? 1.384 8.852 22.625 1 98.12 79 ALA B C 1
ATOM 2818 O O . ALA B 1 79 ? 1.606 10.062 22.703 1 98.12 79 ALA B O 1
ATOM 2819 N N . ALA B 1 80 ? 2.246 7.938 23.094 1 97.69 80 ALA B N 1
ATOM 2820 C CA . ALA B 1 80 ? 3.498 8.352 23.719 1 97.69 80 ALA B CA 1
ATOM 2821 C C . ALA B 1 80 ? 4.406 9.055 22.719 1 97.69 80 ALA B C 1
ATOM 2823 O O . ALA B 1 80 ? 5.062 10.047 23.062 1 97.69 80 ALA B O 1
ATOM 2824 N N . ARG B 1 81 ? 4.465 8.539 21.562 1 97.62 81 ARG B N 1
ATOM 2825 C CA . ARG B 1 81 ? 5.254 9.172 20.516 1 97.62 81 ARG B CA 1
ATOM 2826 C C . ARG B 1 81 ? 4.719 10.562 20.188 1 97.62 81 ARG B C 1
ATOM 2828 O O . ARG B 1 81 ? 5.484 11.523 20.094 1 97.62 81 ARG B O 1
ATOM 2835 N N . TYR B 1 82 ? 3.432 10.633 20.078 1 98.44 82 TYR B N 1
ATOM 2836 C CA . TYR B 1 82 ? 2.797 11.914 19.812 1 98.44 82 TYR B CA 1
ATOM 2837 C C . TYR B 1 82 ? 3.129 12.922 20.906 1 98.44 82 TYR B C 1
ATOM 2839 O O . TYR B 1 82 ? 3.529 14.055 20.609 1 98.44 82 TYR B O 1
ATOM 2847 N N . GLN B 1 83 ? 3.012 12.539 22.109 1 98.62 83 GLN B N 1
ATOM 2848 C CA . GLN B 1 83 ? 3.26 13.445 23.219 1 98.62 83 GLN B CA 1
ATOM 2849 C C . GLN B 1 83 ? 4.715 13.898 23.25 1 98.62 83 GLN B C 1
ATOM 2851 O O . GLN B 1 83 ? 5.012 15.039 23.609 1 98.62 83 GLN B O 1
ATOM 2856 N N . ALA B 1 84 ? 5.59 13 22.875 1 98.06 84 ALA B N 1
ATOM 2857 C CA . ALA B 1 84 ? 6.996 13.383 22.797 1 98.06 84 ALA B CA 1
ATOM 2858 C C . ALA B 1 84 ? 7.223 14.445 21.734 1 98.06 84 ALA B C 1
ATOM 2860 O O . ALA B 1 84 ? 8.055 15.336 21.906 1 98.06 84 ALA B O 1
ATOM 2861 N N . GLN B 1 85 ? 6.508 14.344 20.688 1 98.38 85 GLN B N 1
ATOM 2862 C CA . GLN B 1 85 ? 6.621 15.336 19.625 1 98.38 85 GLN B CA 1
ATOM 2863 C C . GLN B 1 85 ? 6.02 16.672 20.047 1 98.38 85 GLN B C 1
ATOM 2865 O O . GLN B 1 85 ? 6.527 17.734 19.672 1 98.38 85 GLN B O 1
ATOM 2870 N N . VAL B 1 86 ? 4.945 16.609 20.766 1 98.81 86 VAL B N 1
ATOM 2871 C CA . VAL B 1 86 ? 4.352 17.812 21.328 1 98.81 86 VAL B CA 1
ATOM 2872 C C . VAL B 1 86 ? 5.371 18.516 22.219 1 98.81 86 VAL B C 1
ATOM 2874 O O . VAL B 1 86 ? 5.555 19.734 22.109 1 98.81 86 VAL B O 1
ATOM 2877 N N . ALA B 1 87 ? 6.027 17.75 23.031 1 98.81 87 ALA B N 1
ATOM 2878 C CA . ALA B 1 87 ? 7.047 18.312 23.906 1 98.81 87 ALA B CA 1
ATOM 2879 C C . ALA B 1 87 ? 8.18 18.938 23.109 1 98.81 87 ALA B C 1
ATOM 2881 O O . ALA B 1 87 ? 8.664 20.016 23.438 1 98.81 87 ALA B O 1
ATOM 2882 N N . LEU B 1 88 ? 8.531 18.234 22.094 1 98.62 88 LEU B N 1
ATOM 2883 C CA . LEU B 1 88 ? 9.57 18.766 21.219 1 98.62 88 LEU B CA 1
ATOM 2884 C C . LEU B 1 88 ? 9.133 20.078 20.594 1 98.62 88 LEU B C 1
ATOM 2886 O O . LEU B 1 88 ? 9.883 21.062 20.594 1 98.62 88 LEU B O 1
ATOM 2890 N N . ALA B 1 89 ? 7.984 20.094 20.031 1 98.94 89 ALA B N 1
ATOM 2891 C CA . ALA B 1 89 ? 7.453 21.312 19.422 1 98.94 89 ALA B CA 1
ATOM 2892 C C . ALA B 1 89 ? 7.453 22.469 20.422 1 98.94 89 ALA B C 1
ATOM 2894 O O . ALA B 1 89 ? 7.922 23.562 20.109 1 98.94 89 ALA B O 1
ATOM 2895 N N . ARG B 1 90 ? 6.996 22.234 21.656 1 98.81 90 ARG B N 1
ATOM 2896 C CA . ARG B 1 90 ? 6.906 23.25 22.703 1 98.81 90 ARG B CA 1
ATOM 2897 C C . ARG B 1 90 ? 8.289 23.812 23.047 1 98.81 90 ARG B C 1
ATOM 2899 O O . ARG B 1 90 ? 8.422 25 23.344 1 98.81 90 ARG B O 1
ATOM 2906 N N . SER B 1 91 ? 9.258 22.969 22.953 1 98.75 91 SER B N 1
ATOM 2907 C CA . SER B 1 91 ? 10.609 23.406 23.281 1 98.75 91 SER B CA 1
ATOM 2908 C C . SER B 1 91 ? 11.109 24.438 22.281 1 98.75 91 SER B C 1
ATOM 2910 O O . SER B 1 91 ? 12.047 25.188 22.562 1 98.75 91 SER B O 1
ATOM 2912 N N . PHE B 1 92 ? 10.461 24.531 21.141 1 98.81 92 PHE B N 1
ATOM 2913 C CA . PHE B 1 92 ? 10.828 25.516 20.125 1 98.81 92 PHE B CA 1
ATOM 2914 C C . PHE B 1 92 ? 9.812 26.641 20.078 1 98.81 92 PHE B C 1
ATOM 2916 O O . PHE B 1 92 ? 9.883 27.516 19.219 1 98.81 92 PHE B O 1
ATOM 2923 N N . GLY B 1 93 ? 8.797 26.594 20.969 1 98.69 93 GLY B N 1
ATOM 2924 C CA . GLY B 1 93 ? 7.758 27.609 20.969 1 98.69 93 GLY B CA 1
ATOM 2925 C C . GLY B 1 93 ? 6.695 27.391 19.906 1 98.69 93 GLY B C 1
ATOM 2926 O O . GLY B 1 93 ? 5.957 28.312 19.562 1 98.69 93 GLY B O 1
ATOM 2927 N N . VAL B 1 94 ? 6.633 26.219 19.375 1 98.94 94 VAL B N 1
ATOM 2928 C CA . VAL B 1 94 ? 5.648 25.859 18.359 1 98.94 94 VAL B CA 1
ATOM 2929 C C . VAL B 1 94 ? 4.336 25.453 19.031 1 98.94 94 VAL B C 1
ATOM 2931 O O . VAL B 1 94 ? 4.332 24.688 20 1 98.94 94 VAL B O 1
ATOM 2934 N N . LEU B 1 95 ? 3.221 26.031 18.578 1 98.94 95 LEU B N 1
ATOM 2935 C CA . LEU B 1 95 ? 1.911 25.688 19.125 1 98.94 95 LEU B CA 1
ATOM 2936 C C . LEU B 1 95 ? 1.407 24.375 18.516 1 98.94 95 LEU B C 1
ATOM 2938 O O . LEU B 1 95 ? 1.638 24.094 17.344 1 98.94 95 LEU B O 1
ATOM 2942 N N . THR B 1 96 ? 0.704 23.594 19.344 1 98.94 96 THR B N 1
ATOM 2943 C CA . THR B 1 96 ? 0.264 22.266 18.984 1 98.94 96 THR B CA 1
ATOM 2944 C C . THR B 1 96 ? -1.221 22.078 19.281 1 98.94 96 THR B C 1
ATOM 2946 O O . THR B 1 96 ? -1.847 22.938 19.891 1 98.94 96 THR B O 1
ATOM 2949 N N . PRO B 1 97 ? -1.806 20.906 18.859 1 98.81 97 PRO B N 1
ATOM 2950 C CA . PRO B 1 97 ? -3.211 20.625 19.156 1 98.81 97 PRO B CA 1
ATOM 2951 C C . PRO B 1 97 ? -3.488 20.531 20.656 1 98.81 97 PRO B C 1
ATOM 2953 O O . PRO B 1 97 ? -4.648 20.531 21.078 1 98.81 97 PRO B O 1
ATOM 2956 N N . GLU B 1 98 ? -2.447 20.469 21.422 1 98.81 98 GLU B N 1
ATOM 2957 C CA . GLU B 1 98 ? -2.617 20.297 22.859 1 98.81 98 GLU B CA 1
ATOM 2958 C C . GLU B 1 98 ? -2.561 21.625 23.594 1 98.81 98 GLU B C 1
ATOM 2960 O O . GLU B 1 98 ? -2.775 21.688 24.812 1 98.81 98 GLU B O 1
ATOM 2965 N N . ASP B 1 99 ? -2.34 22.672 22.938 1 98.69 99 ASP B N 1
ATOM 2966 C CA . ASP B 1 99 ? -2.219 24 23.516 1 98.69 99 ASP B CA 1
ATOM 2967 C C . ASP B 1 99 ? -3.5 24.812 23.312 1 98.69 99 ASP B C 1
ATOM 2969 O O . ASP B 1 99 ? -4.383 24.391 22.562 1 98.69 99 ASP B O 1
ATOM 2973 N N . SER B 1 100 ? -3.582 25.969 24.016 1 98.12 100 SER B N 1
ATOM 2974 C CA . SER B 1 100 ? -4.699 26.875 23.781 1 98.12 100 SER B CA 1
ATOM 2975 C C . SER B 1 100 ? -4.691 27.391 22.344 1 98.12 100 SER B C 1
ATOM 2977 O O . SER B 1 100 ? -3.627 27.672 21.781 1 98.12 100 SER B O 1
ATOM 2979 N N . PHE B 1 101 ? -5.867 27.547 21.828 1 98.69 101 PHE B N 1
ATOM 2980 C CA . PHE B 1 101 ? -5.977 28.078 20.469 1 98.69 101 PHE B CA 1
ATOM 2981 C C . PHE B 1 101 ? -5.637 29.562 20.438 1 98.69 101 PHE B C 1
ATOM 2983 O O . PHE B 1 101 ? -6.219 30.359 21.188 1 98.69 101 PHE B O 1
ATOM 2990 N N . PRO B 1 102 ? -4.738 29.953 19.562 1 98.25 102 PRO B N 1
ATOM 2991 C CA . PRO B 1 102 ? -4.406 31.375 19.5 1 98.25 102 PRO B CA 1
ATOM 2992 C C . PRO B 1 102 ? -5.387 32.156 18.641 1 98.25 102 PRO B C 1
ATOM 2994 O O . PRO B 1 102 ? -6.121 31.578 17.844 1 98.25 102 PRO B O 1
ATOM 2997 N N . LEU B 1 103 ? -5.387 33.5 18.859 1 97.69 103 LEU B N 1
ATOM 2998 C CA . LEU B 1 103 ? -6.172 34.438 18.047 1 97.69 103 LEU B CA 1
ATOM 2999 C C . LEU B 1 103 ? -5.277 35.188 17.062 1 97.69 103 LEU B C 1
ATOM 3001 O O . LEU B 1 103 ? -4.297 35.812 17.469 1 97.69 103 LEU B O 1
ATOM 3005 N N . TRP B 1 104 ? -5.547 35 15.852 1 96 104 TRP B N 1
ATOM 3006 C CA . TRP B 1 104 ? -4.867 35.781 14.844 1 96 104 TRP B CA 1
ATOM 3007 C C . TRP B 1 104 ? -5.41 37.219 14.82 1 96 104 TRP B C 1
ATOM 3009 O O . TRP B 1 104 ? -6.59 37.438 14.523 1 96 104 TRP B O 1
ATOM 3019 N N . PRO B 1 105 ? -4.523 38.188 15.031 1 89.56 105 PRO B N 1
ATOM 3020 C CA . PRO B 1 105 ? -4.996 39.562 15.125 1 89.56 105 PRO B CA 1
ATOM 3021 C C . PRO B 1 105 ? -4.75 40.344 13.844 1 89.56 105 PRO B C 1
ATOM 3023 O O . PRO B 1 105 ? -5.098 41.531 13.773 1 89.56 105 PRO B O 1
ATOM 3026 N N . GLY B 1 106 ? -4.164 39.75 12.875 1 90.81 106 GLY B N 1
ATOM 3027 C CA . GLY B 1 106 ? -3.729 40.5 11.688 1 90.81 106 GLY B CA 1
ATOM 3028 C C . GLY B 1 106 ? -4.809 40.594 10.625 1 90.81 106 GLY B C 1
ATOM 3029 O O . GLY B 1 106 ? -5.996 40.469 10.922 1 90.81 106 GLY B O 1
ATOM 3030 N N . PRO B 1 107 ? -4.426 41 9.453 1 90.94 107 PRO B N 1
ATOM 3031 C CA . PRO B 1 107 ? -5.395 41.156 8.367 1 90.94 107 PRO B CA 1
ATOM 3032 C C . PRO B 1 107 ? -6.258 39.906 8.156 1 90.94 107 PRO B C 1
ATOM 3034 O O . PRO B 1 107 ? -5.746 38.781 8.148 1 90.94 107 PRO B O 1
ATOM 3037 N N . GLY B 1 108 ? -7.582 40.219 8.008 1 90.69 108 GLY B N 1
ATOM 3038 C CA . GLY B 1 108 ? -8.516 39.094 7.824 1 90.69 108 GLY B CA 1
ATOM 3039 C C . GLY B 1 108 ? -9.039 38.531 9.133 1 90.69 108 GLY B C 1
ATOM 3040 O O . GLY B 1 108 ? -9.914 37.688 9.133 1 90.69 108 GLY B O 1
ATOM 3041 N N . GLY B 1 109 ? -8.414 39.031 10.203 1 90 109 GLY B N 1
ATOM 3042 C CA . GLY B 1 109 ? -8.875 38.625 11.523 1 90 109 GLY B CA 1
ATOM 3043 C C . GLY B 1 109 ? -9.859 39.594 12.141 1 90 109 GLY B C 1
ATO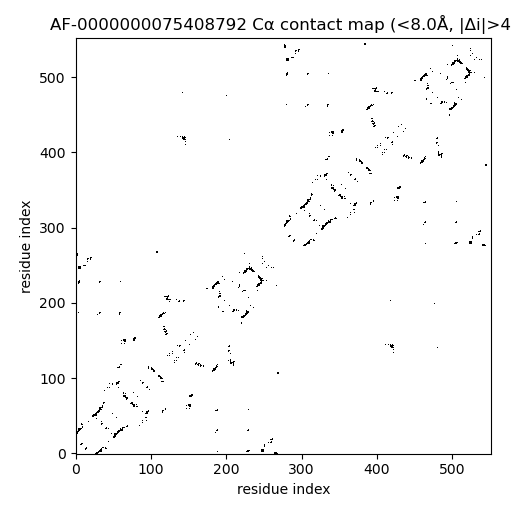M 3044 O O . GLY B 1 109 ? -10.359 40.5 11.461 1 90 109 GLY B O 1
ATOM 3045 N N . PRO B 1 110 ? -10.195 39.281 13.445 1 95.25 110 PRO B N 1
ATOM 3046 C CA . PRO B 1 110 ? -9.703 38.219 14.328 1 95.25 110 PRO B CA 1
ATOM 3047 C C . PRO B 1 110 ? -10.258 36.844 13.961 1 95.25 110 PRO B C 1
ATOM 3049 O O . PRO B 1 110 ? -11.422 36.719 13.555 1 95.25 110 PRO B O 1
ATOM 3052 N N . CYS B 1 111 ? -9.516 35.875 14.016 1 96.75 111 CYS B N 1
ATOM 3053 C CA . CYS B 1 111 ? -9.875 34.469 13.766 1 96.75 111 CYS B CA 1
ATOM 3054 C C . CYS B 1 111 ? -9.141 33.531 14.711 1 96.75 111 CYS B C 1
ATOM 3056 O O . CYS B 1 111 ? -7.938 33.688 14.945 1 96.75 111 CYS B O 1
ATOM 3058 N N . VAL B 1 112 ? -9.867 32.625 15.328 1 98.62 112 VAL B N 1
ATOM 3059 C CA . VAL B 1 112 ? -9.219 31.625 16.172 1 98.62 112 VAL B CA 1
ATOM 3060 C C . VAL B 1 112 ? -8.508 30.594 15.289 1 98.62 112 VAL B C 1
ATOM 3062 O O . VAL B 1 112 ? -9.109 30.031 14.375 1 98.62 112 VAL B O 1
ATOM 3065 N N . ILE B 1 113 ? -7.254 30.406 15.461 1 98.75 113 ILE B N 1
ATOM 3066 C CA . ILE B 1 113 ? -6.492 29.359 14.773 1 98.75 113 ILE B CA 1
ATOM 3067 C C . ILE B 1 113 ? -6.516 28.078 15.586 1 98.75 113 ILE B C 1
ATOM 3069 O O . ILE B 1 113 ? -5.977 28.031 16.688 1 98.75 113 ILE B O 1
ATOM 3073 N N . ALA B 1 114 ? -7.117 27.016 15.07 1 98.94 114 ALA B N 1
ATOM 3074 C CA . ALA B 1 114 ? -7.348 25.797 15.844 1 98.94 114 ALA B CA 1
ATOM 3075 C C . ALA B 1 114 ? -6.598 24.609 15.234 1 98.94 114 ALA B C 1
ATOM 3077 O O . ALA B 1 114 ? -7.121 23.922 14.352 1 98.94 114 ALA B O 1
ATOM 3078 N N . PRO B 1 115 ? -5.34 24.375 15.648 1 98.94 115 PRO B N 1
ATOM 3079 C CA . PRO B 1 115 ? -4.691 23.109 15.273 1 98.94 115 PRO B CA 1
ATOM 3080 C C . PRO B 1 115 ? -5.371 21.891 15.891 1 98.94 115 PRO B C 1
ATOM 3082 O O . PRO B 1 115 ? -5.602 21.859 17.109 1 98.94 115 PRO B O 1
ATOM 3085 N N . LEU B 1 116 ? -5.668 20.922 15.047 1 98.94 116 LEU B N 1
ATOM 3086 C CA . LEU B 1 116 ? -6.379 19.719 15.469 1 98.94 116 LEU B CA 1
ATOM 3087 C C . LEU B 1 116 ? -5.543 18.469 15.203 1 98.94 116 LEU B C 1
ATOM 3089 O O . LEU B 1 116 ? -4.727 18.453 14.281 1 98.94 116 LEU B O 1
ATOM 3093 N N . PHE B 1 117 ? -5.688 17.484 16.016 1 98.88 117 PHE B N 1
ATOM 3094 C CA . PHE B 1 117 ? -5.242 16.125 15.766 1 98.88 117 PHE B CA 1
ATOM 3095 C C . PHE B 1 117 ? -6.398 15.141 15.906 1 98.88 117 PHE B C 1
ATOM 3097 O O . PHE B 1 117 ? -6.785 14.781 17.016 1 98.88 117 PHE B O 1
ATOM 3104 N N . LEU B 1 118 ? -6.855 14.672 14.711 1 98.81 118 LEU B N 1
ATOM 3105 C CA . LEU B 1 118 ? -8.062 13.844 14.742 1 98.81 118 LEU B CA 1
ATOM 3106 C C . LEU B 1 118 ? -7.766 12.438 14.227 1 98.81 118 LEU B C 1
ATOM 3108 O O . LEU B 1 118 ? -8.531 11.508 14.484 1 98.81 118 LEU B O 1
ATOM 3112 N N . LEU B 1 119 ? -6.73 12.281 13.539 1 98.25 119 LEU B N 1
ATOM 3113 C CA . LEU B 1 119 ? -6.402 10.992 12.945 1 98.25 119 LEU B CA 1
ATOM 3114 C C . LEU B 1 119 ? -7.457 10.586 11.922 1 98.25 119 LEU B C 1
ATOM 3116 O O . LEU B 1 119 ? -7.832 11.383 11.055 1 98.25 119 LEU B O 1
ATOM 3120 N N . TYR B 1 120 ? -7.758 9.266 11.781 1 98.75 120 TYR B N 1
ATOM 3121 C CA . TYR B 1 120 ? -8.773 8.719 10.891 1 98.75 120 TYR B CA 1
ATOM 3122 C C . TYR B 1 120 ? -9.391 7.453 11.469 1 98.75 120 TYR B C 1
ATOM 3124 O O . TYR B 1 120 ? -8.891 6.902 12.453 1 98.75 120 TYR B O 1
ATOM 3132 N N . ASP B 1 121 ? -10.555 6.996 10.844 1 98.75 121 ASP B N 1
ATOM 3133 C CA . ASP B 1 121 ? -11.234 5.832 11.406 1 98.75 121 ASP B CA 1
ATOM 3134 C C . ASP B 1 121 ? -11.758 4.918 10.297 1 98.75 121 ASP B C 1
ATOM 3136 O O . ASP B 1 121 ? -12.766 4.23 10.484 1 98.75 121 ASP B O 1
ATOM 3140 N N . TYR B 1 122 ? -11.258 5.047 9.102 1 98.44 122 TYR B N 1
ATOM 3141 C CA . TYR B 1 122 ? -11.547 4.207 7.945 1 98.44 122 TYR B CA 1
ATOM 3142 C C . TYR B 1 122 ? -12.938 4.488 7.395 1 98.44 122 TYR B C 1
ATOM 3144 O O . TYR B 1 122 ? -13.391 3.822 6.461 1 98.44 122 TYR B O 1
ATOM 3152 N N . SER B 1 123 ? -13.633 5.43 7.926 1 98.56 123 SER B N 1
ATOM 3153 C CA . SER B 1 123 ? -15.031 5.633 7.562 1 98.56 123 SER B CA 1
ATOM 3154 C C . SER B 1 123 ? -15.156 6.293 6.195 1 98.56 123 SER B C 1
ATOM 3156 O O . SER B 1 123 ? -16.25 6.324 5.609 1 98.56 123 SER B O 1
ATOM 3158 N N . PHE B 1 124 ? -14.047 6.832 5.652 1 98.44 124 PHE B N 1
ATOM 3159 C CA . PHE B 1 124 ? -14.086 7.371 4.297 1 98.44 124 PHE B CA 1
ATOM 3160 C C . PHE B 1 124 ? -14.078 6.246 3.268 1 98.44 124 PHE B C 1
ATOM 3162 O O . PHE B 1 124 ? -14.102 6.5 2.062 1 98.44 124 PHE B O 1
ATOM 3169 N N . ARG B 1 125 ? -14.062 4.98 3.693 1 97.56 125 ARG B N 1
ATOM 3170 C CA . ARG B 1 125 ? -14.18 3.852 2.775 1 97.56 125 ARG B CA 1
ATOM 3171 C C . ARG B 1 125 ? -15.539 3.848 2.09 1 97.56 125 ARG B C 1
ATOM 3173 O O . ARG B 1 125 ? -16.516 4.367 2.635 1 97.56 125 ARG B O 1
ATOM 3180 N N . PRO B 1 126 ? -15.648 3.277 0.86 1 95.5 126 PRO B N 1
ATOM 3181 C CA . PRO B 1 126 ? -16.984 3.119 0.268 1 95.5 126 PRO B CA 1
ATOM 3182 C C . PRO B 1 126 ? -17.922 2.305 1.149 1 95.5 126 PRO B C 1
ATOM 3184 O O . PRO B 1 126 ? -17.5 1.351 1.804 1 95.5 126 PRO B O 1
ATOM 3187 N N . SER B 1 127 ? -19.156 2.674 1.1 1 94.94 127 SER B N 1
ATOM 3188 C CA . SER B 1 127 ? -20.156 2.057 1.972 1 94.94 127 SER B CA 1
ATOM 3189 C C . SER B 1 127 ? -20.266 0.559 1.711 1 94.94 127 SER B C 1
ATOM 3191 O O . SER B 1 127 ? -20.578 -0.214 2.617 1 94.94 127 SER B O 1
ATOM 3193 N N . ALA B 1 128 ? -19.969 0.129 0.518 1 94.19 128 ALA B N 1
ATOM 3194 C CA . ALA B 1 128 ? -20.125 -1.269 0.12 1 94.19 128 ALA B CA 1
ATOM 3195 C C . ALA B 1 128 ? -18.969 -2.117 0.662 1 94.19 128 ALA B C 1
ATOM 3197 O O . ALA B 1 128 ? -19.047 -3.348 0.649 1 94.19 128 ALA B O 1
ATOM 3198 N N . ILE B 1 129 ? -17.969 -1.476 1.239 1 95.19 129 ILE B N 1
ATOM 3199 C CA . ILE B 1 129 ? -16.797 -2.193 1.722 1 95.19 129 ILE B CA 1
ATOM 3200 C C . ILE B 1 129 ? -16.828 -2.266 3.248 1 95.19 129 ILE B C 1
ATOM 3202 O O . ILE B 1 129 ? -16.781 -1.236 3.924 1 95.19 129 ILE B O 1
ATOM 3206 N N . ALA B 1 130 ? -16.922 -3.441 3.77 1 94.5 130 ALA B N 1
ATOM 3207 C CA . ALA B 1 130 ? -16.859 -3.619 5.219 1 94.5 130 ALA B CA 1
ATOM 3208 C C . ALA B 1 130 ? -15.484 -3.24 5.758 1 94.5 130 ALA B C 1
ATOM 3210 O O . ALA B 1 130 ? -14.477 -3.359 5.051 1 94.5 130 ALA B O 1
ATOM 3211 N N . ARG B 1 131 ? -15.461 -2.809 7.016 1 95.56 131 ARG B N 1
ATOM 3212 C CA . ARG B 1 131 ? -14.219 -2.375 7.648 1 95.56 131 ARG B CA 1
ATOM 3213 C C . ARG B 1 131 ? -13.156 -3.463 7.57 1 95.56 131 ARG B C 1
ATOM 3215 O O . ARG B 1 131 ? -11.992 -3.182 7.27 1 95.56 131 ARG B O 1
ATOM 3222 N N . GLU B 1 132 ? -13.516 -4.68 7.809 1 89.62 132 GLU B N 1
ATOM 3223 C CA . GLU B 1 132 ? -12.578 -5.797 7.863 1 89.62 132 GLU B CA 1
ATOM 3224 C C . GLU B 1 132 ? -12.031 -6.129 6.473 1 89.62 132 GLU B C 1
ATOM 3226 O O . GLU B 1 132 ? -11.039 -6.844 6.348 1 89.62 132 GLU B O 1
ATOM 3231 N N . ASP B 1 133 ? -12.68 -5.566 5.426 1 90.69 133 ASP B N 1
ATOM 3232 C CA . ASP B 1 133 ? -12.312 -5.898 4.051 1 90.69 133 ASP B CA 1
ATOM 3233 C C . ASP B 1 133 ? -11.453 -4.797 3.436 1 90.69 133 ASP B C 1
ATOM 3235 O O . ASP B 1 133 ? -10.992 -4.922 2.299 1 90.69 133 ASP B O 1
ATOM 3239 N N . VAL B 1 134 ? -11.164 -3.729 4.145 1 94.69 134 VAL B N 1
ATOM 3240 C CA . VAL B 1 134 ? -10.539 -2.527 3.611 1 94.69 134 VAL B CA 1
ATOM 3241 C C . VAL B 1 134 ? -9.164 -2.873 3.037 1 94.69 134 VAL B C 1
ATOM 3243 O O . VAL B 1 134 ? -8.844 -2.494 1.909 1 94.69 134 VAL B O 1
ATOM 3246 N N . VAL B 1 135 ? -8.383 -3.598 3.762 1 92.69 135 VAL B N 1
ATOM 3247 C CA . VAL B 1 135 ? -7.02 -3.912 3.334 1 92.69 135 VAL B CA 1
ATOM 3248 C C . VAL B 1 135 ? -7.062 -4.785 2.082 1 92.69 135 VAL B C 1
ATOM 3250 O O . VAL B 1 135 ? -6.371 -4.504 1.1 1 92.69 135 VAL B O 1
ATOM 3253 N N . ALA B 1 136 ? -7.887 -5.84 2.135 1 87.5 136 ALA B N 1
ATOM 3254 C CA . ALA B 1 136 ? -8.031 -6.707 0.97 1 87.5 136 ALA B CA 1
ATOM 3255 C C . ALA B 1 136 ? -8.508 -5.922 -0.247 1 87.5 136 ALA B C 1
ATOM 3257 O O . ALA B 1 136 ? -8 -6.113 -1.354 1 87.5 136 ALA B O 1
ATOM 3258 N N . TRP B 1 137 ? -9.492 -5.047 -0.05 1 91.88 137 TRP B N 1
ATOM 3259 C CA . TRP B 1 137 ? -10.047 -4.215 -1.113 1 91.88 137 TRP B CA 1
ATOM 3260 C C . TRP B 1 137 ? -8.969 -3.314 -1.714 1 91.88 137 TRP B C 1
ATOM 3262 O O . TRP B 1 137 ? -8.828 -3.238 -2.938 1 91.88 137 TRP B O 1
ATOM 3272 N N . ALA B 1 138 ? -8.188 -2.664 -0.893 1 94 138 ALA B N 1
ATOM 3273 C CA . ALA B 1 138 ? -7.137 -1.764 -1.35 1 94 138 ALA B CA 1
ATOM 3274 C C . ALA B 1 138 ? -6.031 -2.531 -2.07 1 94 138 ALA B C 1
ATOM 3276 O O . ALA B 1 138 ? -5.426 -2.02 -3.014 1 94 138 ALA B O 1
ATOM 3277 N N . THR B 1 139 ? -5.789 -3.764 -1.64 1 91.06 139 THR B N 1
ATOM 3278 C CA . THR B 1 139 ? -4.754 -4.617 -2.211 1 91.06 139 THR B CA 1
ATOM 3279 C C . THR B 1 139 ? -5.016 -4.867 -3.693 1 91.06 139 THR B C 1
ATOM 3281 O O . THR B 1 139 ? -4.078 -5 -4.48 1 91.06 139 THR B O 1
ATOM 3284 N N . GLU B 1 140 ? -6.285 -4.898 -4.074 1 89.19 140 GLU B N 1
ATOM 3285 C CA . GLU B 1 140 ? -6.648 -5.164 -5.465 1 89.19 140 GLU B CA 1
ATOM 3286 C C . GLU B 1 140 ? -5.984 -4.164 -6.41 1 89.19 140 GLU B C 1
ATOM 3288 O O . GLU B 1 140 ? -5.754 -4.473 -7.582 1 89.19 140 GLU B O 1
ATOM 3293 N N . GLN B 1 141 ? -5.66 -3.039 -5.863 1 88.31 141 GLN B N 1
ATOM 3294 C CA . GLN B 1 141 ? -4.988 -2.033 -6.68 1 88.31 141 GLN B CA 1
ATOM 3295 C C . GLN B 1 141 ? -3.631 -1.66 -6.09 1 88.31 141 GLN B C 1
ATOM 3297 O O . GLN B 1 141 ? -3.109 -0.576 -6.355 1 88.31 141 GLN B O 1
ATOM 3302 N N . ARG B 1 142 ? -3.139 -2.482 -5.207 1 89.25 142 ARG B N 1
ATOM 3303 C CA . ARG B 1 142 ? -1.805 -2.34 -4.633 1 89.25 142 ARG B CA 1
ATOM 3304 C C . ARG B 1 142 ? -1.658 -1 -3.918 1 89.25 142 ARG B C 1
ATOM 3306 O O . ARG B 1 142 ? -0.639 -0.321 -4.062 1 89.25 142 ARG B O 1
ATOM 3313 N N . SER B 1 143 ? -2.705 -0.592 -3.135 1 89.56 143 SER B N 1
ATOM 3314 C CA . SER B 1 143 ? -2.76 0.741 -2.543 1 89.56 143 SER B CA 1
ATOM 3315 C C . SER B 1 143 ? -2.914 0.667 -1.028 1 89.56 143 SER B C 1
ATOM 3317 O O . SER B 1 143 ? -3.67 1.442 -0.437 1 89.56 143 SER B O 1
ATOM 3319 N N . VAL B 1 144 ? -2.264 -0.245 -0.42 1 93.56 144 VAL B N 1
ATOM 3320 C CA . VAL B 1 144 ? -2.395 -0.342 1.03 1 93.56 144 VAL B CA 1
ATOM 3321 C C . VAL B 1 144 ? -1.528 0.724 1.699 1 93.56 144 VAL B C 1
ATOM 3323 O O . VAL B 1 144 ? -0.407 0.988 1.259 1 93.56 144 VAL B O 1
ATOM 3326 N N . CYS B 1 145 ? -2.082 1.315 2.707 1 95.75 145 CYS B N 1
ATOM 3327 C CA . CYS B 1 145 ? -1.388 2.371 3.438 1 95.75 145 CYS B CA 1
ATOM 3328 C C . CYS B 1 145 ? -0.371 1.783 4.41 1 95.75 145 CYS B C 1
ATOM 3330 O O . CYS B 1 145 ? -0.672 0.827 5.125 1 95.75 145 CYS B O 1
ATOM 3332 N N . ALA B 1 146 ? 0.786 2.367 4.492 1 94.69 146 ALA B N 1
ATOM 3333 C CA . ALA B 1 146 ? 1.848 1.924 5.391 1 94.69 146 ALA B CA 1
ATOM 3334 C C . ALA B 1 146 ? 1.418 2.049 6.848 1 94.69 146 ALA B C 1
ATOM 3336 O O . ALA B 1 146 ? 1.997 1.411 7.73 1 94.69 146 ALA B O 1
ATOM 3337 N N . ASP B 1 147 ? 0.4 2.834 7.102 1 96.81 147 ASP B N 1
ATOM 3338 C CA . ASP B 1 147 ? -0.12 3.004 8.453 1 96.81 147 ASP B CA 1
ATOM 3339 C C . ASP B 1 147 ? -0.49 1.657 9.07 1 96.81 147 ASP B C 1
ATOM 3341 O O . ASP B 1 147 ? -0.399 1.481 10.289 1 96.81 147 ASP B O 1
ATOM 3345 N N . GLU B 1 148 ? -0.895 0.778 8.25 1 94.38 148 GLU B N 1
ATOM 3346 C CA . GLU B 1 148 ? -1.329 -0.529 8.734 1 94.38 148 GLU B CA 1
ATOM 3347 C C . GLU B 1 148 ? -0.191 -1.261 9.445 1 94.38 148 GLU B C 1
ATOM 3349 O O . GLU B 1 148 ? -0.431 -2.07 10.344 1 94.38 148 GLU B O 1
ATOM 3354 N N . MET B 1 149 ? 1.021 -0.9 9.102 1 91.12 149 MET B N 1
ATOM 3355 C CA . MET B 1 149 ? 2.193 -1.564 9.664 1 91.12 149 MET B CA 1
ATOM 3356 C C . MET B 1 149 ? 2.893 -0.666 10.68 1 91.12 149 MET B C 1
ATOM 3358 O O . MET B 1 149 ? 3.418 -1.147 11.68 1 91.12 149 MET B O 1
ATOM 3362 N N . LEU B 1 150 ? 2.838 0.642 10.398 1 94.31 150 LEU B N 1
ATOM 3363 C CA . LEU B 1 150 ? 3.807 1.502 11.07 1 94.31 150 LEU B CA 1
ATOM 3364 C C . LEU B 1 150 ? 3.125 2.373 12.117 1 94.31 150 LEU B C 1
ATOM 3366 O O . LEU B 1 150 ? 3.793 2.955 12.977 1 94.31 150 LEU B O 1
ATOM 3370 N N . LEU B 1 151 ? 1.829 2.514 12.008 1 97.06 151 LEU B N 1
ATOM 3371 C CA . LEU B 1 151 ? 1.121 3.385 12.945 1 97.06 151 LEU B CA 1
ATOM 3372 C C . LEU B 1 151 ? 0.466 2.574 14.055 1 97.06 151 LEU B C 1
ATOM 3374 O O . LEU B 1 151 ? -0.599 1.985 13.852 1 97.06 151 LEU B O 1
ATOM 3378 N N . ASP B 1 152 ? 1.104 2.607 15.234 1 96.38 152 ASP B N 1
ATOM 3379 C CA . ASP B 1 152 ? 0.637 1.885 16.406 1 96.38 152 ASP B CA 1
ATOM 3380 C C . ASP B 1 152 ? -0.354 2.727 17.219 1 96.38 152 ASP B C 1
ATOM 3382 O O . ASP B 1 152 ? -0.048 3.857 17.594 1 96.38 152 ASP B O 1
ATOM 3386 N N . PRO B 1 153 ? -1.535 2.23 17.469 1 97.62 153 PRO B N 1
ATOM 3387 C CA . PRO B 1 153 ? -2.562 3.016 18.156 1 97.62 153 PRO B CA 1
ATOM 3388 C C . PRO B 1 153 ? -2.41 2.992 19.672 1 97.62 153 PRO B C 1
ATOM 3390 O O . PRO B 1 153 ? -3.211 3.6 20.391 1 97.62 153 PRO B O 1
ATOM 3393 N N . ALA B 1 154 ? -1.358 2.383 20.234 1 97.44 154 ALA B N 1
ATOM 3394 C CA . ALA B 1 154 ? -1.216 2.252 21.688 1 97.44 154 ALA B CA 1
ATOM 3395 C C . ALA B 1 154 ? -1.359 3.604 22.375 1 97.44 154 ALA B C 1
ATOM 3397 O O . ALA B 1 154 ? -0.842 4.613 21.891 1 97.44 154 ALA B O 1
ATOM 3398 N N . PRO B 1 155 ? -2.035 3.666 23.5 1 98 155 PRO B N 1
ATOM 3399 C CA . PRO B 1 155 ? -2.576 2.561 24.281 1 98 155 PRO B CA 1
ATOM 3400 C C . PRO B 1 155 ? -3.998 2.18 23.875 1 98 155 PRO B C 1
ATOM 3402 O O . PRO B 1 155 ? -4.629 1.347 24.531 1 98 155 PRO B O 1
ATOM 3405 N N . PHE B 1 156 ? -4.543 2.795 22.891 1 98.44 156 PHE B N 1
ATOM 3406 C CA . PHE B 1 156 ? -5.898 2.494 22.438 1 98.44 156 PHE B CA 1
ATOM 3407 C C . PHE B 1 156 ? -5.957 1.129 21.766 1 98.44 156 PHE B C 1
ATOM 3409 O O . PHE B 1 156 ? -4.961 0.669 21.188 1 98.44 156 PHE B O 1
ATOM 3416 N N . ALA B 1 157 ? -7.07 0.509 21.75 1 97.62 157 ALA B N 1
ATOM 3417 C CA . ALA B 1 157 ? -7.234 -0.827 21.188 1 97.62 157 ALA B CA 1
ATOM 3418 C C . ALA B 1 157 ? -7.121 -0.793 19.656 1 97.62 157 ALA B C 1
ATOM 3420 O O . ALA B 1 157 ? -6.703 -1.775 19.047 1 97.62 157 ALA B O 1
ATOM 3421 N N . SER B 1 158 ? -7.488 0.327 19.016 1 97.75 158 SER B N 1
ATOM 3422 C CA . SER B 1 158 ? -7.465 0.473 17.562 1 97.75 158 SER B CA 1
ATOM 3423 C C . SER B 1 158 ? -7.262 1.929 17.156 1 97.75 158 SER B C 1
ATOM 3425 O O . SER B 1 158 ? -7.363 2.83 18 1 97.75 158 SER B O 1
ATOM 3427 N N . ARG B 1 159 ? -6.934 2.156 15.93 1 98.25 159 ARG B N 1
ATOM 3428 C CA . ARG B 1 159 ? -6.844 3.516 15.406 1 98.25 159 ARG B CA 1
ATOM 3429 C C . ARG B 1 159 ? -8.203 4.207 15.445 1 98.25 159 ARG B C 1
ATOM 3431 O O . ARG B 1 159 ? -8.281 5.418 15.664 1 98.25 159 ARG B O 1
ATOM 3438 N N . GLU B 1 160 ? -9.219 3.441 15.234 1 98.69 160 GLU B N 1
ATOM 3439 C CA . GLU B 1 160 ? -10.578 3.961 15.352 1 98.69 160 GLU B CA 1
ATOM 3440 C C . GLU B 1 160 ? -10.852 4.488 16.75 1 98.69 160 GLU B C 1
ATOM 3442 O O . GLU B 1 160 ? -11.445 5.555 16.922 1 98.69 160 GLU B O 1
ATOM 3447 N N . ASP B 1 161 ? -10.391 3.717 17.75 1 98.75 161 ASP B N 1
ATOM 3448 C CA . ASP B 1 161 ? -10.586 4.137 19.141 1 98.75 161 ASP B CA 1
ATOM 3449 C C . ASP B 1 161 ? -9.781 5.402 19.438 1 98.75 161 ASP B C 1
ATOM 3451 O O . ASP B 1 161 ? -10.258 6.281 20.156 1 98.75 161 ASP B O 1
ATOM 3455 N N . TRP B 1 162 ? -8.602 5.43 18.953 1 98.81 162 TRP B N 1
ATOM 3456 C CA . TRP B 1 162 ? -7.781 6.629 19.125 1 98.81 162 TRP B CA 1
ATOM 3457 C C . TRP B 1 162 ? -8.445 7.836 18.469 1 98.81 162 TRP B C 1
ATOM 3459 O O . TRP B 1 162 ? -8.531 8.906 19.078 1 98.81 162 TRP B O 1
ATOM 3469 N N . CYS B 1 163 ? -8.961 7.672 17.281 1 98.88 163 CYS B N 1
ATOM 3470 C CA . CYS B 1 163 ? -9.672 8.727 16.562 1 98.88 163 CYS B CA 1
ATOM 3471 C C . CYS B 1 163 ? -10.875 9.211 17.359 1 98.88 163 CYS B C 1
ATOM 3473 O O . CYS B 1 163 ? -11.078 10.422 17.5 1 98.88 163 CYS B O 1
ATOM 3475 N N . ALA B 1 164 ? -11.594 8.273 17.875 1 98.88 164 ALA B N 1
ATOM 3476 C CA . ALA B 1 164 ? -12.773 8.625 18.656 1 98.88 164 ALA B CA 1
ATOM 3477 C C . ALA B 1 164 ? -12.383 9.484 19.859 1 98.88 164 ALA B C 1
ATOM 3479 O O . ALA B 1 164 ? -13.062 10.469 20.172 1 98.88 164 ALA B O 1
ATOM 3480 N N . SER B 1 165 ? -11.383 9.062 20.516 1 98.81 165 SER B N 1
ATOM 3481 C CA . SER B 1 165 ? -10.906 9.82 21.672 1 98.81 165 SER B CA 1
ATOM 3482 C C . SER B 1 165 ? -10.492 11.234 21.281 1 98.81 165 SER B C 1
ATOM 3484 O O . SER B 1 165 ? -10.812 12.203 21.969 1 98.81 165 SER B O 1
ATOM 3486 N N . ARG B 1 166 ? -9.82 11.359 20.203 1 98.88 166 ARG B N 1
ATOM 3487 C CA . ARG B 1 166 ? -9.359 12.656 19.719 1 98.88 166 ARG B CA 1
ATOM 3488 C C . ARG B 1 166 ? -10.539 13.539 19.312 1 98.88 166 ARG B C 1
ATOM 3490 O O . ARG B 1 166 ? -10.531 14.742 19.547 1 98.88 166 ARG B O 1
ATOM 3497 N N . LEU B 1 167 ? -11.5 12.914 18.656 1 98.88 167 LEU B N 1
ATOM 3498 C CA . LEU B 1 167 ? -12.703 13.641 18.25 1 98.88 167 LEU B CA 1
ATOM 3499 C C . LEU B 1 167 ? -13.398 14.25 19.469 1 98.88 167 LEU B C 1
ATOM 3501 O O . LEU B 1 167 ? -13.727 15.438 19.469 1 98.88 167 LEU B O 1
ATOM 3505 N N . ASP B 1 168 ? -13.57 13.422 20.453 1 98.69 168 ASP B N 1
ATOM 3506 C CA . ASP B 1 168 ? -14.258 13.875 21.672 1 98.69 168 ASP B CA 1
ATOM 3507 C C . ASP B 1 168 ? -13.508 15.039 22.312 1 98.69 168 ASP B C 1
ATOM 3509 O O . ASP B 1 168 ? -14.102 16.078 22.625 1 98.69 168 ASP B O 1
ATOM 3513 N N . TRP B 1 169 ? -12.258 14.852 22.484 1 98.38 169 TRP B N 1
ATOM 3514 C CA . TRP B 1 169 ? -11.406 15.852 23.125 1 98.38 169 TRP B CA 1
ATOM 3515 C C . TRP B 1 169 ? -11.438 17.172 22.344 1 98.38 169 TRP B C 1
ATOM 3517 O O . TRP B 1 169 ? -11.625 18.234 22.922 1 98.38 169 TRP B O 1
ATOM 3527 N N . THR B 1 170 ? -11.312 17.109 21.078 1 98.75 170 THR B N 1
ATOM 3528 C CA . THR B 1 170 ? -11.219 18.281 20.219 1 98.75 170 THR B CA 1
ATOM 3529 C C . THR B 1 170 ? -12.57 18.984 20.125 1 98.75 170 THR B C 1
ATOM 3531 O O . THR B 1 170 ? -12.633 20.219 20.141 1 98.75 170 THR B O 1
ATOM 3534 N N . GLU B 1 171 ? -13.594 18.219 20 1 98.69 171 GLU B N 1
ATOM 3535 C CA . GLU B 1 171 ? -14.93 18.797 19.906 1 98.69 171 GLU B CA 1
ATOM 3536 C C . GLU B 1 171 ? -15.25 19.656 21.125 1 98.69 171 GLU B C 1
ATOM 3538 O O . GLU B 1 171 ? -15.773 20.766 21 1 98.69 171 GLU B O 1
ATOM 3543 N N . GLN B 1 172 ? -14.969 19.172 22.281 1 98.5 172 GLN B N 1
ATOM 3544 C CA . GLN B 1 172 ? -15.234 19.906 23.516 1 98.5 172 GLN B CA 1
ATOM 3545 C C . GLN B 1 172 ? -14.484 21.234 23.516 1 98.5 172 GLN B C 1
ATOM 3547 O O . GLN B 1 172 ? -15.031 22.266 23.938 1 98.5 172 GLN B O 1
ATOM 3552 N N . ARG B 1 173 ? -13.32 21.219 23.094 1 98.62 173 ARG B N 1
ATOM 3553 C CA . ARG B 1 173 ? -12.508 22.438 23.062 1 98.62 173 ARG B CA 1
ATOM 3554 C C . ARG B 1 173 ? -13.055 23.453 22.078 1 98.62 173 ARG B C 1
ATOM 3556 O O . ARG B 1 173 ? -13.062 24.656 22.344 1 98.62 173 ARG B O 1
ATOM 3563 N N . LEU B 1 174 ? -13.477 22.953 20.953 1 98.75 174 LEU B N 1
ATOM 3564 C CA . LEU B 1 174 ? -14.031 23.844 19.938 1 98.75 174 LEU B CA 1
ATOM 3565 C C . LEU B 1 174 ? -15.359 24.422 20.406 1 98.75 174 LEU B C 1
ATOM 3567 O O . LEU B 1 174 ? -15.664 25.578 20.125 1 98.75 174 LEU B O 1
ATOM 3571 N N . LEU B 1 175 ? -16.141 23.625 21.094 1 98.12 175 LEU B N 1
ATOM 3572 C CA . LEU B 1 175 ? -17.438 24.078 21.609 1 98.12 175 LEU B CA 1
ATOM 3573 C C . LEU B 1 175 ? -17.266 25.172 22.641 1 98.12 175 LEU B C 1
ATOM 3575 O O . LEU B 1 175 ? -18.156 26 22.828 1 98.12 175 LEU B O 1
ATOM 3579 N N . ALA B 1 176 ? -16.156 25.219 23.297 1 98.19 176 ALA B N 1
ATOM 3580 C CA . ALA B 1 176 ? -15.898 26.172 24.375 1 98.19 176 ALA B CA 1
ATOM 3581 C C . ALA B 1 176 ? -15.477 27.531 23.812 1 98.19 176 ALA B C 1
ATOM 3583 O O . ALA B 1 176 ? -15.398 28.516 24.547 1 98.19 176 ALA B O 1
ATOM 3584 N N . LEU B 1 177 ? -15.258 27.625 22.578 1 98 177 LEU B N 1
ATOM 3585 C CA . LEU B 1 177 ? -14.812 28.859 21.953 1 98 177 LEU B CA 1
ATOM 3586 C C . LEU B 1 177 ? -15.93 29.891 21.938 1 98 177 LEU B C 1
ATOM 3588 O O . LEU B 1 177 ? -17.109 29.547 21.953 1 98 177 LEU B O 1
ATOM 3592 N N . ASP B 1 178 ? -15.531 31.219 21.969 1 96.88 178 ASP B N 1
ATOM 3593 C CA . ASP B 1 178 ? -16.469 32.312 21.75 1 96.88 178 ASP B CA 1
ATOM 3594 C C . ASP B 1 178 ? -17.234 32.125 20.438 1 96.88 178 ASP B C 1
ATOM 3596 O O . ASP B 1 178 ? -16.625 32.125 19.359 1 96.88 178 ASP B O 1
ATOM 3600 N N . PRO B 1 179 ? -18.531 31.953 20.469 1 96.06 179 PRO B N 1
ATOM 3601 C CA . PRO B 1 179 ? -19.312 31.656 19.266 1 96.06 179 PRO B CA 1
ATOM 3602 C C . PRO B 1 179 ? -19.344 32.812 18.266 1 96.06 179 PRO B C 1
ATOM 3604 O O . PRO B 1 179 ? -19.797 32.656 17.141 1 96.06 179 PRO B O 1
ATOM 3607 N N . SER B 1 180 ? -18.844 33.906 18.656 1 96.94 180 SER B N 1
ATOM 3608 C CA . SER B 1 180 ? -18.859 35.062 17.766 1 96.94 180 SER B CA 1
ATOM 3609 C C . SER B 1 180 ? -17.609 35.094 16.891 1 96.94 180 SER B C 1
ATOM 3611 O O . SER B 1 180 ? -17.531 35.844 15.914 1 96.94 180 SER B O 1
ATOM 3613 N N . LEU B 1 181 ? -16.672 34.281 17.219 1 97.25 181 LEU B N 1
ATOM 3614 C CA . LEU B 1 181 ? -15.391 34.312 16.516 1 97.25 181 LEU B CA 1
ATOM 3615 C C . LEU B 1 181 ? -15.336 33.219 15.445 1 97.25 181 LEU B C 1
ATOM 3617 O O . LEU B 1 181 ? -15.695 32.062 15.695 1 97.25 181 LEU B O 1
ATOM 3621 N N . PRO B 1 182 ? -14.93 33.594 14.234 1 97.75 182 PRO B N 1
ATOM 3622 C CA . PRO B 1 182 ? -14.633 32.562 13.234 1 97.75 182 PRO B CA 1
ATOM 3623 C C . PRO B 1 182 ? -13.359 31.781 13.539 1 97.75 182 PRO B C 1
ATOM 3625 O O . PRO B 1 182 ? -12.586 32.156 14.414 1 97.75 182 PRO B O 1
ATOM 3628 N N . THR B 1 183 ? -13.203 30.641 12.836 1 98.69 183 THR B N 1
ATOM 3629 C CA . THR B 1 183 ? -12.039 29.812 13.109 1 98.69 183 THR B CA 1
ATOM 3630 C C . THR B 1 183 ? -11.289 29.484 11.82 1 98.69 183 THR B C 1
ATOM 3632 O O . THR B 1 183 ? -11.82 29.672 10.719 1 98.69 183 THR B O 1
ATOM 3635 N N . VAL B 1 184 ? -10.062 29.172 11.883 1 98.75 184 VAL B N 1
ATOM 3636 C CA . VAL B 1 184 ? -9.297 28.359 10.938 1 98.75 184 VAL B CA 1
ATOM 3637 C C . VAL B 1 184 ? -9.031 26.984 11.531 1 98.75 184 VAL B C 1
ATOM 3639 O O . VAL B 1 184 ? -8.359 26.859 12.562 1 98.75 184 VAL B O 1
ATOM 3642 N N . LEU B 1 185 ? -9.648 25.969 10.969 1 98.94 185 LEU B N 1
ATOM 3643 C CA . LEU B 1 185 ? -9.422 24.609 11.43 1 98.94 185 LEU B CA 1
ATOM 3644 C C . LEU B 1 185 ? -8.258 23.969 10.688 1 98.94 185 LEU B C 1
ATOM 3646 O O . LEU B 1 185 ? -8.227 23.953 9.453 1 98.94 185 LEU B O 1
ATOM 3650 N N . ILE B 1 186 ? -7.273 23.484 11.406 1 98.94 186 ILE B N 1
ATOM 3651 C CA . ILE B 1 186 ? -6.086 22.875 10.82 1 98.94 186 ILE B CA 1
ATOM 3652 C C . ILE B 1 186 ? -6.016 21.406 11.211 1 98.94 186 ILE B C 1
ATOM 3654 O O . ILE B 1 186 ? -5.941 21.062 12.398 1 98.94 186 ILE B O 1
ATOM 3658 N N . ASN B 1 187 ? -6.074 20.531 10.312 1 98.94 187 ASN B N 1
ATOM 3659 C CA . ASN B 1 187 ? -5.934 19.078 10.5 1 98.94 187 ASN B CA 1
ATOM 3660 C C . ASN B 1 187 ? -5.227 18.422 9.32 1 98.94 187 ASN B C 1
ATOM 3662 O O . ASN B 1 187 ? -5.551 18.703 8.164 1 98.94 187 ASN B O 1
ATOM 3666 N N . HIS B 1 188 ? -4.27 17.609 9.641 1 98.88 188 HIS B N 1
ATOM 3667 C CA . HIS B 1 188 ? -3.51 16.984 8.555 1 98.88 188 HIS B CA 1
ATOM 3668 C C . HIS B 1 188 ? -4.426 16.234 7.602 1 98.88 188 HIS B C 1
ATOM 3670 O O . HIS B 1 188 ? -4.309 16.359 6.383 1 98.88 188 HIS B O 1
ATOM 3676 N N . PHE B 1 189 ? -5.301 15.484 8.156 1 98.69 189 PHE B N 1
ATOM 3677 C CA . PHE B 1 189 ? -6.258 14.703 7.383 1 98.69 189 PHE B CA 1
ATOM 3678 C C . PHE B 1 189 ? -7.445 15.562 6.965 1 98.69 189 PHE B C 1
ATOM 3680 O O . PHE B 1 189 ? -7.938 16.375 7.75 1 98.69 189 PHE B O 1
ATOM 3687 N N . PRO B 1 190 ? -7.902 15.406 5.754 1 98.5 190 PRO B N 1
ATOM 3688 C CA . PRO B 1 190 ? -9.086 16.156 5.332 1 98.5 190 PRO B CA 1
ATOM 3689 C C . PRO B 1 190 ? -10.281 15.953 6.262 1 98.5 190 PRO B C 1
ATOM 3691 O O . PRO B 1 190 ? -10.469 14.859 6.801 1 98.5 190 PRO B O 1
ATOM 3694 N N . LEU B 1 191 ? -11.125 16.969 6.352 1 98.69 191 LEU B N 1
ATOM 3695 C CA . LEU B 1 191 ? -12.266 16.875 7.25 1 98.69 191 LEU B CA 1
ATOM 3696 C C . LEU B 1 191 ? -13.492 16.328 6.527 1 98.69 191 LEU B C 1
ATOM 3698 O O . LEU B 1 191 ? -14.484 15.969 7.16 1 98.69 191 LEU B O 1
ATOM 3702 N N . ARG B 1 192 ? -13.328 16.281 5.184 1 98.44 192 ARG B N 1
ATOM 3703 C CA . ARG B 1 192 ? -14.469 15.828 4.398 1 98.44 192 ARG B CA 1
ATOM 3704 C C . ARG B 1 192 ? -14.047 14.812 3.344 1 98.44 192 ARG B C 1
ATOM 3706 O O . ARG B 1 192 ? -13.008 14.977 2.699 1 98.44 192 ARG B O 1
ATOM 3713 N N . ASP B 1 193 ? -14.93 13.828 3.131 1 97.75 193 ASP B N 1
ATOM 3714 C CA . ASP B 1 193 ? -14.578 12.766 2.191 1 97.75 193 ASP B CA 1
ATOM 3715 C C . ASP B 1 193 ? -14.836 13.203 0.75 1 97.75 193 ASP B C 1
ATOM 3717 O O . ASP B 1 193 ? -14.164 12.742 -0.174 1 97.75 193 ASP B O 1
ATOM 3721 N N . ASP B 1 194 ? -15.773 14.133 0.521 1 97.19 194 ASP B N 1
ATOM 3722 C CA . ASP B 1 194 ? -16.125 14.531 -0.839 1 97.19 194 ASP B CA 1
ATOM 3723 C C . ASP B 1 194 ? -15.039 15.422 -1.445 1 97.19 194 ASP B C 1
ATOM 3725 O O . ASP B 1 194 ? -15.094 15.758 -2.633 1 97.19 194 ASP B O 1
ATOM 3729 N N . LEU B 1 195 ? -14.055 15.805 -0.688 1 96 195 LEU B N 1
ATOM 3730 C CA . LEU B 1 195 ? -12.992 16.672 -1.182 1 96 195 LEU B CA 1
ATOM 3731 C C . LEU B 1 195 ? -11.727 15.875 -1.473 1 96 195 LEU B C 1
ATOM 3733 O O . LEU B 1 195 ? -10.711 16.438 -1.877 1 96 195 LEU B O 1
ATOM 3737 N N . ILE B 1 196 ? -11.758 14.617 -1.234 1 96.44 196 ILE B N 1
ATOM 3738 C CA . ILE B 1 196 ? -10.602 13.766 -1.511 1 96.44 196 ILE B CA 1
ATOM 3739 C C . ILE B 1 196 ? -10.461 13.562 -3.018 1 96.44 196 ILE B C 1
ATOM 3741 O O . ILE B 1 196 ? -11.375 13.062 -3.674 1 96.44 196 ILE B O 1
ATOM 3745 N N . HIS B 1 197 ? -9.367 14 -3.525 1 93.31 197 HIS B N 1
ATOM 3746 C CA . HIS B 1 197 ? -9.031 13.82 -4.934 1 93.31 197 HIS B CA 1
ATOM 3747 C C . HIS B 1 197 ? -7.648 13.203 -5.098 1 93.31 197 HIS B C 1
ATOM 3749 O O . HIS B 1 197 ? -6.641 13.914 -5.145 1 93.31 197 HIS B O 1
ATOM 3755 N N . ILE B 1 198 ? -7.598 11.922 -5.273 1 92.69 198 ILE B N 1
ATOM 3756 C CA . ILE B 1 198 ? -6.359 11.172 -5.434 1 92.69 198 ILE B CA 1
ATOM 3757 C C . ILE B 1 198 ? -6.504 10.172 -6.574 1 92.69 198 ILE B C 1
ATOM 3759 O O . ILE B 1 198 ? -6.5 8.961 -6.348 1 92.69 198 ILE B O 1
ATOM 3763 N N . PRO B 1 199 ? -6.492 10.648 -7.75 1 88.5 199 PRO B N 1
ATOM 3764 C CA . PRO B 1 199 ? -6.824 9.812 -8.906 1 88.5 199 PRO B CA 1
ATOM 3765 C C . PRO B 1 199 ? -5.844 8.656 -9.094 1 88.5 199 PRO B C 1
ATOM 3767 O O . PRO B 1 199 ? -6.207 7.625 -9.664 1 88.5 199 PRO B O 1
ATOM 3770 N N . ARG B 1 200 ? -4.656 8.703 -8.602 1 86.44 200 ARG B N 1
ATOM 3771 C CA . ARG B 1 200 ? -3.656 7.664 -8.82 1 86.44 200 ARG B CA 1
ATOM 3772 C C . ARG B 1 200 ? -3.77 6.562 -7.773 1 86.44 200 ARG B C 1
ATOM 3774 O O . ARG B 1 200 ? -3.189 5.484 -7.93 1 86.44 200 ARG B O 1
ATOM 3781 N N . ALA B 1 201 ? -4.473 6.824 -6.762 1 90.06 201 ALA B N 1
ATOM 3782 C CA . ALA B 1 201 ? -4.668 5.852 -5.691 1 90.06 201 ALA B CA 1
ATOM 3783 C C . ALA B 1 201 ? -6.062 5.977 -5.09 1 90.06 201 ALA B C 1
ATOM 3785 O O . ALA B 1 201 ? -6.207 6.23 -3.891 1 90.06 201 ALA B O 1
ATOM 3786 N N . PRO B 1 202 ? -7.043 5.656 -5.871 1 90.62 202 PRO B N 1
ATOM 3787 C CA . PRO B 1 202 ? -8.422 5.941 -5.457 1 90.62 202 PRO B CA 1
ATOM 3788 C C . PRO B 1 202 ? -8.875 5.082 -4.277 1 90.62 202 PRO B C 1
ATOM 3790 O O . PRO B 1 202 ? -9.836 5.43 -3.596 1 90.62 202 PRO B O 1
ATOM 3793 N N . ARG B 1 203 ? -8.227 3.963 -4.062 1 93.44 203 ARG B N 1
ATOM 3794 C CA . ARG B 1 203 ? -8.672 3.084 -2.986 1 93.44 203 ARG B CA 1
ATOM 3795 C C . ARG B 1 203 ? -7.965 3.41 -1.678 1 93.44 203 ARG B C 1
ATOM 3797 O O . ARG B 1 203 ? -8.109 2.691 -0.688 1 93.44 203 ARG B O 1
ATOM 3804 N N . PHE B 1 204 ? -7.332 4.562 -1.614 1 96.12 204 PHE B N 1
ATOM 3805 C CA . PHE B 1 204 ? -6.578 4.984 -0.438 1 96.12 204 PHE B CA 1
ATOM 3806 C C . PHE B 1 204 ? -7.477 5.734 0.54 1 96.12 204 PHE B C 1
ATOM 3808 O O . PHE B 1 204 ? -7.086 5.984 1.682 1 96.12 204 PHE B O 1
ATOM 3815 N N . THR B 1 205 ? -8.695 5.996 0.333 1 97.38 205 THR B N 1
ATOM 3816 C CA . THR B 1 205 ? -9.578 6.934 1.015 1 97.38 205 THR B CA 1
ATOM 3817 C C . THR B 1 205 ? -9.844 6.484 2.449 1 97.38 205 THR B C 1
ATOM 3819 O O . THR B 1 205 ? -9.977 7.316 3.35 1 97.38 205 THR B O 1
ATOM 3822 N N . PRO B 1 206 ? -9.844 5.16 2.697 1 98 206 PRO B N 1
ATOM 3823 C CA . PRO B 1 206 ? -10.148 4.75 4.07 1 98 206 PRO B CA 1
ATOM 3824 C C . PRO B 1 206 ? -9.18 5.344 5.09 1 98 206 PRO B C 1
ATOM 3826 O O . PRO B 1 206 ? -9.531 5.496 6.266 1 98 206 PRO B O 1
ATOM 3829 N N . TRP B 1 207 ? -8.023 5.645 4.723 1 98.12 207 TRP B N 1
ATOM 3830 C CA . TRP B 1 207 ? -7 6.125 5.648 1 98.12 207 TRP B CA 1
ATOM 3831 C C . TRP B 1 207 ? -6.895 7.645 5.602 1 98.12 207 TRP B C 1
ATOM 3833 O O . TRP B 1 207 ? -5.891 8.219 6.035 1 98.12 207 TRP B O 1
ATOM 3843 N N . CYS B 1 208 ? -7.941 8.375 5.129 1 98.31 208 CYS B N 1
ATOM 3844 C CA . CYS B 1 208 ? -7.785 9.797 4.844 1 98.31 208 CYS B CA 1
ATOM 3845 C C . CYS B 1 208 ? -8.555 10.641 5.848 1 98.31 208 CYS B C 1
ATOM 3847 O O . CYS B 1 208 ? -8.461 11.867 5.836 1 98.31 208 CYS B O 1
ATOM 3849 N N . GLY B 1 209 ? -9.367 10.047 6.691 1 98.62 209 GLY B N 1
ATOM 3850 C CA . GLY B 1 209 ? -10.094 10.867 7.648 1 98.62 209 GLY B CA 1
ATOM 3851 C C . GLY B 1 209 ? -11.289 10.156 8.25 1 98.62 209 GLY B C 1
ATOM 3852 O O . GLY B 1 209 ? -11.312 8.93 8.336 1 98.62 209 GLY B O 1
ATOM 3853 N N . THR B 1 210 ? -12.219 10.898 8.805 1 98.81 210 THR B N 1
ATOM 3854 C CA . THR B 1 210 ? -13.422 10.383 9.445 1 98.81 210 THR B CA 1
ATOM 3855 C C . THR B 1 210 ? -14.656 11.164 8.992 1 98.81 210 THR B C 1
ATOM 3857 O O . THR B 1 210 ? -14.594 12.383 8.828 1 98.81 210 THR B O 1
ATOM 3860 N N . LYS B 1 211 ? -15.727 10.492 8.805 1 98.56 211 LYS B N 1
ATOM 3861 C CA . LYS B 1 211 ? -16.984 11.117 8.391 1 98.56 211 LYS B CA 1
ATOM 3862 C C . LYS B 1 211 ? -17.578 11.961 9.516 1 98.56 211 LYS B C 1
ATOM 3864 O O . LYS B 1 211 ? -18.453 12.797 9.281 1 98.56 211 LYS B O 1
ATOM 3869 N N . ALA B 1 212 ? -17.047 11.766 10.734 1 98.69 212 ALA B N 1
ATOM 3870 C CA . ALA B 1 212 ? -17.547 12.469 11.906 1 98.69 212 ALA B CA 1
ATOM 3871 C C . ALA B 1 212 ? -17.312 13.977 11.789 1 98.69 212 ALA B C 1
ATOM 3873 O O . ALA B 1 212 ? -17.938 14.766 12.5 1 98.69 212 ALA B O 1
ATOM 3874 N N . THR B 1 213 ? -16.469 14.422 10.883 1 98.81 213 THR B N 1
ATOM 3875 C CA . THR B 1 213 ? -16.094 15.828 10.852 1 98.81 213 THR B CA 1
ATOM 3876 C C . THR B 1 213 ? -16.734 16.531 9.656 1 98.81 213 THR B C 1
ATOM 3878 O O . THR B 1 213 ? -16.422 17.672 9.352 1 98.81 213 THR B O 1
ATOM 3881 N N . ASP B 1 214 ? -17.641 15.914 9 1 98.56 214 ASP B N 1
ATOM 3882 C CA . ASP B 1 214 ? -18.203 16.391 7.742 1 98.56 214 ASP B CA 1
ATOM 3883 C C . ASP B 1 214 ? -18.734 17.812 7.887 1 98.56 214 ASP B C 1
ATOM 3885 O O . ASP B 1 214 ? -18.609 18.625 6.965 1 98.56 214 ASP B O 1
ATOM 3889 N N . ASP B 1 215 ? -19.312 18.125 8.984 1 98.5 215 ASP B N 1
ATOM 3890 C CA . ASP B 1 215 ? -19.969 19.422 9.125 1 98.5 215 ASP B CA 1
ATOM 3891 C C . ASP B 1 215 ? -19.172 20.344 10.062 1 98.5 215 ASP B C 1
ATOM 3893 O O . ASP B 1 215 ? -19.656 21.391 10.469 1 98.5 215 ASP B O 1
ATOM 3897 N N . TRP B 1 216 ? -17.969 19.938 10.453 1 98.88 216 TRP B N 1
ATOM 3898 C CA . TRP B 1 216 ? -17.234 20.703 11.461 1 98.88 216 TRP B CA 1
ATOM 3899 C C . TRP B 1 216 ? -16.953 22.109 10.977 1 98.88 216 TRP B C 1
ATOM 3901 O O . TRP B 1 216 ? -16.906 23.047 11.773 1 98.88 216 TRP B O 1
ATOM 3911 N N . HIS B 1 217 ? -16.781 22.297 9.664 1 98.75 217 HIS B N 1
ATOM 3912 C CA . HIS B 1 217 ? -16.547 23.641 9.164 1 98.75 217 HIS B CA 1
ATOM 3913 C C . HIS B 1 217 ? -17.734 24.547 9.43 1 98.75 217 HIS B C 1
ATOM 3915 O O . HIS B 1 217 ? -17.562 25.719 9.758 1 98.75 217 HIS B O 1
ATOM 3921 N N . ARG B 1 218 ? -18.938 24 9.312 1 98.31 218 ARG B N 1
ATOM 3922 C CA . ARG B 1 218 ? -20.141 24.781 9.602 1 98.31 218 ARG B CA 1
ATOM 3923 C C . ARG B 1 218 ? -20.344 24.938 11.109 1 98.31 218 ARG B C 1
ATOM 3925 O O . ARG B 1 218 ? -20.578 26.031 11.594 1 98.31 218 ARG B O 1
ATOM 3932 N N . ARG B 1 219 ? -20.188 23.859 11.836 1 98.38 219 ARG B N 1
ATOM 3933 C CA . ARG B 1 219 ? -20.469 23.828 13.266 1 98.38 219 ARG B CA 1
ATOM 3934 C C . ARG B 1 219 ? -19.547 24.766 14.031 1 98.38 219 ARG B C 1
ATOM 3936 O O . ARG B 1 219 ? -19.938 25.375 15.023 1 98.38 219 ARG B O 1
ATOM 3943 N N . PHE B 1 220 ? -18.359 24.891 13.5 1 98.75 220 PHE B N 1
ATOM 3944 C CA . PHE B 1 220 ? -17.375 25.656 14.266 1 98.75 220 PHE B CA 1
ATOM 3945 C C . PHE B 1 220 ? -16.922 26.891 13.484 1 98.75 220 PHE B C 1
ATOM 3947 O O . PHE B 1 220 ? -15.82 27.391 13.711 1 98.75 220 PHE B O 1
ATOM 3954 N N . ARG B 1 221 ? -17.719 27.312 12.492 1 98.25 221 ARG B N 1
ATOM 3955 C CA . ARG B 1 221 ? -17.656 28.609 11.828 1 98.25 221 ARG B CA 1
ATOM 3956 C C . ARG B 1 221 ? -16.281 28.812 11.188 1 98.25 221 ARG B C 1
ATOM 3958 O O . ARG B 1 221 ? -15.656 29.859 11.375 1 98.25 221 ARG B O 1
ATOM 3965 N N . ALA B 1 222 ? -15.82 27.812 10.523 1 98.56 222 ALA B N 1
ATOM 3966 C CA . ALA B 1 222 ? -14.508 27.906 9.883 1 98.56 222 ALA B CA 1
ATOM 3967 C C . ALA B 1 222 ? -14.555 28.828 8.664 1 98.56 222 ALA B C 1
ATOM 3969 O O . ALA B 1 222 ? -15.43 28.688 7.809 1 98.56 222 ALA B O 1
ATOM 3970 N N . ARG B 1 223 ? -13.648 29.766 8.617 1 97.44 223 ARG B N 1
ATOM 3971 C CA . ARG B 1 223 ? -13.398 30.516 7.387 1 97.44 223 ARG B CA 1
ATOM 3972 C C . ARG B 1 223 ? -12.555 29.703 6.414 1 97.44 223 ARG B C 1
ATOM 3974 O O . ARG B 1 223 ? -12.773 29.75 5.199 1 97.44 223 ARG B O 1
ATOM 3981 N N . VAL B 1 224 ? -11.633 29.047 6.945 1 98.44 224 VAL B N 1
ATOM 3982 C CA . VAL B 1 224 ? -10.734 28.219 6.156 1 98.44 224 VAL B CA 1
ATOM 3983 C C . VAL B 1 224 ? -10.445 26.906 6.898 1 98.44 224 VAL B C 1
ATOM 3985 O O . VAL B 1 224 ? -10.305 26.906 8.125 1 98.44 224 VAL B O 1
ATOM 3988 N N . VAL B 1 225 ? -10.422 25.859 6.215 1 98.81 225 VAL B N 1
ATOM 3989 C CA . VAL B 1 225 ? -9.898 24.578 6.684 1 98.81 225 VAL B CA 1
ATOM 3990 C C . VAL B 1 225 ? -8.602 24.25 5.949 1 98.81 225 VAL B C 1
ATOM 3992 O O . VAL B 1 225 ? -8.531 24.344 4.723 1 98.81 225 VAL B O 1
ATOM 3995 N N . VAL B 1 226 ? -7.562 23.953 6.688 1 98.81 226 VAL B N 1
ATOM 3996 C CA . VAL B 1 226 ? -6.254 23.641 6.121 1 98.81 226 VAL B CA 1
ATOM 3997 C C . VAL B 1 226 ? -5.918 22.172 6.375 1 98.81 226 VAL B C 1
ATOM 3999 O O . VAL B 1 226 ? -6.031 21.688 7.504 1 98.81 226 VAL B O 1
ATOM 4002 N N . SER B 1 227 ? -5.57 21.438 5.332 1 98.81 227 SER B N 1
ATOM 4003 C CA . SER B 1 227 ? -5.184 20.047 5.453 1 98.81 227 SER B CA 1
ATOM 4004 C C . SER B 1 227 ? -4.008 19.719 4.539 1 98.81 227 SER B C 1
ATOM 4006 O O . SER B 1 227 ? -3.494 20.594 3.84 1 98.81 227 SER B O 1
ATOM 4008 N N . GLY B 1 228 ? -3.455 18.516 4.609 1 98.44 228 GLY B N 1
ATOM 4009 C CA . GLY B 1 228 ? -2.473 17.891 3.73 1 98.44 228 GLY B CA 1
ATOM 4010 C C . GLY B 1 228 ? -2.785 16.438 3.408 1 98.44 228 GLY B C 1
ATOM 4011 O O . GLY B 1 228 ? -3.91 16.125 3.021 1 98.44 228 GLY B O 1
ATOM 4012 N N . HIS B 1 229 ? -1.864 15.578 3.391 1 97.81 229 HIS B N 1
ATOM 4013 C CA . HIS B 1 229 ? -2.012 14.125 3.387 1 97.81 229 HIS B CA 1
ATOM 4014 C C . HIS B 1 229 ? -2.17 13.594 1.966 1 97.81 229 HIS B C 1
ATOM 4016 O O . HIS B 1 229 ? -1.638 12.531 1.635 1 97.81 229 HIS B O 1
ATOM 4022 N N . LEU B 1 230 ? -2.805 14.375 1.083 1 96.81 230 LEU B N 1
ATOM 4023 C CA . LEU B 1 230 ? -3.232 13.836 -0.204 1 96.81 230 LEU B CA 1
ATOM 4024 C C . LEU B 1 230 ? -2.182 14.094 -1.278 1 96.81 230 LEU B C 1
ATOM 4026 O O . LEU B 1 230 ? -2.168 13.43 -2.314 1 96.81 230 LEU B O 1
ATOM 4030 N N . HIS B 1 231 ? -1.352 15.047 -1.146 1 96.19 231 HIS B N 1
ATOM 4031 C CA . HIS B 1 231 ? -0.31 15.438 -2.088 1 96.19 231 HIS B CA 1
ATOM 4032 C C . HIS B 1 231 ? -0.91 15.938 -3.398 1 96.19 231 HIS B C 1
ATOM 4034 O O . HIS B 1 231 ? -0.333 15.734 -4.469 1 96.19 231 HIS B O 1
ATOM 4040 N N . VAL B 1 232 ? -2.074 16.438 -3.365 1 94.88 232 VAL B N 1
ATOM 4041 C CA . VAL B 1 232 ? -2.736 17.109 -4.473 1 94.88 232 VAL B CA 1
ATOM 4042 C C . VAL B 1 232 ? -3.217 18.5 -4.023 1 94.88 232 VAL B C 1
ATOM 4044 O O . VAL B 1 232 ? -4.332 18.641 -3.514 1 94.88 232 VAL B O 1
ATOM 4047 N N . ARG B 1 233 ? -2.408 19.438 -4.227 1 94.94 233 ARG B N 1
ATOM 4048 C CA . ARG B 1 233 ? -2.736 20.797 -3.812 1 94.94 233 ARG B CA 1
ATOM 4049 C C . ARG B 1 233 ? -3.996 21.281 -4.512 1 94.94 233 ARG B C 1
ATOM 4051 O O . ARG B 1 233 ? -4.125 21.156 -5.734 1 94.94 233 ARG B O 1
ATOM 4058 N N . ARG B 1 234 ? -4.902 21.734 -3.695 1 95 234 ARG B N 1
ATOM 4059 C CA . ARG B 1 234 ? -6.18 22.172 -4.238 1 95 234 ARG B CA 1
ATOM 4060 C C . ARG B 1 234 ? -6.863 23.156 -3.291 1 95 234 ARG B C 1
ATOM 4062 O O . ARG B 1 234 ? -6.57 23.188 -2.094 1 95 234 ARG B O 1
ATOM 4069 N N . THR B 1 235 ? -7.656 24.031 -3.871 1 96.75 235 THR B N 1
ATOM 4070 C CA . THR B 1 235 ? -8.578 24.891 -3.145 1 96.75 235 THR B CA 1
ATOM 4071 C C . THR B 1 235 ? -10.023 24.562 -3.504 1 96.75 235 THR B C 1
ATOM 4073 O O . THR B 1 235 ? -10.391 24.531 -4.684 1 96.75 235 THR B O 1
ATOM 4076 N N . ASP B 1 236 ? -10.758 24.25 -2.514 1 96.69 236 ASP B N 1
ATOM 4077 C CA . ASP B 1 236 ? -12.18 23.984 -2.684 1 96.69 236 ASP B CA 1
ATOM 4078 C C . ASP B 1 236 ? -13.023 24.891 -1.795 1 96.69 236 ASP B C 1
ATOM 4080 O O . ASP B 1 236 ? -12.5 25.531 -0.887 1 96.69 236 ASP B O 1
ATOM 4084 N N . TRP B 1 237 ? -14.305 24.984 -2.166 1 96.44 237 TRP B N 1
ATOM 4085 C CA . TRP B 1 237 ? -15.242 25.766 -1.362 1 96.44 237 TRP B CA 1
ATOM 4086 C C . TRP B 1 237 ? -16.484 24.938 -1.029 1 96.44 237 TRP B C 1
ATOM 4088 O O . TRP B 1 237 ? -17.016 24.234 -1.89 1 96.44 237 TRP B O 1
ATOM 4098 N N . ARG B 1 238 ? -16.781 24.906 0.241 1 96.75 238 ARG B N 1
ATOM 4099 C CA . ARG B 1 238 ? -18.031 24.328 0.728 1 96.75 238 ARG B CA 1
ATOM 4100 C C . ARG B 1 238 ? -18.703 25.25 1.749 1 96.75 238 ARG B C 1
ATOM 4102 O O . ARG B 1 238 ? -18.047 25.703 2.691 1 96.75 238 ARG B O 1
ATOM 4109 N N . ASP B 1 239 ? -19.953 25.609 1.546 1 96.56 239 ASP B N 1
ATOM 4110 C CA . ASP B 1 239 ? -20.734 26.391 2.496 1 96.56 239 ASP B CA 1
ATOM 4111 C C . ASP B 1 239 ? -20.047 27.703 2.846 1 96.56 239 ASP B C 1
ATOM 4113 O O . ASP B 1 239 ? -20.016 28.109 4.012 1 96.56 239 ASP B O 1
ATOM 4117 N N . GLY B 1 240 ? -19.391 28.266 1.889 1 95.06 240 GLY B N 1
ATOM 4118 C CA . GLY B 1 240 ? -18.703 29.531 2.102 1 95.06 240 GLY B CA 1
ATOM 4119 C C . GLY B 1 240 ? -17.359 29.391 2.797 1 95.06 240 GLY B C 1
ATOM 4120 O O . GLY B 1 240 ? -16.656 30.375 3.033 1 95.06 240 GLY B O 1
ATOM 4121 N N . CYS B 1 241 ? -17.047 28.203 3.162 1 97.31 241 CYS B N 1
ATOM 4122 C CA . CYS B 1 241 ? -15.773 27.906 3.795 1 97.31 241 CYS B CA 1
ATOM 4123 C C . CYS B 1 241 ? -14.742 27.469 2.764 1 97.31 241 CYS B C 1
ATOM 4125 O O . CYS B 1 241 ? -15.031 26.641 1.906 1 97.31 241 CYS B O 1
ATOM 4127 N N . ARG B 1 242 ? -13.562 28.047 2.838 1 97.88 242 ARG B N 1
ATOM 4128 C CA . ARG B 1 242 ? -12.461 27.672 1.963 1 97.88 242 ARG B CA 1
ATOM 4129 C C . ARG B 1 242 ? -11.711 26.469 2.518 1 97.88 242 ARG B C 1
ATOM 4131 O O . ARG B 1 242 ? -11.406 26.422 3.713 1 97.88 242 ARG B O 1
ATOM 4138 N N . PHE B 1 243 ? -11.477 25.438 1.712 1 98.25 243 PHE B N 1
ATOM 4139 C CA . PHE B 1 243 ? -10.68 24.266 2.062 1 98.25 243 PHE B CA 1
ATOM 4140 C C . PHE B 1 243 ? -9.359 24.266 1.291 1 98.25 243 PHE B C 1
ATOM 4142 O O . PHE B 1 243 ? -9.359 24.297 0.059 1 98.25 243 PHE B O 1
ATOM 4149 N N . GLU B 1 244 ? -8.273 24.234 2 1 98.31 244 GLU B N 1
ATOM 4150 C CA . GLU B 1 244 ? -6.953 24.297 1.381 1 98.31 244 GLU B CA 1
ATOM 4151 C C . GLU B 1 244 ? -6.172 23 1.622 1 98.31 244 GLU B C 1
ATOM 4153 O O . GLU B 1 244 ? -5.969 22.609 2.77 1 98.31 244 GLU B O 1
ATOM 4158 N N . GLU B 1 245 ? -5.824 22.328 0.59 1 98.44 245 GLU B N 1
ATOM 4159 C CA . GLU B 1 245 ? -4.82 21.266 0.647 1 98.44 245 GLU B CA 1
ATOM 4160 C C . GLU B 1 245 ? -3.428 21.812 0.331 1 98.44 245 GLU B C 1
ATOM 4162 O O . GLU B 1 245 ? -3.168 22.25 -0.791 1 98.44 245 GLU B O 1
ATOM 4167 N N . VAL B 1 246 ? -2.494 21.688 1.285 1 98.5 246 VAL B N 1
ATOM 4168 C CA . VAL B 1 246 ? -1.323 22.547 1.171 1 98.5 246 VAL B CA 1
ATOM 4169 C C . VAL B 1 246 ? -0.056 21.703 1.133 1 98.5 246 VAL B C 1
ATOM 4171 O O . VAL B 1 246 ? 1.021 22.156 1.52 1 98.5 246 VAL B O 1
ATOM 4174 N N . SER B 1 247 ? -0.102 20.484 0.644 1 98.31 247 SER B N 1
ATOM 4175 C CA . SER B 1 247 ? 1.025 19.562 0.629 1 98.31 247 SER B CA 1
ATOM 4176 C C . SER B 1 247 ? 2.098 20.016 -0.356 1 98.31 247 SER B C 1
ATOM 4178 O O . SER B 1 247 ? 1.789 20.406 -1.482 1 98.31 247 SER B O 1
ATOM 4180 N N . LEU B 1 248 ? 3.322 19.969 0.127 1 98.06 248 LEU B N 1
ATOM 4181 C CA . LEU B 1 248 ? 4.449 20.062 -0.793 1 98.06 248 LEU B CA 1
ATOM 4182 C C . LEU B 1 248 ? 4.637 18.75 -1.555 1 98.06 248 LEU B C 1
ATOM 4184 O O . LEU B 1 248 ? 4.574 18.734 -2.787 1 98.06 248 LEU B O 1
ATOM 4188 N N . GLY B 1 249 ? 4.855 17.703 -0.708 1 96.31 249 GLY B N 1
ATOM 4189 C CA . GLY B 1 249 ? 5.012 16.391 -1.299 1 96.31 249 GLY B CA 1
ATOM 4190 C C . GLY B 1 249 ? 6.457 15.938 -1.381 1 96.31 249 GLY B C 1
ATOM 4191 O O . GLY B 1 249 ? 7.355 16.625 -0.882 1 96.31 249 GLY B O 1
ATOM 4192 N N . HIS B 1 250 ? 6.707 14.797 -1.945 1 93.81 250 HIS B N 1
ATOM 4193 C CA . HIS B 1 250 ? 8.047 14.266 -2.186 1 93.81 250 HIS B CA 1
ATOM 4194 C C . HIS B 1 250 ? 8.742 15.016 -3.322 1 93.81 250 HIS B C 1
ATOM 4196 O O . HIS B 1 250 ? 8.086 15.703 -4.109 1 93.81 250 HIS B O 1
ATOM 4202 N N . PRO B 1 251 ? 10.039 14.828 -3.389 1 92.31 251 PRO B N 1
ATOM 4203 C CA . PRO B 1 251 ? 10.812 15.648 -4.324 1 92.31 251 PRO B CA 1
ATOM 4204 C C . PRO B 1 251 ? 10.273 15.578 -5.754 1 92.31 251 PRO B C 1
ATOM 4206 O O . PRO B 1 251 ? 10.258 16.578 -6.465 1 92.31 251 PRO B O 1
ATOM 4209 N N . ARG B 1 252 ? 9.711 14.453 -6.199 1 90.12 252 ARG B N 1
ATOM 4210 C CA . ARG B 1 252 ? 9.258 14.305 -7.578 1 90.12 252 ARG B CA 1
ATOM 4211 C C . ARG B 1 252 ? 7.895 14.961 -7.781 1 90.12 252 ARG B C 1
ATOM 4213 O O . ARG B 1 252 ? 7.426 15.094 -8.914 1 90.12 252 ARG B O 1
ATOM 4220 N N . GLN B 1 253 ? 7.336 15.477 -6.719 1 93.56 253 GLN B N 1
ATOM 4221 C CA . GLN B 1 253 ? 5.949 15.93 -6.777 1 93.56 253 GLN B CA 1
ATOM 4222 C C . GLN B 1 253 ? 5.867 17.453 -6.785 1 93.56 253 GLN B C 1
ATOM 4224 O O . GLN B 1 253 ? 4.777 18.016 -6.734 1 93.56 253 GLN B O 1
ATOM 4229 N N . TRP B 1 254 ? 6.98 18.156 -6.773 1 95.62 254 TRP B N 1
ATOM 4230 C CA . TRP B 1 254 ? 6.969 19.609 -6.836 1 95.62 254 TRP B CA 1
ATOM 4231 C C . TRP B 1 254 ? 8.188 20.141 -7.594 1 95.62 254 TRP B C 1
ATOM 4233 O O . TRP B 1 254 ? 9.125 19.391 -7.859 1 95.62 254 TRP B O 1
ATOM 4243 N N . ASN B 1 255 ? 8.188 21.375 -8.047 1 96.5 255 ASN B N 1
ATOM 4244 C CA . ASN B 1 255 ? 9.242 22 -8.836 1 96.5 255 ASN B CA 1
ATOM 4245 C C . ASN B 1 255 ? 10.281 22.672 -7.945 1 96.5 255 ASN B C 1
ATOM 4247 O O . ASN B 1 255 ? 10.07 23.797 -7.465 1 96.5 255 ASN B O 1
ATOM 4251 N N . HIS B 1 256 ? 11.414 22.109 -7.887 1 94.94 256 HIS B N 1
ATOM 4252 C CA . HIS B 1 256 ? 12.469 22.578 -6.988 1 94.94 256 HIS B CA 1
ATOM 4253 C C . HIS B 1 256 ? 13 23.938 -7.406 1 94.94 256 HIS B C 1
ATOM 4255 O O . HIS B 1 256 ? 13.461 24.719 -6.566 1 94.94 256 HIS B O 1
ATOM 4261 N N . ALA B 1 257 ? 12.914 24.188 -8.633 1 95.56 257 ALA B N 1
ATOM 4262 C CA . ALA B 1 257 ? 13.445 25.453 -9.164 1 95.56 257 ALA B CA 1
ATOM 4263 C C . ALA B 1 257 ? 12.688 26.641 -8.602 1 95.56 257 ALA B C 1
ATOM 4265 O O . ALA B 1 257 ? 13.234 27.75 -8.484 1 95.56 257 ALA B O 1
ATOM 4266 N N . GLN B 1 258 ? 11.5 26.469 -8.219 1 96.19 258 GLN B N 1
ATOM 4267 C CA . GLN B 1 258 ? 10.672 27.562 -7.703 1 96.19 258 GLN B CA 1
ATOM 4268 C C . GLN B 1 258 ? 10.945 27.797 -6.219 1 96.19 258 GLN B C 1
ATOM 4270 O O . GLN B 1 258 ? 10.562 28.828 -5.672 1 96.19 258 GLN B O 1
ATOM 4275 N N . GLY B 1 259 ? 11.57 26.828 -5.605 1 96.38 259 GLY B N 1
ATOM 4276 C CA . GLY B 1 259 ? 11.812 26.891 -4.172 1 96.38 259 GLY B CA 1
ATOM 4277 C C . GLY B 1 259 ? 10.586 26.578 -3.342 1 96.38 259 GLY B C 1
ATOM 4278 O O . GLY B 1 259 ? 9.453 26.766 -3.801 1 96.38 259 GLY B O 1
ATOM 4279 N N . MET B 1 260 ? 10.781 26.219 -2.107 1 97.44 260 MET B N 1
ATOM 4280 C CA . MET B 1 260 ? 9.711 25.812 -1.198 1 97.44 260 MET B CA 1
ATOM 4281 C C . MET B 1 260 ? 8.797 26.984 -0.88 1 97.44 260 MET B C 1
ATOM 4283 O O . MET B 1 260 ? 7.594 26.812 -0.679 1 97.44 260 MET B O 1
ATOM 4287 N N . ALA B 1 261 ? 9.367 28.234 -0.879 1 97.69 261 ALA B N 1
ATOM 4288 C CA . ALA B 1 261 ? 8.609 29.438 -0.538 1 97.69 261 ALA B CA 1
ATOM 4289 C C . ALA B 1 261 ? 7.41 29.609 -1.47 1 97.69 261 ALA B C 1
ATOM 4291 O O . ALA B 1 261 ? 6.359 30.109 -1.053 1 97.69 261 ALA B O 1
ATOM 4292 N N . SER B 1 262 ? 7.59 29.219 -2.693 1 97.19 262 SER B N 1
ATOM 4293 C CA . SER B 1 262 ? 6.539 29.375 -3.695 1 97.19 262 SER B CA 1
ATOM 4294 C C . SER B 1 262 ? 5.344 28.469 -3.391 1 97.19 262 SER B C 1
ATOM 4296 O O . SER B 1 262 ? 4.266 28.656 -3.961 1 97.19 262 SER B O 1
ATOM 4298 N N . TYR B 1 263 ? 5.469 27.547 -2.488 1 97.75 263 TYR B N 1
ATOM 4299 C CA . TYR B 1 263 ? 4.414 26.594 -2.162 1 97.75 263 TYR B CA 1
ATOM 4300 C C . TYR B 1 263 ? 3.746 26.953 -0.84 1 97.75 263 TYR B C 1
ATOM 4302 O O . TYR B 1 263 ? 2.852 26.234 -0.378 1 97.75 263 TYR B O 1
ATOM 4310 N N . LEU B 1 264 ? 4.168 28.047 -0.203 1 97.75 264 LEU B N 1
ATOM 4311 C CA . LEU B 1 264 ? 3.436 28.562 0.944 1 97.75 264 LEU B CA 1
ATOM 4312 C C . LEU B 1 264 ? 2.08 29.125 0.517 1 97.75 264 LEU B C 1
ATOM 4314 O O . LEU B 1 264 ? 1.996 29.906 -0.437 1 97.75 264 LEU B O 1
ATOM 4318 N N . ARG B 1 265 ? 1.078 28.688 1.199 1 97.62 265 ARG B N 1
ATOM 4319 C CA . ARG B 1 265 ? -0.272 29.141 0.896 1 97.62 265 ARG B CA 1
ATOM 4320 C C . ARG B 1 265 ? -0.712 30.234 1.876 1 97.62 265 ARG B C 1
ATOM 4322 O O . ARG B 1 265 ? -0.648 30.031 3.092 1 97.62 265 ARG B O 1
ATOM 4329 N N . GLN B 1 266 ? -1.136 31.328 1.313 1 96.62 266 GLN B N 1
ATOM 4330 C CA . GLN B 1 266 ? -1.733 32.344 2.186 1 96.62 266 GLN B CA 1
ATOM 4331 C C . GLN B 1 266 ? -3.109 31.891 2.674 1 96.62 266 GLN B C 1
ATOM 4333 O O . GLN B 1 266 ? -3.973 31.531 1.87 1 96.62 266 GLN B O 1
ATOM 4338 N N . ILE B 1 267 ? -3.338 31.953 3.93 1 97.31 267 ILE B N 1
ATOM 4339 C CA . ILE B 1 267 ? -4.586 31.5 4.527 1 97.31 267 ILE B CA 1
ATOM 4340 C C . ILE B 1 267 ? -5.484 32.688 4.848 1 97.31 267 ILE B C 1
ATOM 4342 O O . ILE B 1 267 ? -6.664 32.688 4.492 1 97.31 267 ILE B O 1
ATOM 4346 N N . LEU B 1 268 ? -4.926 33.656 5.535 1 95.38 268 LEU B N 1
ATOM 4347 C CA . LEU B 1 268 ? -5.637 34.906 5.801 1 95.38 268 LEU B CA 1
ATOM 4348 C C . LEU B 1 268 ? -4.801 36.125 5.375 1 95.38 268 LEU B C 1
ATOM 4350 O O . LEU B 1 268 ? -3.574 36.094 5.504 1 95.38 268 LEU B O 1
ATOM 4354 N N . PRO B 1 269 ? -5.305 37.219 4.957 1 93.06 269 PRO B N 1
ATOM 4355 C CA . PRO B 1 269 ? -6.688 37.312 4.488 1 93.06 269 PRO B CA 1
ATOM 4356 C C . PRO B 1 269 ? -6.953 36.438 3.268 1 93.06 269 PRO B C 1
ATOM 4358 O O . PRO B 1 269 ? -6.012 36 2.607 1 93.06 269 PRO B O 1
ATOM 4361 N N . ASN B 1 270 ? -8.211 36.156 3.045 1 85 270 ASN B N 1
ATOM 4362 C CA . ASN B 1 270 ? -8.578 35.406 1.848 1 85 270 ASN B CA 1
ATOM 4363 C C . ASN B 1 270 ? -8.031 36.094 0.584 1 85 270 ASN B C 1
ATOM 4365 O O . ASN B 1 270 ? -8.133 37.312 0.422 1 85 270 ASN B O 1
ATOM 4369 N N . PRO B 1 271 ? -7.363 35.281 -0.147 1 75.75 271 PRO B N 1
ATOM 4370 C CA . PRO B 1 271 ? -6.922 35.906 -1.393 1 75.75 271 PRO B CA 1
ATOM 4371 C C . PRO B 1 271 ? -8.086 36.344 -2.277 1 75.75 271 PRO B C 1
ATOM 4373 O O . PRO B 1 271 ? -9.18 35.781 -2.193 1 75.75 271 PRO B O 1
ATOM 4376 N N . PRO B 1 272 ? -8.094 37.594 -2.891 1 60.59 272 PRO B N 1
ATOM 4377 C CA . PRO B 1 272 ? -9.195 38.156 -3.678 1 60.59 272 PRO B CA 1
ATOM 4378 C C . PRO B 1 272 ? -9.82 37.156 -4.637 1 60.59 272 PRO B C 1
ATOM 4380 O O . PRO B 1 272 ? -11.031 37.188 -4.855 1 60.59 272 PRO B O 1
ATOM 4383 N N . ASN B 1 273 ? -9.289 36.531 -5.605 1 50.31 273 ASN B N 1
ATOM 4384 C CA . ASN B 1 273 ? -9.938 35.812 -6.695 1 50.31 273 ASN B CA 1
ATOM 4385 C C . ASN B 1 273 ? -10.539 34.469 -6.223 1 50.31 273 ASN B C 1
ATOM 4387 O O . ASN B 1 273 ? -10.203 33.406 -6.742 1 50.31 273 ASN B O 1
ATOM 4391 N N . GLY B 1 274 ? -10.797 34.25 -5.066 1 44.97 274 GLY B N 1
ATOM 4392 C CA . GLY B 1 274 ? -11.43 32.969 -4.832 1 44.97 274 GLY B CA 1
ATOM 4393 C C . GLY B 1 274 ? -12.781 32.812 -5.512 1 44.97 274 GLY B C 1
ATOM 4394 O O . GLY B 1 274 ? -13.32 33.812 -6.031 1 44.97 274 GLY B O 1
ATOM 4395 N N . PRO B 1 275 ? -13.258 31.688 -6.055 1 38.53 275 PRO B N 1
ATOM 4396 C CA . PRO B 1 275 ? -14.547 31.828 -6.734 1 38.53 275 PRO B CA 1
ATOM 4397 C C . PRO B 1 275 ? -15.539 32.688 -5.945 1 38.53 275 PRO B C 1
ATOM 4399 O O . PRO B 1 275 ? -15.508 32.688 -4.711 1 38.53 275 PRO B O 1
ATOM 4402 N N . THR B 1 276 ? -16.031 34 -6.473 1 31.41 276 THR B N 1
ATOM 4403 C CA . THR B 1 276 ? -17.266 34.688 -6.145 1 31.41 276 THR B CA 1
ATOM 4404 C C . THR B 1 276 ? -18.453 33.75 -6.125 1 31.41 276 THR B C 1
ATOM 4406 O O . THR B 1 276 ? -18.594 32.906 -7.008 1 31.41 276 THR B O 1
#

Nearest PDB structures (foldseek):
  6unc-assembly2_B  TM=9.163E-01  e=4.810E-33  Mycobacterium tuberculosis H37Rv
  8dzk-assembly5_E  TM=5.055E-01  e=1.304E-03  Entamoeba histolytica
  5k78-assembly3_C  TM=5.214E-01  e=3.728E-03  Entamoeba histolytica
  3obe-assembly1_A  TM=2.224E-01  e=3.606E-01  Parabacteroides distasonis ATCC 8503
  3uqe-assembly1_A-2  TM=2.511E-01  e=1.241E+00  Escherichia coli K-12

InterPro domains:
  IPR004843 Calcineurin-like, phosphoesterase domain [PF00149] (2-232)
  IPR029052 Metallo-dependent phosphatase-like [G3DSA:3.60.21.10] (1-265)
  IPR029052 Metallo-dependent phosphatase-like [SSF56300] (2-249)
  IPR052963 Phosphopantetheine Phosphodiesterase [PTHR36492] (2-259)